Protein AF-A0A257LV78-F1 (afdb_monomer_lite)

Structure (mmCIF, N/CA/C/O backbone):
data_AF-A0A257LV78-F1
#
_entry.id   AF-A0A257LV78-F1
#
loop_
_atom_site.group_PDB
_atom_site.id
_atom_site.type_symbol
_atom_site.label_atom_id
_atom_site.label_alt_id
_atom_site.label_comp_id
_atom_site.label_asym_id
_atom_site.label_entity_id
_atom_site.label_seq_id
_atom_site.pdbx_PDB_ins_code
_atom_site.Cartn_x
_atom_site.Cartn_y
_atom_site.Cartn_z
_atom_site.occupancy
_atom_site.B_iso_or_equiv
_atom_site.auth_seq_id
_atom_site.auth_comp_id
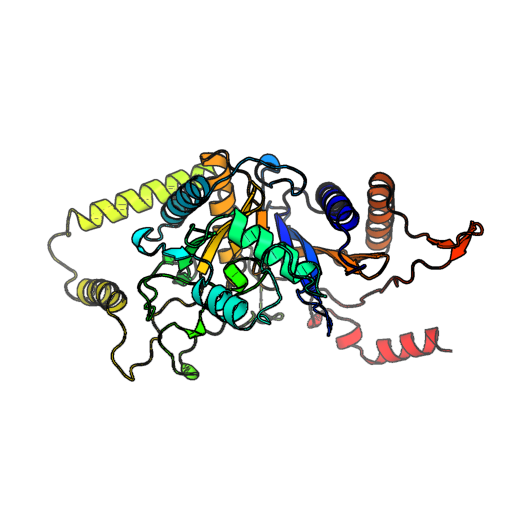_atom_site.auth_asym_id
_atom_site.auth_atom_id
_atom_site.pdbx_PDB_model_num
ATOM 1 N N . THR A 1 1 ? -11.788 7.933 -16.891 1.00 50.16 1 THR A N 1
ATOM 2 C CA . THR A 1 1 ? -10.898 8.481 -17.935 1.00 50.16 1 THR A CA 1
ATOM 3 C C . THR A 1 1 ? -10.353 7.353 -18.801 1.00 50.16 1 THR A C 1
ATOM 5 O O . THR A 1 1 ? -10.323 6.212 -18.348 1.00 50.16 1 THR A O 1
ATOM 8 N N . ALA A 1 2 ? -9.913 7.638 -20.034 1.00 54.03 2 ALA A N 1
ATOM 9 C CA . ALA A 1 2 ? -9.337 6.633 -20.945 1.00 54.03 2 ALA A CA 1
ATOM 10 C C . ALA A 1 2 ? -8.076 5.933 -20.383 1.00 54.03 2 ALA A C 1
ATOM 12 O O . ALA A 1 2 ? -7.727 4.837 -20.818 1.00 54.03 2 ALA A O 1
ATOM 13 N N . ALA A 1 3 ? -7.409 6.539 -19.393 1.00 57.25 3 ALA A N 1
ATOM 14 C CA . ALA A 1 3 ? -6.235 5.973 -18.733 1.00 57.25 3 ALA A CA 1
ATOM 15 C C . ALA A 1 3 ? -6.563 4.742 -17.864 1.00 57.25 3 ALA A C 1
ATOM 17 O O . ALA A 1 3 ? -5.798 3.781 -17.880 1.00 57.25 3 ALA A O 1
ATOM 18 N N . LEU A 1 4 ? -7.712 4.741 -17.173 1.00 64.69 4 LEU A N 1
ATOM 19 C CA . LEU A 1 4 ? -8.058 3.790 -16.103 1.00 64.69 4 LEU A CA 1
ATOM 20 C C . LEU A 1 4 ? -8.869 2.565 -16.546 1.00 64.69 4 LEU A C 1
ATOM 22 O O . LEU A 1 4 ? -9.316 1.812 -15.686 1.00 64.69 4 LEU A O 1
ATOM 26 N N . GLY A 1 5 ? -9.108 2.389 -17.850 1.00 71.12 5 GLY A N 1
ATOM 27 C CA . GLY A 1 5 ? -10.098 1.441 -18.382 1.00 71.12 5 GLY A CA 1
ATOM 28 C C . GLY A 1 5 ? -10.094 0.064 -17.701 1.00 71.12 5 GLY A C 1
ATOM 29 O O . GLY A 1 5 ? -9.033 -0.513 -17.485 1.00 71.12 5 GLY A O 1
ATOM 30 N N . GLY A 1 6 ? -11.279 -0.484 -17.398 1.00 75.44 6 GLY A N 1
ATOM 31 C CA . GLY A 1 6 ? -11.426 -1.679 -16.549 1.00 75.44 6 GLY A CA 1
ATOM 32 C C . GLY A 1 6 ? -10.609 -2.893 -17.008 1.00 75.44 6 GLY A C 1
ATOM 33 O O . GLY A 1 6 ? -9.930 -3.519 -16.200 1.00 75.44 6 GLY A O 1
ATOM 34 N N . LYS A 1 7 ? -10.561 -3.159 -18.323 1.00 84.31 7 LYS A N 1
ATOM 35 C CA . LYS A 1 7 ? -9.709 -4.225 -18.885 1.00 84.31 7 LYS A CA 1
ATOM 36 C C . LYS A 1 7 ? -8.221 -4.013 -18.595 1.00 84.31 7 LYS A C 1
ATOM 38 O O . LYS A 1 7 ? -7.511 -4.984 -18.380 1.00 84.31 7 LYS A O 1
ATOM 43 N N . LYS A 1 8 ? -7.750 -2.761 -18.561 1.00 87.75 8 LYS A N 1
ATOM 44 C CA . LYS A 1 8 ? -6.351 -2.445 -18.256 1.00 87.75 8 LYS A CA 1
ATOM 45 C C . LYS A 1 8 ? -5.999 -2.858 -16.831 1.00 87.75 8 LYS A C 1
ATOM 47 O O . LYS A 1 8 ? -4.969 -3.485 -16.645 1.00 87.75 8 LYS A O 1
ATOM 52 N N . ARG A 1 9 ? -6.862 -2.563 -15.850 1.00 89.06 9 ARG A N 1
ATOM 53 C CA . ARG A 1 9 ? -6.621 -2.940 -14.447 1.00 89.06 9 ARG A CA 1
ATOM 54 C C . ARG A 1 9 ? -6.511 -4.455 -14.284 1.00 89.06 9 ARG A C 1
ATOM 56 O O . ARG A 1 9 ? -5.564 -4.919 -13.665 1.00 89.06 9 ARG A O 1
ATOM 63 N N . VAL A 1 10 ? -7.420 -5.210 -14.905 1.00 88.31 10 VAL A N 1
ATOM 64 C CA . VAL A 1 10 ? -7.394 -6.683 -14.864 1.00 88.31 10 VAL A CA 1
ATOM 65 C C . VAL A 1 10 ? -6.107 -7.230 -15.488 1.00 88.31 10 VAL A C 1
ATOM 67 O O . VAL A 1 10 ? -5.393 -7.984 -14.834 1.00 88.31 10 VAL A O 1
ATOM 70 N N . LEU A 1 11 ? -5.753 -6.788 -16.702 1.00 91.62 11 LEU A N 1
ATOM 71 C CA . LEU A 1 11 ? -4.527 -7.234 -17.379 1.00 91.62 11 LEU A CA 1
ATOM 72 C C . LEU A 1 11 ? -3.258 -6.838 -16.614 1.00 91.62 11 LEU A C 1
ATOM 74 O O . LEU A 1 11 ? -2.313 -7.616 -16.542 1.00 91.62 11 LEU A O 1
ATOM 78 N N . SER A 1 12 ? -3.227 -5.653 -16.004 1.00 93.12 12 SER A N 1
ATOM 79 C CA . SER A 1 12 ? -2.114 -5.229 -15.151 1.00 93.12 12 SER A CA 1
ATOM 80 C C . SER A 1 12 ? -2.015 -6.049 -13.865 1.00 93.12 12 SER A C 1
ATOM 82 O O . SER A 1 12 ? -0.903 -6.350 -13.437 1.00 93.12 12 SER A O 1
ATOM 84 N N . GLY A 1 13 ? -3.148 -6.450 -13.283 1.00 92.56 13 GLY A N 1
ATOM 85 C CA . GLY A 1 13 ? -3.207 -7.374 -12.151 1.00 92.56 13 GLY A CA 1
ATOM 86 C C . GLY A 1 13 ? -2.678 -8.767 -12.500 1.00 92.56 13 GLY A C 1
ATOM 87 O O . GLY A 1 13 ? -1.919 -9.356 -11.732 1.00 92.56 13 GLY A O 1
ATOM 88 N N . GLU A 1 14 ? -3.016 -9.285 -13.681 1.00 92.94 14 GLU A N 1
ATOM 89 C CA . GLU A 1 14 ? -2.447 -10.538 -14.194 1.00 92.94 14 GLU A CA 1
ATOM 90 C C . GLU A 1 14 ? -0.942 -10.408 -14.451 1.00 92.94 14 GLU A C 1
ATOM 92 O O . GLU A 1 14 ? -0.163 -11.250 -14.000 1.00 92.94 14 GLU A O 1
ATOM 97 N N . LEU A 1 15 ? -0.519 -9.331 -15.120 1.00 95.56 15 LEU A N 1
ATOM 98 C CA . LEU A 1 15 ? 0.885 -9.071 -15.428 1.00 95.56 15 LEU A CA 1
ATOM 99 C C . LEU A 1 15 ? 1.729 -8.992 -14.154 1.00 95.56 15 LEU A C 1
ATOM 101 O O . LEU A 1 15 ? 2.735 -9.690 -14.057 1.00 95.56 15 LEU A O 1
ATOM 105 N N . ILE A 1 16 ? 1.321 -8.209 -13.149 1.00 95.75 16 ILE A N 1
ATOM 106 C CA . ILE A 1 16 ? 2.120 -8.062 -11.926 1.00 95.75 16 ILE A CA 1
ATOM 107 C C . ILE A 1 16 ? 2.230 -9.375 -11.141 1.00 95.75 16 ILE A C 1
ATOM 109 O O . ILE A 1 16 ? 3.295 -9.671 -10.604 1.00 95.75 16 ILE A O 1
ATOM 113 N N . LYS A 1 17 ? 1.185 -10.216 -11.135 1.00 94.44 17 LYS A N 1
ATOM 114 C CA . LYS A 1 17 ? 1.240 -11.560 -10.533 1.00 94.44 17 LYS A CA 1
ATOM 115 C C . LYS A 1 17 ? 2.255 -12.460 -11.242 1.00 94.44 17 LYS A C 1
ATOM 117 O O . LYS A 1 17 ? 2.967 -13.214 -10.581 1.00 94.44 17 LYS A O 1
ATOM 122 N N . ARG A 1 18 ? 2.347 -12.382 -12.573 1.00 95.25 18 ARG A N 1
ATOM 123 C CA . ARG A 1 18 ? 3.338 -13.138 -13.358 1.00 95.25 18 ARG A CA 1
ATOM 124 C C . ARG A 1 18 ? 4.756 -12.621 -13.129 1.00 95.25 18 ARG A C 1
ATOM 126 O O . ARG A 1 18 ? 5.646 -13.415 -12.843 1.00 95.25 18 ARG A O 1
ATOM 133 N N . LEU A 1 19 ? 4.944 -11.301 -13.149 1.00 96.44 19 LEU A N 1
ATOM 134 C CA . LEU A 1 19 ? 6.234 -10.666 -12.859 1.00 96.44 19 LEU A CA 1
ATOM 135 C C . LEU A 1 19 ? 6.712 -10.987 -11.439 1.00 96.44 19 LEU A C 1
ATOM 137 O O . LEU A 1 19 ? 7.882 -11.310 -11.255 1.00 96.44 19 LEU A O 1
ATOM 141 N N . ARG A 1 20 ? 5.809 -11.008 -10.449 1.00 95.69 20 ARG A N 1
ATOM 142 C CA . ARG A 1 20 ? 6.114 -11.458 -9.084 1.00 95.69 20 ARG A CA 1
ATOM 143 C C . ARG A 1 20 ? 6.687 -12.875 -9.072 1.00 95.69 20 ARG A C 1
ATOM 145 O O . ARG A 1 20 ? 7.695 -13.105 -8.423 1.00 95.69 20 ARG A O 1
ATOM 152 N N . LYS A 1 21 ? 6.103 -13.819 -9.816 1.00 94.94 21 LYS A N 1
ATOM 153 C CA . LYS A 1 21 ? 6.615 -15.202 -9.876 1.00 94.94 21 LYS A CA 1
ATOM 154 C C . LYS A 1 21 ? 8.019 -15.303 -10.475 1.00 94.94 21 LYS A C 1
ATOM 156 O O . LYS A 1 21 ? 8.762 -16.201 -10.095 1.00 94.94 21 LYS A O 1
ATOM 161 N N . ARG A 1 22 ? 8.372 -14.410 -11.405 1.00 95.38 22 ARG A N 1
ATOM 162 C CA . ARG A 1 22 ? 9.683 -14.400 -12.073 1.00 95.38 22 ARG A CA 1
ATOM 163 C C . ARG A 1 22 ? 10.755 -13.673 -11.260 1.00 95.38 22 ARG A C 1
ATOM 165 O O . ARG A 1 22 ? 11.844 -14.208 -11.107 1.00 95.38 22 ARG A O 1
ATOM 172 N N . PHE A 1 23 ? 10.446 -12.485 -10.742 1.00 95.06 23 PHE A N 1
ATOM 173 C CA . PHE A 1 23 ? 11.431 -11.600 -10.107 1.00 95.06 23 PHE A CA 1
ATOM 174 C C . PHE A 1 23 ? 11.400 -11.615 -8.581 1.00 95.06 23 PHE A C 1
ATOM 176 O O . PHE A 1 23 ? 12.422 -11.381 -7.946 1.00 95.06 23 PHE A O 1
ATOM 183 N N . ALA A 1 24 ? 10.236 -11.872 -7.989 1.00 95.25 24 ALA A N 1
ATOM 184 C CA . ALA A 1 24 ? 9.991 -11.666 -6.569 1.00 95.25 24 ALA A CA 1
ATOM 185 C C . ALA A 1 24 ? 9.183 -12.813 -5.925 1.00 95.25 24 ALA A C 1
ATOM 187 O O . ALA A 1 24 ? 8.092 -12.561 -5.393 1.00 95.25 24 ALA A O 1
ATOM 188 N N . PRO A 1 25 ? 9.654 -14.079 -5.961 1.00 94.25 25 PRO A N 1
ATOM 189 C CA . PRO A 1 25 ? 9.031 -15.144 -5.178 1.00 94.25 25 PRO A CA 1
ATOM 190 C C . PRO A 1 25 ? 8.953 -14.733 -3.702 1.00 94.25 25 PRO A C 1
ATOM 192 O O . PRO A 1 25 ? 9.950 -14.319 -3.119 1.00 94.25 25 PRO A O 1
ATOM 195 N N . GLY A 1 26 ? 7.761 -14.797 -3.106 1.00 94.25 26 GLY A N 1
ATOM 196 C CA . GLY A 1 26 ? 7.542 -14.317 -1.737 1.00 94.25 26 GLY A CA 1
ATOM 197 C C . GLY A 1 26 ? 7.382 -12.793 -1.595 1.00 94.25 26 GLY A C 1
ATOM 198 O O . GLY A 1 26 ? 7.391 -12.263 -0.483 1.00 94.25 26 GLY A O 1
ATOM 199 N N . GLY A 1 27 ? 7.262 -12.062 -2.707 1.00 96.44 27 GLY A N 1
ATOM 200 C CA . GLY A 1 27 ? 7.023 -10.622 -2.700 1.00 96.44 27 GLY A CA 1
ATOM 201 C C . GLY A 1 27 ? 5.608 -10.255 -2.244 1.00 96.44 27 GLY A C 1
ATOM 202 O O . GLY A 1 27 ? 4.657 -11.016 -2.424 1.00 96.44 27 GLY A O 1
ATOM 203 N N . LEU A 1 28 ? 5.449 -9.061 -1.690 1.00 97.06 28 LEU A N 1
ATOM 204 C CA . LEU A 1 28 ? 4.165 -8.482 -1.315 1.00 97.06 28 LEU A CA 1
ATOM 205 C C . LEU A 1 28 ? 3.551 -7.728 -2.499 1.00 97.06 28 LEU A C 1
ATOM 207 O O . LEU A 1 28 ? 4.185 -6.816 -3.031 1.00 97.06 28 LEU A O 1
ATOM 211 N N . LEU A 1 29 ? 2.307 -8.051 -2.867 1.00 96.94 29 LEU A N 1
ATOM 212 C CA . LEU A 1 29 ? 1.520 -7.232 -3.794 1.00 96.94 29 LEU A CA 1
ATOM 213 C C . LEU A 1 29 ? 0.800 -6.109 -3.044 1.00 96.94 29 LEU A C 1
ATOM 215 O O . LEU A 1 29 ? 0.161 -6.343 -2.021 1.00 96.94 29 LEU A O 1
ATOM 219 N N . PHE A 1 30 ? 0.887 -4.897 -3.582 1.00 96.31 30 PHE A N 1
ATOM 220 C CA . PHE A 1 30 ? 0.344 -3.688 -2.979 1.00 96.31 30 PHE A CA 1
ATOM 221 C C . PHE A 1 30 ? -0.424 -2.858 -4.014 1.00 96.31 30 PHE A C 1
ATOM 223 O O . PHE A 1 30 ? 0.070 -2.605 -5.116 1.00 96.31 30 PHE A O 1
ATOM 230 N N . TYR A 1 31 ? -1.631 -2.424 -3.660 1.00 94.00 31 TYR A N 1
ATOM 231 C CA . TYR A 1 31 ? -2.608 -1.799 -4.552 1.00 94.00 31 TYR A CA 1
ATOM 232 C C . TYR A 1 31 ? -2.773 -0.322 -4.183 1.00 94.00 31 TYR A C 1
ATOM 234 O O . TYR A 1 31 ? -3.709 0.076 -3.498 1.00 94.00 31 TYR A O 1
ATOM 242 N N . GLY A 1 32 ? -1.819 0.505 -4.601 1.00 88.56 32 GLY A N 1
ATOM 243 C CA . GLY A 1 32 ? -1.745 1.913 -4.219 1.00 88.56 32 GLY A CA 1
ATOM 244 C C . GLY A 1 32 ? -2.397 2.886 -5.203 1.00 88.56 32 GLY A C 1
ATOM 245 O O . GLY A 1 32 ? -2.961 2.523 -6.241 1.00 88.56 32 GLY A O 1
ATOM 246 N N . GLN A 1 33 ? -2.256 4.171 -4.878 1.00 86.88 33 GLN A N 1
ATOM 247 C CA . GLN A 1 33 ? -2.545 5.289 -5.772 1.00 86.88 33 GLN A CA 1
ATOM 248 C C . GLN A 1 33 ? -1.254 5.773 -6.453 1.00 86.88 33 GLN A C 1
ATOM 250 O O . GLN A 1 33 ? -0.186 5.838 -5.849 1.00 86.88 33 GLN A O 1
ATOM 255 N N . GLY A 1 34 ? -1.354 6.073 -7.741 1.00 86.00 34 GLY A N 1
ATOM 256 C CA . GLY A 1 34 ? -0.305 6.619 -8.590 1.00 86.00 34 GLY A CA 1
ATOM 257 C C . GLY A 1 34 ? -0.476 8.119 -8.820 1.00 86.00 34 GLY A C 1
ATOM 258 O O . GLY A 1 34 ? -1.039 8.843 -8.003 1.00 86.00 34 GLY A O 1
ATOM 259 N N . LYS A 1 35 ? 0.020 8.596 -9.966 1.00 85.12 35 LYS A N 1
ATOM 260 C CA . LYS A 1 35 ? -0.002 10.018 -10.338 1.00 85.12 35 LYS A CA 1
ATOM 261 C C . LYS A 1 35 ? -1.440 10.558 -10.383 1.00 85.12 35 LYS A C 1
ATOM 263 O O . LYS A 1 35 ? -2.345 9.888 -10.889 1.00 85.12 35 LYS A O 1
ATOM 268 N N . TRP A 1 36 ? -1.623 11.789 -9.906 1.00 86.50 36 TRP A N 1
ATOM 269 C CA . TRP A 1 36 ? -2.877 12.533 -10.010 1.00 86.50 36 TRP A CA 1
ATOM 270 C C . TRP A 1 36 ? -2.698 13.708 -10.967 1.00 86.50 36 TRP A C 1
ATOM 272 O O . TRP A 1 36 ? -1.886 14.599 -10.717 1.00 86.50 36 TRP A O 1
ATOM 282 N N . TYR A 1 37 ? -3.420 13.692 -12.087 1.00 83.38 37 TYR A N 1
ATOM 283 C CA . TYR A 1 37 ? -3.338 14.753 -13.087 1.00 83.38 37 TYR A CA 1
ATOM 284 C C . TYR A 1 37 ? -4.477 15.769 -12.922 1.00 83.38 37 TYR A C 1
ATOM 286 O O . TYR A 1 37 ? -5.597 15.376 -12.580 1.00 83.38 37 TYR A O 1
ATOM 294 N N . PRO A 1 38 ? -4.236 17.064 -13.215 1.00 80.69 38 PRO A N 1
ATOM 295 C CA . PRO A 1 38 ? -5.282 18.082 -13.192 1.00 80.69 38 PRO A CA 1
ATOM 296 C C . PRO A 1 38 ? -6.500 17.682 -14.035 1.00 80.69 38 PRO A C 1
ATOM 298 O O . PRO A 1 38 ? -6.362 17.269 -15.187 1.00 80.69 38 PRO A O 1
ATOM 301 N N . GLY A 1 39 ? -7.696 17.818 -13.459 1.00 78.00 39 GLY A N 1
ATOM 302 C CA . GLY A 1 39 ? -8.963 17.467 -14.108 1.00 78.00 39 GLY A CA 1
ATOM 303 C C . GLY A 1 39 ? -9.392 16.000 -13.961 1.00 78.00 39 GLY A C 1
ATOM 304 O O . GLY A 1 39 ? -10.515 15.672 -14.339 1.00 78.00 39 GLY A O 1
ATOM 305 N N . GLU A 1 40 ? -8.561 15.117 -13.394 1.00 81.25 40 GLU A N 1
ATOM 306 C CA . GLU A 1 40 ? -8.995 13.776 -12.975 1.00 81.25 40 GLU A CA 1
ATOM 307 C C . GLU A 1 40 ? -9.620 13.842 -11.567 1.00 81.25 40 GLU A C 1
ATOM 309 O O . GLU A 1 40 ? -9.090 14.505 -10.678 1.00 81.25 40 GLU A O 1
ATOM 314 N N . GLN A 1 41 ? -10.747 13.157 -11.341 1.00 72.88 41 GLN A N 1
ATOM 315 C CA . GLN A 1 41 ? -11.443 13.175 -10.041 1.00 72.88 41 GLN A CA 1
ATOM 316 C C . GLN A 1 41 ? -10.709 12.412 -8.936 1.00 72.88 41 GLN A C 1
ATOM 318 O O . GLN A 1 41 ? -10.812 12.771 -7.767 1.00 72.88 41 GLN A O 1
ATOM 323 N N . ILE A 1 42 ? -10.003 11.347 -9.311 1.00 80.12 42 ILE A N 1
ATOM 324 C CA . ILE A 1 42 ? -9.235 10.493 -8.408 1.00 80.12 42 ILE A CA 1
ATOM 325 C C . ILE A 1 42 ? -7.851 10.239 -9.012 1.00 80.12 42 ILE A C 1
ATOM 327 O O . ILE A 1 42 ? -7.719 10.234 -10.243 1.00 80.12 42 ILE A O 1
ATOM 331 N N . PRO A 1 43 ? -6.826 10.010 -8.175 1.00 86.06 43 PRO A N 1
ATOM 332 C CA . PRO A 1 43 ? -5.527 9.555 -8.646 1.00 86.06 43 PRO A CA 1
ATOM 333 C C . PRO A 1 43 ? -5.654 8.223 -9.381 1.00 86.06 43 PRO A C 1
ATOM 335 O O . PRO A 1 43 ? -6.574 7.428 -9.155 1.00 86.06 43 PRO A O 1
ATOM 338 N N . ARG A 1 44 ? -4.701 7.960 -10.272 1.00 90.06 44 ARG A N 1
ATOM 339 C CA . ARG A 1 44 ? -4.660 6.687 -10.990 1.00 90.06 44 ARG A CA 1
ATOM 340 C C . ARG A 1 44 ? -4.309 5.535 -10.052 1.00 90.06 44 ARG A C 1
ATOM 342 O O . ARG A 1 44 ? -3.721 5.764 -9.006 1.00 90.06 44 ARG A O 1
ATOM 349 N N . TRP A 1 45 ? -4.638 4.294 -10.406 1.00 91.00 45 TRP A N 1
ATOM 350 C CA . TRP A 1 45 ? -4.173 3.136 -9.630 1.00 91.00 45 TRP A CA 1
ATOM 351 C C . TRP A 1 45 ? -2.679 2.882 -9.879 1.00 91.00 45 TRP A C 1
ATOM 353 O O . TRP A 1 45 ? -2.159 3.221 -10.939 1.00 91.00 45 TRP A O 1
ATOM 363 N N . ALA A 1 46 ? -1.985 2.286 -8.915 1.00 93.81 46 ALA A N 1
ATOM 364 C CA . ALA A 1 46 ? -0.607 1.837 -9.057 1.00 93.81 46 ALA A CA 1
ATOM 365 C C . ALA A 1 46 ? -0.443 0.485 -8.368 1.00 93.81 46 ALA A C 1
ATOM 367 O O . ALA A 1 46 ? -0.609 0.380 -7.157 1.00 93.81 46 ALA A O 1
ATOM 368 N N . LEU A 1 47 ? -0.118 -0.548 -9.141 1.00 96.12 47 LEU A N 1
ATOM 369 C CA . LEU A 1 47 ? 0.160 -1.872 -8.598 1.00 96.12 47 LEU A CA 1
ATOM 370 C C . LEU A 1 47 ? 1.656 -1.969 -8.328 1.00 96.12 47 LEU A C 1
ATOM 372 O O . LEU A 1 47 ? 2.455 -1.624 -9.197 1.00 96.12 47 LEU A O 1
ATOM 376 N N . ALA A 1 48 ? 2.043 -2.428 -7.148 1.00 97.19 48 ALA A N 1
ATOM 377 C CA . ALA A 1 48 ? 3.436 -2.592 -6.771 1.00 97.19 48 ALA A CA 1
ATOM 378 C C . ALA A 1 48 ? 3.696 -3.999 -6.231 1.00 97.19 48 ALA A C 1
ATOM 380 O O . ALA A 1 48 ? 2.818 -4.626 -5.644 1.00 97.19 48 ALA A O 1
ATOM 381 N N . CYS A 1 49 ? 4.912 -4.486 -6.446 1.00 97.69 49 CYS A N 1
ATOM 382 C CA . CYS A 1 49 ? 5.427 -5.710 -5.857 1.00 97.69 49 CYS A CA 1
ATOM 383 C C . CYS A 1 49 ? 6.694 -5.359 -5.082 1.00 97.69 49 CYS A C 1
ATOM 385 O O . CYS A 1 49 ? 7.621 -4.816 -5.679 1.00 97.69 49 CYS A O 1
ATOM 387 N N . TYR A 1 50 ? 6.725 -5.658 -3.785 1.00 97.62 50 TYR A N 1
ATOM 388 C CA . TYR A 1 50 ? 7.859 -5.397 -2.894 1.00 97.62 50 TYR A CA 1
ATOM 389 C C . TYR A 1 50 ? 8.503 -6.712 -2.458 1.00 97.62 50 TYR A C 1
ATOM 391 O O . TYR A 1 50 ? 7.787 -7.646 -2.110 1.00 97.62 50 TYR A O 1
ATOM 399 N N . TRP A 1 51 ? 9.831 -6.807 -2.443 1.00 97.44 51 TRP A N 1
ATOM 400 C CA . TRP A 1 51 ? 10.535 -7.993 -1.938 1.00 97.44 51 TRP A CA 1
ATOM 401 C C . TRP A 1 51 ? 11.883 -7.635 -1.326 1.00 97.44 51 TRP A C 1
ATOM 403 O O . TRP A 1 51 ? 12.461 -6.592 -1.632 1.00 97.44 51 TRP A O 1
ATOM 413 N N . ARG A 1 52 ? 12.382 -8.500 -0.444 1.00 95.94 52 ARG A N 1
ATOM 414 C CA . ARG A 1 52 ? 13.668 -8.305 0.223 1.00 95.94 52 ARG A CA 1
ATOM 415 C C . ARG A 1 52 ? 14.811 -8.804 -0.659 1.00 95.94 52 ARG A C 1
ATOM 417 O O . ARG A 1 52 ? 14.700 -9.847 -1.305 1.00 95.94 52 ARG A O 1
ATOM 424 N N . LYS A 1 53 ? 15.935 -8.084 -0.657 1.00 93.50 53 LYS A N 1
ATOM 425 C CA . LYS A 1 53 ? 17.170 -8.498 -1.353 1.00 93.50 53 LYS A CA 1
ATOM 426 C C . LYS A 1 53 ? 17.803 -9.756 -0.748 1.00 93.50 53 LYS A C 1
ATOM 428 O O . LYS A 1 53 ? 18.458 -10.510 -1.462 1.00 93.50 53 LYS A O 1
ATOM 433 N N . ASP A 1 54 ? 17.577 -10.000 0.541 1.00 94.38 54 ASP A N 1
ATOM 434 C CA . ASP A 1 54 ? 18.029 -11.204 1.254 1.00 94.38 54 ASP A CA 1
ATOM 435 C C . ASP A 1 54 ? 17.236 -12.477 0.896 1.00 94.38 54 ASP A C 1
ATOM 437 O O . ASP A 1 54 ? 17.591 -13.563 1.350 1.00 94.38 54 ASP A O 1
ATOM 441 N N . LYS A 1 55 ? 16.218 -12.358 0.026 1.00 92.94 55 LYS A N 1
ATOM 442 C CA . LYS A 1 55 ? 15.339 -13.439 -0.457 1.00 92.94 55 LYS A CA 1
ATOM 443 C C . LYS A 1 55 ? 14.390 -14.010 0.594 1.00 92.94 55 LYS A C 1
ATOM 445 O O . LYS A 1 55 ? 13.691 -14.981 0.306 1.00 92.94 55 LYS A O 1
ATOM 450 N N . GLU A 1 56 ? 14.327 -13.420 1.780 1.00 94.56 56 GLU A N 1
ATOM 451 C CA . GLU A 1 56 ? 13.313 -13.779 2.756 1.00 94.56 56 GLU A CA 1
ATOM 452 C C . GLU A 1 56 ? 11.941 -13.244 2.296 1.00 94.56 56 GLU A C 1
ATOM 454 O O . GLU A 1 56 ? 11.845 -12.103 1.824 1.00 94.56 56 GLU A O 1
ATOM 459 N N . PRO A 1 57 ? 10.861 -14.045 2.368 1.00 95.06 57 PRO A N 1
ATOM 460 C CA . PRO A 1 57 ? 9.559 -13.612 1.881 1.00 95.06 57 PRO A CA 1
ATOM 461 C C . PRO A 1 57 ? 9.010 -12.465 2.736 1.00 95.06 57 PRO A C 1
ATOM 463 O O . PRO A 1 57 ? 9.024 -12.513 3.964 1.00 95.06 57 PRO A O 1
ATOM 466 N N . ILE A 1 58 ? 8.459 -11.442 2.082 1.00 95.94 58 ILE A N 1
ATOM 467 C CA . ILE A 1 58 ? 7.592 -10.464 2.758 1.00 95.94 58 ILE A CA 1
ATOM 468 C C . ILE A 1 58 ? 6.187 -11.056 2.915 1.00 95.94 58 ILE A C 1
ATOM 470 O O . ILE A 1 58 ? 5.526 -10.816 3.922 1.00 95.94 58 ILE A O 1
ATOM 474 N N . TRP A 1 59 ? 5.758 -11.849 1.931 1.00 95.44 59 TRP A N 1
ATOM 475 C CA . TRP A 1 59 ? 4.476 -12.540 1.899 1.00 95.44 59 TRP A CA 1
ATOM 476 C C . TRP A 1 59 ? 4.672 -13.976 1.413 1.00 95.44 59 TRP A C 1
ATOM 478 O O . TRP A 1 59 ? 5.096 -14.188 0.276 1.00 95.44 59 TRP A O 1
ATOM 488 N N . GLU A 1 60 ? 4.382 -14.963 2.252 1.00 91.19 60 GLU A N 1
ATOM 489 C CA . GLU A 1 60 ? 4.689 -16.373 1.989 1.00 91.19 60 GLU A CA 1
ATOM 490 C C . GLU A 1 60 ? 3.671 -17.035 1.061 1.00 91.19 60 GLU A C 1
ATOM 492 O O . GLU A 1 60 ? 4.049 -17.675 0.078 1.00 91.19 60 GLU A O 1
ATOM 497 N N . ASP A 1 61 ? 2.384 -16.880 1.352 1.00 92.38 61 ASP A N 1
ATOM 498 C CA . ASP A 1 61 ? 1.333 -17.711 0.784 1.00 92.38 61 ASP A CA 1
ATOM 499 C C . ASP A 1 61 ? 0.398 -16.908 -0.128 1.00 92.38 61 ASP A C 1
ATOM 501 O O . ASP A 1 61 ? -0.420 -16.088 0.297 1.00 92.38 61 ASP A O 1
ATOM 505 N N . GLU A 1 62 ? 0.521 -17.170 -1.431 1.00 92.56 62 GLU A N 1
ATOM 506 C CA . GLU A 1 62 ? -0.224 -16.478 -2.485 1.00 92.56 62 GLU A CA 1
ATOM 507 C C . GLU A 1 62 ? -1.743 -16.594 -2.334 1.00 92.56 62 GLU A C 1
ATOM 509 O O . GLU A 1 62 ? -2.455 -15.731 -2.847 1.00 92.56 62 GLU A O 1
ATOM 514 N N . GLN A 1 63 ? -2.255 -17.627 -1.653 1.00 94.00 63 GLN A N 1
ATOM 515 C CA . GLN A 1 63 ? -3.701 -17.845 -1.545 1.00 94.00 63 GLN A CA 1
ATOM 516 C C . GLN A 1 63 ? -4.410 -16.758 -0.726 1.00 94.00 63 GLN A C 1
ATOM 518 O O . GLN A 1 63 ? -5.600 -16.516 -0.930 1.00 94.00 63 GLN A O 1
ATOM 523 N N . TRP A 1 64 ? -3.674 -16.072 0.154 1.00 95.38 64 TRP A N 1
ATOM 524 C CA . TRP A 1 64 ? -4.189 -14.984 0.987 1.00 95.38 64 TRP A CA 1
ATOM 525 C C . TRP A 1 64 ? -4.147 -13.619 0.300 1.00 95.38 64 TRP A C 1
ATOM 527 O O . TRP A 1 64 ? -4.672 -12.647 0.839 1.00 95.38 64 TRP A O 1
ATOM 537 N N . ILE A 1 65 ? -3.570 -13.539 -0.901 1.00 94.62 65 ILE A N 1
ATOM 538 C CA . ILE A 1 65 ? -3.635 -12.343 -1.736 1.00 94.62 65 ILE A CA 1
ATOM 539 C C . ILE A 1 65 ? -4.925 -12.413 -2.552 1.00 94.62 65 ILE A C 1
ATOM 541 O O . ILE A 1 65 ? -5.050 -13.229 -3.470 1.00 94.62 65 ILE A O 1
ATOM 545 N N . ALA A 1 66 ? -5.897 -11.558 -2.232 1.00 93.44 66 ALA A N 1
ATOM 546 C CA . ALA A 1 66 ? -7.176 -11.585 -2.931 1.00 93.44 66 ALA A CA 1
ATOM 547 C C . ALA A 1 66 ? -7.029 -11.196 -4.410 1.00 93.44 66 ALA A C 1
ATOM 549 O O . ALA A 1 66 ? -6.241 -10.333 -4.802 1.00 93.44 66 ALA A O 1
ATOM 550 N N . ASP A 1 67 ? -7.826 -11.840 -5.260 1.00 89.00 67 ASP A N 1
ATOM 551 C CA . ASP A 1 67 ? -7.899 -11.512 -6.676 1.00 89.00 67 ASP A CA 1
ATOM 552 C C . ASP A 1 67 ? -8.898 -10.376 -6.924 1.00 89.00 67 ASP A C 1
ATOM 554 O O . ASP A 1 67 ? -10.085 -10.525 -6.646 1.00 89.00 67 ASP A O 1
ATOM 558 N N . GLU A 1 68 ? -8.448 -9.261 -7.510 1.00 85.50 68 GLU A N 1
ATOM 559 C CA . GLU A 1 68 ? -9.332 -8.145 -7.875 1.00 85.50 68 GLU A CA 1
ATOM 560 C C . GLU A 1 68 ? -10.413 -8.513 -8.908 1.00 85.50 68 GLU A C 1
ATOM 562 O O . GLU A 1 68 ? -11.360 -7.754 -9.095 1.00 85.50 68 GLU A O 1
ATOM 567 N N . SER A 1 69 ? -10.287 -9.645 -9.601 1.00 85.44 69 SER A N 1
ATOM 568 C CA . SER A 1 69 ? -11.309 -10.128 -10.536 1.00 85.44 69 SER A CA 1
ATOM 569 C C . SER A 1 69 ? -12.399 -10.982 -9.879 1.00 85.44 69 SER A C 1
ATOM 571 O O . SER A 1 69 ? -13.373 -11.331 -10.548 1.00 85.44 69 SER A O 1
ATOM 573 N N . LYS A 1 70 ? -12.249 -11.336 -8.595 1.00 90.38 70 LYS A N 1
ATOM 574 C CA . LYS A 1 70 ? -13.161 -12.230 -7.875 1.00 90.38 70 LYS A CA 1
ATOM 575 C C . LYS A 1 70 ? -13.938 -11.488 -6.796 1.00 90.38 70 LYS A C 1
ATOM 577 O O . LYS A 1 70 ? -13.396 -10.658 -6.073 1.00 90.38 70 LYS A O 1
ATOM 582 N N . ASP A 1 71 ? -15.204 -11.857 -6.673 1.00 93.69 71 ASP A N 1
ATOM 583 C CA . ASP A 1 71 ? -16.059 -11.506 -5.547 1.00 93.69 71 ASP A CA 1
ATOM 584 C C . ASP A 1 71 ? -16.012 -12.666 -4.538 1.00 93.69 71 ASP A C 1
ATOM 586 O O . ASP A 1 71 ? -16.351 -13.800 -4.884 1.00 93.69 71 ASP A O 1
ATOM 590 N N . TYR A 1 72 ? -15.529 -12.398 -3.323 1.00 94.56 72 TYR A N 1
ATOM 591 C CA . TYR A 1 72 ? -15.439 -13.381 -2.238 1.00 94.56 72 TYR A CA 1
ATOM 592 C C . TYR A 1 72 ? -16.641 -13.307 -1.281 1.00 94.56 72 TYR A C 1
ATOM 594 O O . TYR A 1 72 ? -16.727 -14.099 -0.344 1.00 94.56 72 TYR A O 1
ATOM 602 N N . GLY A 1 73 ? -17.572 -12.373 -1.499 1.00 94.25 73 GLY A N 1
ATOM 60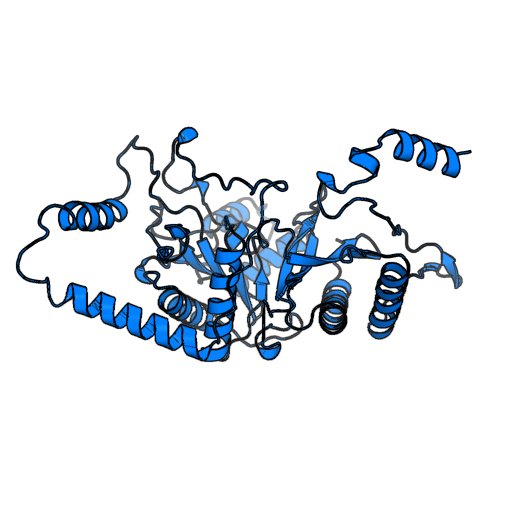3 C CA . GLY A 1 73 ? -18.738 -12.155 -0.649 1.00 94.25 73 GLY A CA 1
ATOM 604 C C . GLY A 1 73 ? -18.425 -11.539 0.716 1.00 94.25 73 GLY A C 1
ATOM 605 O O . GLY A 1 73 ? -19.268 -11.614 1.608 1.00 94.25 73 GLY A O 1
ATOM 606 N N . HIS A 1 74 ? -17.239 -10.947 0.907 1.00 95.06 74 HIS A N 1
ATOM 607 C CA . HIS A 1 74 ? -16.863 -10.351 2.191 1.00 95.06 74 HIS A CA 1
ATOM 608 C C . HIS A 1 74 ? -17.732 -9.140 2.539 1.00 95.06 74 HIS A C 1
ATOM 610 O O . HIS A 1 74 ? -17.946 -8.238 1.726 1.00 95.06 74 HIS A O 1
ATOM 616 N N . SER A 1 75 ? -18.199 -9.123 3.782 1.00 94.25 75 SER A N 1
ATOM 617 C CA . SER A 1 75 ? -19.161 -8.171 4.331 1.00 94.25 75 SER A CA 1
ATOM 618 C C . SER A 1 75 ? -18.566 -7.337 5.472 1.00 94.25 75 SER A C 1
ATOM 620 O O . SER A 1 75 ? -17.460 -7.595 5.957 1.00 94.25 75 SER A O 1
ATOM 622 N N . SER A 1 76 ? -19.322 -6.354 5.971 1.00 94.00 76 SER A N 1
ATOM 623 C CA . SER A 1 76 ? -18.917 -5.561 7.141 1.00 94.00 76 SER A CA 1
ATOM 624 C C . SER A 1 76 ? -18.748 -6.416 8.404 1.00 94.00 76 SER A C 1
ATOM 626 O O . SER A 1 76 ? -17.902 -6.099 9.238 1.00 94.00 76 SER A O 1
ATOM 628 N N . SER A 1 77 ? -19.460 -7.541 8.555 1.00 95.44 77 SER A N 1
ATOM 629 C CA . SER A 1 77 ? -19.197 -8.455 9.677 1.00 95.44 77 SER A CA 1
ATOM 630 C C . SER A 1 77 ? -17.838 -9.143 9.564 1.00 95.44 77 SER A C 1
ATOM 632 O O . SER A 1 77 ? -17.147 -9.259 10.576 1.00 95.44 77 SER A O 1
ATOM 634 N N . ASP A 1 78 ? -17.422 -9.527 8.354 1.00 96.25 78 ASP A N 1
ATOM 635 C CA . ASP A 1 78 ? -16.112 -10.151 8.122 1.00 96.25 78 ASP A CA 1
ATOM 636 C C . ASP A 1 78 ? -14.984 -9.150 8.369 1.00 96.25 78 ASP A C 1
ATOM 638 O O . ASP A 1 78 ? -14.008 -9.467 9.046 1.00 96.25 78 ASP A O 1
ATOM 642 N N . ALA A 1 79 ? -15.160 -7.905 7.914 1.00 97.12 79 ALA A N 1
ATOM 643 C CA . ALA A 1 79 ? -14.220 -6.821 8.181 1.00 97.12 79 ALA A CA 1
ATOM 644 C C . ALA A 1 79 ? -14.056 -6.563 9.688 1.00 97.12 79 ALA A C 1
ATOM 646 O O . ALA A 1 79 ? -12.932 -6.440 10.172 1.00 97.12 79 ALA A O 1
ATOM 647 N N . LYS A 1 80 ? -15.158 -6.548 10.454 1.00 97.06 80 LYS A N 1
ATOM 648 C CA . LYS A 1 80 ? -15.116 -6.410 11.919 1.00 97.06 80 LYS A CA 1
ATOM 649 C C . LYS A 1 80 ? -14.396 -7.581 12.581 1.00 97.06 80 LYS A C 1
ATOM 651 O O . LYS A 1 80 ? -13.615 -7.382 13.515 1.00 97.06 80 LYS A O 1
ATOM 656 N N . HIS A 1 81 ? -14.685 -8.800 12.127 1.00 97.06 81 HIS A N 1
ATOM 657 C CA . HIS A 1 81 ? -14.076 -10.010 12.663 1.00 97.06 81 HIS A CA 1
ATOM 658 C C . HIS A 1 81 ? -12.563 -10.018 12.419 1.00 97.06 81 HIS A C 1
ATOM 660 O O . HIS A 1 81 ? -11.795 -10.200 13.364 1.00 97.06 81 HIS A O 1
ATOM 666 N N . PHE A 1 82 ? -12.146 -9.703 11.190 1.00 98.12 82 PHE A N 1
ATOM 667 C CA . PHE A 1 82 ? -10.744 -9.567 10.811 1.00 98.12 82 PHE A CA 1
ATOM 668 C C . PHE A 1 82 ? -10.037 -8.475 11.619 1.00 98.12 82 PHE A C 1
ATOM 670 O O . PHE A 1 82 ? -8.975 -8.721 12.184 1.00 98.12 82 PHE A O 1
ATOM 677 N N . ALA A 1 83 ? -10.643 -7.291 11.739 1.00 97.38 83 ALA A N 1
ATOM 678 C CA . ALA A 1 83 ? -10.081 -6.180 12.504 1.00 97.38 83 ALA A CA 1
ATOM 679 C C . ALA A 1 83 ? -9.871 -6.532 13.986 1.00 97.38 83 ALA A C 1
ATOM 681 O O . ALA A 1 83 ? -8.825 -6.232 14.559 1.00 97.38 83 ALA A O 1
ATOM 682 N N . THR A 1 84 ? -10.841 -7.222 14.593 1.00 96.62 84 THR A N 1
ATOM 683 C CA . THR A 1 84 ? -10.759 -7.665 15.995 1.00 96.62 84 THR A CA 1
ATOM 684 C C . THR A 1 84 ? -9.657 -8.708 16.187 1.00 96.62 84 THR A C 1
ATOM 686 O O . THR A 1 84 ? -8.887 -8.625 17.144 1.00 96.62 84 THR A O 1
ATOM 689 N N . ALA A 1 85 ? -9.556 -9.675 15.270 1.00 96.00 85 ALA A N 1
ATOM 690 C CA . ALA A 1 85 ? -8.517 -10.699 15.306 1.00 96.00 85 ALA A CA 1
ATOM 691 C C . ALA A 1 85 ? -7.118 -10.093 15.123 1.00 96.00 85 ALA A C 1
ATOM 693 O O . ALA A 1 85 ? -6.209 -10.422 15.886 1.00 96.00 85 ALA A O 1
ATOM 694 N N . LEU A 1 86 ? -6.961 -9.156 14.180 1.00 96.31 86 LEU A N 1
ATOM 695 C CA . LEU A 1 86 ? -5.695 -8.463 13.959 1.00 96.31 86 LEU A CA 1
ATOM 696 C C . LEU A 1 86 ? -5.294 -7.624 15.176 1.00 96.31 86 LEU A C 1
ATOM 698 O O . LEU A 1 86 ? -4.133 -7.664 15.571 1.00 96.31 86 LEU A O 1
ATOM 702 N N . ALA A 1 87 ? -6.228 -6.894 15.795 1.00 94.69 87 ALA A N 1
ATOM 703 C CA . ALA A 1 87 ? -5.947 -6.133 17.014 1.00 94.69 87 ALA A CA 1
ATOM 704 C C . ALA A 1 87 ? -5.375 -7.047 18.112 1.00 94.69 87 ALA A C 1
ATOM 706 O O . ALA A 1 87 ? -4.316 -6.756 18.669 1.00 94.69 87 ALA A O 1
ATOM 707 N N . GLY A 1 88 ? -6.004 -8.210 18.325 1.00 90.75 88 GLY A N 1
ATOM 708 C CA . GLY A 1 88 ? -5.505 -9.236 19.241 1.00 90.75 88 GLY A CA 1
ATOM 709 C C . GLY A 1 88 ? -4.117 -9.765 18.862 1.00 90.75 88 GLY A C 1
ATOM 710 O O . GLY A 1 88 ? -3.248 -9.867 19.724 1.00 90.75 88 GLY A O 1
ATOM 711 N N . ALA A 1 89 ? -3.871 -10.041 17.577 1.00 89.81 89 ALA A N 1
ATOM 712 C CA . ALA A 1 89 ? -2.567 -10.495 17.085 1.00 89.81 89 ALA A CA 1
ATOM 713 C C . ALA A 1 89 ? -1.466 -9.431 17.244 1.00 89.81 89 ALA A C 1
ATOM 715 O O . ALA A 1 89 ? -0.310 -9.758 17.516 1.00 89.81 89 ALA A O 1
ATOM 716 N N . LEU A 1 90 ? -1.808 -8.149 17.111 1.00 90.31 90 LEU A N 1
ATOM 717 C CA . LEU A 1 90 ? -0.892 -7.028 17.318 1.00 90.31 90 LEU A CA 1
ATOM 718 C C . LEU A 1 90 ? -0.634 -6.736 18.805 1.00 90.31 90 LEU A C 1
ATOM 720 O O . LEU A 1 90 ? 0.353 -6.075 19.123 1.00 90.31 90 LEU A O 1
ATOM 724 N N . GLY A 1 91 ? -1.487 -7.230 19.709 1.00 88.44 91 GLY A N 1
ATOM 725 C CA . GLY A 1 91 ? -1.503 -6.819 21.115 1.00 88.44 91 GLY A CA 1
ATOM 726 C C . GLY A 1 91 ? -2.075 -5.410 21.321 1.00 88.44 91 GLY A C 1
ATOM 727 O O . GLY A 1 91 ? -1.870 -4.812 22.374 1.00 88.44 91 GLY A O 1
ATOM 728 N N . ALA A 1 92 ? -2.772 -4.875 20.315 1.00 91.56 92 ALA A N 1
ATOM 729 C CA . ALA A 1 92 ? -3.478 -3.604 20.389 1.00 91.56 92 ALA A CA 1
ATOM 730 C C . ALA A 1 92 ? -4.886 -3.816 20.971 1.00 91.56 92 ALA A C 1
ATOM 732 O O . ALA A 1 92 ? -5.538 -4.826 20.705 1.00 91.56 92 ALA A O 1
ATOM 733 N N . ASP A 1 93 ? -5.381 -2.853 21.745 1.00 90.94 93 ASP A N 1
ATOM 734 C CA . ASP A 1 93 ? -6.704 -2.931 22.363 1.00 90.94 93 ASP A CA 1
ATOM 735 C C . ASP A 1 93 ? -7.810 -2.712 21.304 1.00 90.94 93 ASP A C 1
ATOM 737 O O . ASP A 1 93 ? -7.867 -1.631 20.695 1.00 90.94 93 ASP A O 1
ATOM 741 N N . PRO A 1 94 ? -8.695 -3.700 21.056 1.00 91.88 94 PRO A N 1
ATOM 742 C CA . PRO A 1 94 ? -9.770 -3.584 20.075 1.00 91.88 94 PRO A CA 1
ATOM 743 C C . PRO A 1 94 ? -10.881 -2.613 20.497 1.00 91.88 94 PRO A C 1
ATOM 745 O O . PRO A 1 94 ? -11.702 -2.252 19.652 1.00 91.88 94 PRO A O 1
ATOM 748 N N . LYS A 1 95 ? -10.939 -2.163 21.763 1.00 93.69 95 LYS A N 1
ATOM 749 C CA . LYS A 1 95 ? -11.992 -1.244 22.237 1.00 93.69 95 LYS A CA 1
ATOM 750 C C . LYS A 1 95 ? -11.979 0.107 21.519 1.00 93.69 95 LYS A C 1
ATOM 752 O O . LYS A 1 95 ? -13.011 0.762 21.432 1.00 93.69 95 LYS A O 1
ATOM 757 N N . TRP A 1 96 ? -10.819 0.504 20.993 1.00 94.31 96 TRP A N 1
ATOM 758 C CA . TRP A 1 96 ? -10.627 1.751 20.250 1.00 94.31 96 TRP A CA 1
ATOM 759 C C . TRP A 1 96 ? -11.013 1.655 18.773 1.00 94.31 96 TRP A C 1
ATOM 761 O O . TRP A 1 96 ? -10.887 2.630 18.032 1.00 94.31 96 TRP A O 1
ATOM 771 N N . MET A 1 97 ? -11.471 0.488 18.323 1.00 95.50 97 MET A N 1
ATOM 772 C CA . MET A 1 97 ? -11.972 0.318 16.971 1.00 95.50 97 MET A CA 1
ATOM 773 C C . MET A 1 97 ? -13.283 1.088 16.781 1.00 95.50 97 MET A C 1
ATOM 775 O O . MET A 1 97 ? -14.222 0.964 17.567 1.00 95.50 97 MET A O 1
ATOM 779 N N . MET A 1 98 ? -13.375 1.832 15.685 1.00 95.50 98 MET A N 1
ATOM 780 C CA . MET A 1 98 ? -14.552 2.619 15.324 1.00 95.50 98 MET A CA 1
ATOM 781 C C . MET A 1 98 ? -15.171 2.113 14.026 1.00 95.50 98 MET A C 1
ATOM 783 O O . MET A 1 98 ? -14.478 1.621 13.136 1.00 95.50 98 MET A O 1
ATOM 787 N N . SER A 1 99 ? -16.490 2.264 13.913 1.00 96.44 99 SER A N 1
ATOM 788 C CA . SER A 1 99 ? -17.209 2.084 12.648 1.00 96.44 99 SER A CA 1
ATOM 789 C C . SER A 1 99 ? -17.196 3.396 11.871 1.00 96.44 99 SER A C 1
ATOM 791 O O . SER A 1 99 ? -17.450 4.453 12.448 1.00 96.44 99 SER A O 1
ATOM 793 N N . ALA A 1 100 ? -16.885 3.320 10.581 1.00 95.50 100 ALA A N 1
ATOM 794 C CA . ALA A 1 100 ? -16.868 4.459 9.677 1.00 95.50 100 ALA A CA 1
ATOM 795 C C . ALA A 1 100 ? -18.117 4.476 8.790 1.00 95.50 100 ALA A C 1
ATOM 797 O O . ALA A 1 100 ? -18.559 3.430 8.307 1.00 95.50 100 ALA A O 1
ATOM 798 N N . TYR A 1 101 ? -18.642 5.673 8.545 1.00 93.38 101 TYR A N 1
ATOM 799 C CA . TYR A 1 101 ? -19.867 5.908 7.784 1.00 93.38 101 TYR A CA 1
ATOM 800 C C . TYR A 1 101 ? -19.632 6.949 6.689 1.00 93.38 101 TYR A C 1
ATOM 802 O O . TYR A 1 101 ? -18.760 7.809 6.807 1.00 93.38 101 TYR A O 1
ATOM 810 N N . GLU A 1 102 ? -20.434 6.909 5.629 1.00 91.44 102 GLU A N 1
ATOM 811 C CA . GLU A 1 102 ? -20.513 8.023 4.679 1.00 91.44 102 GLU A CA 1
ATOM 812 C C . GLU A 1 102 ? -21.236 9.217 5.318 1.00 91.44 102 GLU A C 1
ATOM 814 O O . GLU A 1 102 ? -22.208 9.039 6.056 1.00 91.44 102 GLU A O 1
ATOM 819 N N . ASP A 1 103 ? -20.791 10.440 5.019 1.00 87.69 103 ASP A N 1
ATOM 820 C CA . ASP A 1 103 ? -21.460 11.667 5.470 1.00 87.69 103 ASP A CA 1
ATOM 821 C C . ASP A 1 103 ? -22.791 11.863 4.724 1.00 87.69 103 ASP A C 1
ATOM 823 O O . ASP A 1 103 ? -22.868 12.450 3.640 1.00 87.69 103 ASP A O 1
ATOM 827 N N . VAL A 1 104 ? -23.866 11.354 5.325 1.00 81.06 104 VAL A N 1
ATOM 828 C CA . VAL A 1 104 ? -25.229 11.434 4.786 1.00 81.06 104 VAL A CA 1
ATOM 829 C C . VAL A 1 104 ? -25.688 12.888 4.628 1.00 81.06 104 VAL A C 1
ATOM 831 O O . VAL A 1 104 ? -26.349 13.218 3.641 1.00 81.06 104 VAL A O 1
ATOM 834 N N . PHE A 1 105 ? -25.329 13.781 5.556 1.00 79.00 105 PHE A N 1
ATOM 835 C CA . PHE A 1 105 ? -25.767 15.178 5.513 1.00 79.00 105 PHE A CA 1
ATOM 836 C C . PHE A 1 105 ? -25.163 15.928 4.331 1.00 79.00 105 PHE A C 1
ATOM 838 O O . PHE A 1 105 ? -25.867 16.716 3.690 1.00 79.00 105 PHE A O 1
ATOM 845 N N . HIS A 1 106 ? -23.899 15.658 3.999 1.00 82.50 106 HIS A N 1
ATOM 846 C CA . HIS A 1 106 ? -23.271 16.197 2.798 1.00 82.50 106 HIS A CA 1
ATOM 847 C C . HIS A 1 106 ? -24.079 15.855 1.540 1.00 82.50 106 HIS A C 1
ATOM 849 O O . HIS A 1 106 ? -24.385 16.741 0.734 1.00 82.50 106 HIS A O 1
ATOM 855 N N . TYR A 1 107 ? -24.464 14.585 1.382 1.00 75.88 107 TYR A N 1
ATOM 856 C CA . TYR A 1 107 ? -25.209 14.132 0.208 1.00 75.88 107 TYR A CA 1
ATOM 857 C C . TYR A 1 107 ? -26.652 14.661 0.185 1.00 75.88 107 TYR A C 1
ATOM 859 O O . TYR A 1 107 ? -27.101 15.107 -0.869 1.00 75.88 107 TYR A O 1
ATOM 867 N N . LEU A 1 108 ? -27.340 14.744 1.330 1.00 75.06 108 LEU A N 1
ATOM 868 C CA . LEU A 1 108 ? -28.683 15.340 1.425 1.00 75.06 108 LEU A CA 1
ATOM 869 C C . LEU A 1 108 ? -28.689 16.845 1.117 1.00 75.06 108 LEU A C 1
ATOM 871 O O . LEU A 1 108 ? -29.561 17.351 0.407 1.00 75.06 108 LEU A O 1
ATOM 875 N N . LEU A 1 109 ? -27.708 17.596 1.628 1.00 78.81 109 LEU A N 1
ATOM 876 C CA . LEU A 1 109 ? -27.582 19.023 1.323 1.00 78.81 109 LEU A CA 1
ATOM 877 C C . LEU A 1 109 ? -27.303 19.243 -0.167 1.00 78.81 109 LEU A C 1
ATOM 879 O O . LEU A 1 109 ? -27.793 20.208 -0.759 1.00 78.81 109 LEU A O 1
ATOM 883 N N . ARG A 1 110 ? -26.511 18.353 -0.767 1.00 75.25 110 ARG A N 1
ATOM 884 C CA . ARG A 1 110 ? -26.219 18.366 -2.197 1.00 75.25 110 ARG A CA 1
ATOM 885 C C . ARG A 1 110 ? -27.465 18.066 -3.028 1.00 75.25 110 ARG A C 1
ATOM 887 O O . ARG A 1 110 ? -27.718 18.793 -3.983 1.00 75.25 110 ARG A O 1
ATOM 894 N N . GLU A 1 111 ? -28.254 17.072 -2.635 1.00 70.62 111 GLU A N 1
ATOM 895 C CA . GLU A 1 111 ? -29.543 16.745 -3.250 1.00 70.62 111 GLU A CA 1
ATOM 896 C C . GLU A 1 111 ? -30.504 17.939 -3.210 1.00 70.62 111 GLU A C 1
ATOM 898 O O . GLU A 1 111 ? -31.043 18.337 -4.235 1.00 70.62 111 GLU A O 1
ATOM 903 N N . ARG A 1 112 ? -30.635 18.612 -2.060 1.00 74.50 112 ARG A N 1
ATOM 904 C CA . ARG A 1 112 ? -31.482 19.810 -1.915 1.00 74.50 112 ARG A CA 1
ATOM 905 C C . ARG A 1 112 ? -31.076 20.969 -2.835 1.00 74.50 112 ARG A C 1
ATOM 907 O O . ARG A 1 112 ? -31.899 21.829 -3.142 1.00 74.50 112 ARG A O 1
ATOM 914 N N . ARG A 1 113 ? -29.801 21.045 -3.224 1.00 76.31 113 ARG A N 1
ATOM 915 C CA . ARG A 1 113 ? -29.291 22.063 -4.158 1.00 76.31 113 ARG A CA 1
ATOM 916 C C . ARG A 1 113 ? -29.563 21.712 -5.618 1.00 76.31 113 ARG A C 1
ATOM 918 O O . ARG A 1 113 ? -29.301 22.554 -6.479 1.00 76.31 113 ARG A O 1
ATOM 925 N N . LEU A 1 114 ? -30.055 20.507 -5.910 1.00 69.44 114 LEU A N 1
ATOM 926 C CA . LEU A 1 114 ? -30.489 20.166 -7.254 1.00 69.44 114 LEU A CA 1
ATOM 927 C C . LEU A 1 114 ? -31.660 21.080 -7.660 1.00 69.44 114 LEU A C 1
ATOM 929 O O . LEU A 1 114 ? -32.497 21.433 -6.825 1.00 69.44 114 LEU A O 1
ATOM 933 N N . PRO A 1 115 ? -31.719 21.504 -8.934 1.00 72.44 115 PRO A N 1
ATOM 934 C CA . PRO A 1 115 ? -32.873 22.217 -9.465 1.00 72.44 115 PRO A CA 1
ATOM 935 C C . PRO A 1 115 ? -34.172 21.449 -9.197 1.00 72.44 115 PRO A C 1
ATOM 937 O O . PRO A 1 115 ? -34.179 20.222 -9.225 1.00 72.44 115 PRO A O 1
ATOM 940 N N . SER A 1 116 ? -35.288 22.154 -9.002 1.00 67.69 116 SER A N 1
ATOM 941 C CA . SER A 1 116 ? -36.596 21.546 -8.695 1.00 67.69 116 SER A CA 1
ATOM 942 C C . SER A 1 116 ? -37.113 20.565 -9.757 1.00 67.69 116 SER A C 1
ATOM 944 O O . SER A 1 116 ? -38.037 19.804 -9.492 1.00 67.69 116 SER A O 1
ATOM 946 N N . ASN A 1 117 ? -36.535 20.590 -10.957 1.00 66.88 117 ASN A N 1
ATOM 947 C CA . ASN A 1 117 ? -36.807 19.684 -12.068 1.00 66.88 117 ASN A CA 1
ATOM 948 C C . ASN A 1 117 ? -35.740 18.582 -12.244 1.00 66.88 117 ASN A C 1
ATOM 950 O O . ASN A 1 117 ? -35.711 17.937 -13.291 1.00 66.88 117 ASN A O 1
ATOM 954 N N . GLY A 1 118 ? -34.836 18.401 -11.279 1.00 59.31 118 GLY A N 1
ATOM 955 C CA . GLY A 1 118 ? -33.846 17.329 -11.254 1.00 59.31 118 GLY A CA 1
ATOM 956 C C . GLY A 1 118 ? -34.253 16.232 -10.275 1.00 59.31 118 GLY A C 1
ATOM 957 O O . GLY A 1 118 ? -34.262 16.457 -9.071 1.00 59.31 118 GLY A O 1
ATOM 958 N N . ASP A 1 119 ? -34.561 15.045 -10.788 1.00 60.31 119 ASP A N 1
ATOM 959 C CA . ASP A 1 119 ? -34.703 13.832 -9.976 1.00 60.31 119 ASP A CA 1
ATOM 960 C C . ASP A 1 119 ? -33.301 13.353 -9.552 1.00 60.31 119 ASP A C 1
ATOM 962 O O . ASP A 1 119 ? -32.464 13.224 -10.428 1.00 60.31 119 ASP A O 1
ATOM 966 N N . PRO A 1 120 ? -32.980 13.081 -8.280 1.00 57.16 120 PRO A N 1
ATOM 967 C CA . PRO A 1 120 ? -31.665 12.573 -7.869 1.00 57.16 120 PRO A CA 1
ATOM 968 C C . PRO A 1 120 ? -31.258 11.240 -8.526 1.00 57.16 120 PRO A C 1
ATOM 970 O O . PRO A 1 120 ? -30.079 11.053 -8.836 1.00 57.16 120 PRO A O 1
ATOM 973 N N . LEU A 1 121 ? -32.217 10.339 -8.772 1.00 55.84 121 LEU A N 1
ATOM 974 C CA . LEU A 1 121 ? -32.012 8.996 -9.331 1.00 55.84 121 LEU A CA 1
ATOM 975 C C . LEU A 1 121 ? -32.016 8.990 -10.865 1.00 55.84 121 LEU A C 1
ATOM 977 O O . LEU A 1 121 ? -31.294 8.200 -11.475 1.00 55.84 121 LEU A O 1
ATOM 981 N N . GLU A 1 122 ? -32.766 9.904 -11.485 1.00 53.09 122 GLU A N 1
ATOM 982 C CA . GLU A 1 122 ? -32.755 10.137 -12.939 1.00 53.09 122 GLU A CA 1
ATOM 983 C C . GLU A 1 122 ? -31.987 11.403 -13.340 1.00 53.09 122 GLU A C 1
ATOM 985 O O . GLU A 1 122 ? -32.088 11.879 -14.477 1.00 53.09 122 GLU A O 1
ATOM 990 N N . SER A 1 123 ? -31.210 11.975 -12.413 1.00 49.03 123 SER A N 1
ATOM 991 C CA . SER A 1 123 ? -30.577 13.268 -12.649 1.00 49.03 123 SER A CA 1
ATOM 992 C C . SER A 1 123 ? -29.662 13.120 -13.840 1.00 49.03 123 SER A C 1
ATOM 994 O O . SER A 1 123 ? -28.752 12.287 -13.885 1.00 49.03 123 SER A O 1
ATOM 996 N N . ASN A 1 124 ? -29.893 13.989 -14.818 1.00 51.34 124 ASN A N 1
ATOM 997 C CA . ASN A 1 124 ? -29.028 14.159 -15.967 1.00 51.34 124 ASN A CA 1
ATOM 998 C C . ASN A 1 124 ? -27.749 14.894 -15.517 1.00 51.34 124 ASN A C 1
ATOM 1000 O O . ASN A 1 124 ? -27.373 15.934 -16.066 1.00 51.34 124 ASN A O 1
ATOM 1004 N N . LEU A 1 125 ? -27.114 14.395 -14.446 1.00 56.19 125 LEU A N 1
ATOM 1005 C CA . LEU A 1 125 ? -25.783 14.789 -14.034 1.00 56.19 125 LEU A CA 1
ATOM 1006 C C . LEU A 1 125 ? -24.914 14.571 -15.261 1.00 56.19 125 LEU A C 1
ATOM 1008 O O . LEU A 1 125 ? -24.740 13.448 -15.741 1.00 56.19 125 LEU A O 1
ATOM 1012 N N . LYS A 1 126 ? -24.384 15.682 -15.780 1.00 58.41 126 LYS A N 1
ATOM 1013 C CA . LYS A 1 126 ? -23.436 15.673 -16.899 1.00 58.41 126 LYS A CA 1
ATOM 1014 C C . LYS A 1 126 ? -22.252 14.748 -16.609 1.00 58.41 126 LYS A C 1
ATOM 1016 O O . LYS A 1 126 ? -21.608 14.272 -17.538 1.00 58.41 126 LYS A O 1
ATOM 1021 N N . ASP A 1 127 ? -21.991 14.502 -15.327 1.00 68.38 127 ASP A N 1
ATOM 1022 C CA . ASP A 1 127 ? -20.940 13.640 -14.839 1.00 68.38 127 ASP A CA 1
ATOM 1023 C C . ASP A 1 127 ? -21.431 12.198 -14.565 1.00 68.38 127 ASP A C 1
ATOM 1025 O O . ASP A 1 127 ? -22.179 11.956 -13.610 1.00 68.38 127 ASP A O 1
ATOM 1029 N N . PRO A 1 128 ? -21.016 11.205 -15.373 1.00 68.75 128 PRO A N 1
ATOM 1030 C CA . PRO A 1 128 ? -21.367 9.804 -15.153 1.00 68.75 128 PRO A CA 1
ATOM 1031 C C . PRO A 1 128 ? -20.787 9.219 -13.855 1.00 68.75 128 PRO A C 1
ATOM 1033 O O . PRO A 1 128 ? -21.360 8.264 -13.333 1.00 68.75 128 PRO A O 1
ATOM 1036 N N . TYR A 1 129 ? -19.691 9.770 -13.322 1.00 70.56 129 TYR A N 1
ATOM 1037 C CA . TYR A 1 129 ? -19.073 9.284 -12.085 1.00 70.56 129 TYR A CA 1
ATOM 1038 C C . TYR A 1 129 ? -19.884 9.678 -10.856 1.00 70.56 129 TYR A C 1
ATOM 1040 O O . TYR A 1 129 ? -20.122 8.851 -9.979 1.00 70.56 129 TYR A O 1
ATOM 1048 N N . GLU A 1 130 ? -20.381 10.914 -10.823 1.00 69.69 130 GLU A N 1
ATOM 1049 C CA . GLU A 1 130 ? -21.225 11.379 -9.719 1.00 69.69 130 GLU A CA 1
ATOM 1050 C C . GLU A 1 130 ? -22.531 10.596 -9.637 1.00 69.69 130 GLU A C 1
ATOM 1052 O O . GLU A 1 130 ? -22.954 10.200 -8.552 1.00 69.69 130 GLU A O 1
ATOM 1057 N N . ARG A 1 131 ? -23.132 10.302 -10.792 1.00 70.31 131 ARG A N 1
ATOM 1058 C CA . ARG A 1 131 ? -24.311 9.439 -10.871 1.00 70.31 131 ARG A CA 1
ATOM 1059 C C . ARG A 1 131 ? -24.016 8.037 -10.340 1.00 70.31 131 ARG A C 1
ATOM 1061 O O . ARG A 1 131 ? -24.753 7.556 -9.488 1.00 70.31 131 ARG A O 1
ATOM 1068 N N . ALA A 1 132 ? -22.916 7.415 -10.772 1.00 73.81 132 ALA A N 1
ATOM 1069 C CA . ALA A 1 132 ? -22.513 6.101 -10.269 1.00 73.81 132 ALA A CA 1
ATOM 1070 C C . ALA A 1 132 ? -22.283 6.102 -8.745 1.00 73.81 132 ALA A C 1
ATOM 1072 O O . ALA A 1 132 ? -22.683 5.156 -8.064 1.00 73.81 132 ALA A O 1
ATOM 1073 N N . ARG A 1 133 ? -21.698 7.177 -8.197 1.00 77.19 133 ARG A N 1
ATOM 1074 C CA . ARG A 1 133 ? -21.515 7.351 -6.751 1.00 77.19 133 ARG A CA 1
ATOM 1075 C C . ARG A 1 133 ? -22.849 7.406 -6.014 1.00 77.19 133 ARG A C 1
ATOM 1077 O O . ARG A 1 133 ? -23.024 6.659 -5.058 1.00 77.19 133 ARG A O 1
ATOM 1084 N N . LEU A 1 134 ? -23.779 8.258 -6.446 1.00 74.25 134 LEU A N 1
ATOM 1085 C CA . LEU A 1 134 ? -25.091 8.372 -5.803 1.00 74.25 134 LEU A CA 1
ATOM 1086 C C . LEU A 1 134 ? -25.851 7.047 -5.866 1.00 74.25 134 LEU A C 1
ATOM 1088 O O . LEU A 1 134 ? -26.344 6.584 -4.842 1.00 74.25 134 LEU A O 1
ATOM 1092 N N . THR A 1 135 ? -25.865 6.379 -7.024 1.00 71.19 135 THR A N 1
ATOM 1093 C CA . THR A 1 135 ? -26.472 5.048 -7.160 1.00 71.19 135 THR A CA 1
ATOM 1094 C C . THR A 1 135 ? -25.870 4.051 -6.169 1.00 71.19 135 THR A C 1
ATOM 1096 O O . THR A 1 135 ? -26.621 3.346 -5.496 1.00 71.19 135 THR A O 1
ATOM 1099 N N . ARG A 1 136 ? -24.536 4.010 -6.030 1.00 75.94 136 ARG A N 1
ATOM 1100 C CA . ARG A 1 136 ? -23.844 3.145 -5.061 1.00 75.94 136 ARG A CA 1
ATOM 1101 C C . ARG A 1 136 ? -24.257 3.461 -3.622 1.00 75.94 136 ARG A C 1
ATOM 1103 O O . ARG A 1 136 ? -24.638 2.545 -2.903 1.00 75.94 136 ARG A O 1
ATOM 1110 N N . LEU A 1 137 ? -24.226 4.735 -3.230 1.00 75.62 137 LEU A N 1
ATOM 1111 C CA . LEU A 1 137 ? -24.564 5.183 -1.874 1.00 75.62 137 LEU A CA 1
ATOM 1112 C C . LEU A 1 137 ? -26.013 4.851 -1.499 1.00 75.62 137 LEU A C 1
ATOM 1114 O O . LEU A 1 137 ? -26.264 4.302 -0.430 1.00 75.62 137 LEU A O 1
ATOM 1118 N N . PHE A 1 138 ? -26.968 5.130 -2.390 1.00 70.00 138 PHE A N 1
ATOM 1119 C CA . PHE A 1 138 ? -28.378 4.831 -2.136 1.00 70.00 138 PHE A CA 1
ATOM 1120 C C . PHE A 1 138 ? -28.675 3.327 -2.154 1.00 70.00 138 PHE A C 1
ATOM 1122 O O . PHE A 1 138 ? -29.522 2.878 -1.388 1.00 70.00 138 PHE A O 1
ATOM 1129 N N . SER A 1 139 ? -27.963 2.542 -2.973 1.00 67.69 139 SER A N 1
ATOM 1130 C CA . SER A 1 139 ? -28.113 1.077 -3.000 1.00 67.69 139 SER A CA 1
ATOM 1131 C C . SER A 1 139 ? -27.528 0.403 -1.759 1.00 67.69 139 SER A C 1
ATOM 1133 O O . SER A 1 139 ? -28.053 -0.613 -1.318 1.00 67.69 139 SER A O 1
ATOM 1135 N N . GLN A 1 140 ? -26.442 0.953 -1.204 1.00 68.69 140 GLN A N 1
ATOM 1136 C CA . GLN A 1 140 ? -25.823 0.457 0.029 1.00 68.69 140 GLN A CA 1
ATOM 1137 C C . GLN A 1 140 ? -26.640 0.803 1.280 1.00 68.69 140 GLN A C 1
ATOM 1139 O O . GLN A 1 140 ? -26.521 0.097 2.269 1.00 68.69 140 GLN A O 1
ATOM 1144 N N . GLY A 1 141 ? -27.496 1.827 1.223 1.00 67.81 141 GLY A N 1
ATOM 1145 C CA . GLY A 1 141 ? -28.287 2.300 2.357 1.00 67.81 141 GLY A CA 1
ATOM 1146 C C . GLY A 1 141 ? -27.578 3.423 3.116 1.00 67.81 141 GLY A C 1
ATOM 1147 O O . GLY A 1 141 ? -26.422 3.310 3.523 1.00 67.81 141 GLY A O 1
ATOM 1148 N N . LEU A 1 142 ? -28.278 4.545 3.311 1.00 71.88 142 LEU A N 1
ATOM 1149 C CA . LEU A 1 142 ? -27.755 5.677 4.075 1.00 71.88 142 LEU A CA 1
ATOM 1150 C C . LEU A 1 142 ? -27.654 5.291 5.558 1.00 71.88 142 LEU A C 1
ATOM 1152 O O . LEU A 1 142 ? -28.667 5.019 6.198 1.00 71.88 142 LEU A O 1
ATOM 1156 N N . GLY A 1 143 ? -26.437 5.306 6.102 1.00 76.44 143 GLY A N 1
ATOM 1157 C CA . GLY A 1 143 ? -26.167 4.982 7.507 1.00 76.44 143 GLY A CA 1
ATOM 1158 C C . GLY A 1 143 ? -25.609 3.579 7.755 1.00 76.44 143 GLY A C 1
ATOM 1159 O O . GLY A 1 143 ? -25.342 3.250 8.910 1.00 76.44 143 GLY A O 1
ATOM 1160 N N . GLU A 1 144 ? -25.388 2.787 6.704 1.00 87.81 144 GLU A N 1
ATOM 1161 C CA . GLU A 1 144 ? -24.664 1.520 6.811 1.00 87.81 144 GLU A CA 1
ATOM 1162 C C . GLU A 1 144 ? -23.167 1.729 7.075 1.00 87.81 144 GLU A C 1
ATOM 1164 O O . GLU A 1 144 ? -22.569 2.749 6.715 1.00 87.81 144 GLU A O 1
ATOM 1169 N N . VAL A 1 145 ? -22.555 0.740 7.728 1.00 93.12 145 VAL A N 1
ATOM 1170 C CA . VAL A 1 145 ? -21.123 0.756 8.045 1.00 93.12 145 VAL A CA 1
ATOM 1171 C C . VAL A 1 145 ? -20.318 0.498 6.776 1.00 93.12 145 VAL A C 1
ATOM 1173 O O . VAL A 1 145 ? -20.386 -0.593 6.207 1.00 93.12 145 VAL A O 1
ATOM 1176 N N . VAL A 1 146 ? -19.499 1.477 6.390 1.00 93.81 146 VAL A N 1
ATOM 1177 C CA . VAL A 1 146 ? -18.564 1.375 5.257 1.00 93.81 146 VAL A CA 1
ATOM 1178 C C . VAL A 1 146 ? -17.404 0.450 5.595 1.00 93.81 146 VAL A C 1
ATOM 1180 O O . VAL A 1 146 ? -16.950 -0.310 4.751 1.00 93.81 146 VAL A O 1
ATOM 1183 N N . GLY A 1 147 ? -16.915 0.519 6.832 1.00 96.31 147 GLY A N 1
ATOM 1184 C CA . GLY A 1 147 ? -15.768 -0.250 7.289 1.00 96.31 147 GLY A CA 1
ATOM 1185 C C . GLY A 1 147 ? -15.383 0.085 8.722 1.00 96.31 147 GLY A C 1
ATOM 1186 O O . GLY A 1 147 ? -16.100 0.799 9.431 1.00 96.31 147 GLY A O 1
ATOM 1187 N N . PHE A 1 148 ? -14.237 -0.433 9.148 1.00 98.00 148 PHE A N 1
ATOM 1188 C CA . PHE A 1 148 ? -13.721 -0.262 10.504 1.00 98.00 148 PHE A CA 1
ATOM 1189 C C . PHE A 1 148 ? -12.374 0.441 10.486 1.00 98.00 148 PHE A C 1
ATOM 1191 O O . PHE A 1 148 ? -11.586 0.271 9.557 1.00 98.00 148 PHE A O 1
ATOM 1198 N N . VAL A 1 149 ? -12.112 1.225 11.524 1.00 97.94 149 VAL A N 1
ATOM 1199 C CA . VAL A 1 149 ? -10.870 1.977 11.703 1.00 97.94 149 VAL A CA 1
ATOM 1200 C C . VAL A 1 149 ? -10.300 1.635 13.064 1.00 97.94 149 VAL A C 1
ATOM 1202 O O . VAL A 1 149 ? -11.010 1.711 14.065 1.00 97.94 149 VAL A O 1
ATOM 1205 N N . LEU A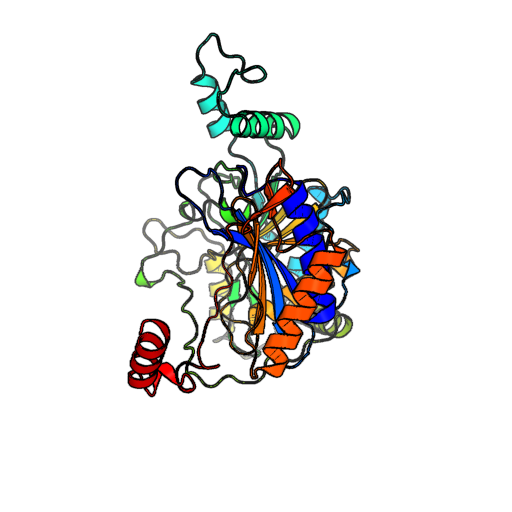 1 150 ? -9.023 1.276 13.103 1.00 97.69 150 LEU A N 1
ATOM 1206 C CA . LEU A 1 150 ? -8.278 1.078 14.337 1.00 97.69 150 LEU A CA 1
ATOM 1207 C C . LEU A 1 150 ? -7.109 2.070 14.357 1.00 97.69 150 LEU A C 1
ATOM 1209 O O . LEU A 1 150 ? -6.162 1.898 13.581 1.00 97.69 150 LEU A O 1
ATOM 1213 N N . PRO A 1 151 ? -7.149 3.104 15.220 1.00 96.56 151 PRO A N 1
ATOM 1214 C CA . PRO A 1 151 ? -5.987 3.943 15.478 1.00 96.56 151 PRO A CA 1
ATOM 1215 C C . PRO A 1 151 ? -4.830 3.059 15.922 1.00 96.56 151 PRO A C 1
ATOM 1217 O O . PRO A 1 151 ? -4.982 2.262 16.847 1.00 96.56 151 PRO A O 1
ATOM 1220 N N . LEU A 1 152 ? -3.698 3.156 15.237 1.00 95.06 152 LEU A N 1
ATOM 1221 C CA . LEU A 1 152 ? -2.596 2.220 15.410 1.00 95.06 152 LEU A CA 1
ATOM 1222 C C . LEU A 1 152 ? -1.266 2.945 15.260 1.00 95.06 152 LEU A C 1
ATOM 1224 O O . LEU A 1 152 ? -1.031 3.621 14.258 1.00 95.06 152 LEU A O 1
ATOM 1228 N N . LYS A 1 153 ? -0.391 2.770 16.247 1.00 92.31 153 LYS A N 1
ATOM 1229 C CA . LYS A 1 153 ? 0.982 3.271 16.247 1.00 92.31 153 LYS A CA 1
ATOM 1230 C C . LYS A 1 153 ? 1.917 2.212 16.829 1.00 92.31 153 LYS A C 1
ATOM 1232 O O . LYS A 1 153 ? 1.524 1.454 17.718 1.00 92.31 153 LYS A O 1
ATOM 1237 N N . ARG A 1 154 ? 3.156 2.173 16.343 1.00 89.75 154 ARG A N 1
ATOM 1238 C CA . ARG A 1 154 ? 4.242 1.444 16.999 1.00 89.75 154 ARG A CA 1
ATOM 1239 C C . ARG A 1 154 ? 4.899 2.346 18.044 1.00 89.75 154 ARG A C 1
ATOM 1241 O O . ARG A 1 154 ? 5.236 3.490 17.757 1.00 89.75 154 ARG A O 1
ATOM 1248 N N . GLU A 1 155 ? 5.051 1.847 19.263 1.00 85.62 155 GLU A N 1
ATOM 1249 C CA . GLU A 1 155 ? 5.764 2.534 20.339 1.00 85.62 155 GLU A CA 1
ATOM 1250 C C . GLU A 1 155 ? 6.992 1.760 20.781 1.00 85.62 155 GLU A C 1
ATOM 1252 O O . GLU A 1 155 ? 6.930 0.539 20.897 1.00 85.62 155 GLU A O 1
ATOM 1257 N N . GLY A 1 156 ? 8.057 2.480 21.134 1.00 80.44 156 GLY A N 1
ATOM 1258 C CA . GLY A 1 156 ? 9.335 1.893 21.532 1.00 80.44 156 GLY A CA 1
ATOM 1259 C C . GLY A 1 156 ? 10.229 1.582 20.333 1.00 80.44 156 GLY A C 1
ATOM 1260 O O . GLY A 1 156 ? 9.847 1.785 19.187 1.00 80.44 156 GLY A O 1
ATOM 1261 N N . THR A 1 157 ? 11.439 1.099 20.605 1.00 70.56 157 THR A N 1
ATOM 1262 C CA . THR A 1 157 ? 12.437 0.766 19.581 1.00 70.56 157 THR A CA 1
ATOM 1263 C C . THR A 1 157 ? 13.038 -0.611 19.854 1.00 70.56 157 THR A C 1
ATOM 1265 O O . THR A 1 157 ? 13.155 -1.048 21.001 1.00 70.56 157 THR A O 1
ATOM 1268 N N . GLY A 1 158 ? 13.411 -1.330 18.794 1.00 69.88 158 GLY A N 1
ATOM 1269 C CA . GLY A 1 158 ? 13.999 -2.666 18.912 1.00 69.88 158 GLY A CA 1
ATOM 1270 C C . GLY A 1 158 ? 13.080 -3.666 19.628 1.00 69.88 158 GLY A C 1
ATOM 1271 O O . GLY A 1 158 ? 11.889 -3.754 19.336 1.00 69.88 158 GLY A O 1
ATOM 1272 N N . ALA A 1 159 ? 13.631 -4.425 20.578 1.00 66.56 159 ALA A N 1
ATOM 1273 C CA . ALA A 1 159 ? 12.927 -5.519 21.256 1.00 66.56 159 ALA A CA 1
ATOM 1274 C C . ALA A 1 159 ? 11.790 -5.075 22.200 1.00 66.56 159 ALA A C 1
ATOM 1276 O O . ALA A 1 159 ? 10.958 -5.899 22.570 1.00 66.56 159 ALA A O 1
ATOM 1277 N N . SER A 1 160 ? 11.741 -3.800 22.604 1.00 74.31 160 SER A N 1
ATOM 1278 C CA . SER A 1 160 ? 10.650 -3.256 23.430 1.00 74.31 160 SER A CA 1
ATOM 1279 C C . SER A 1 160 ? 9.505 -2.679 22.600 1.00 74.31 160 SER A C 1
ATOM 1281 O O . SER A 1 160 ? 8.512 -2.216 23.167 1.00 74.31 160 SER A O 1
ATOM 1283 N N . ALA A 1 161 ? 9.639 -2.689 21.270 1.00 80.31 161 ALA A N 1
ATOM 1284 C CA . ALA A 1 161 ? 8.642 -2.114 20.396 1.00 80.31 161 ALA A CA 1
ATOM 1285 C C . ALA A 1 161 ? 7.323 -2.900 20.494 1.00 80.31 161 ALA A C 1
ATOM 1287 O O . ALA A 1 161 ? 7.300 -4.133 20.435 1.00 80.31 161 ALA A O 1
ATOM 1288 N N . ARG A 1 162 ? 6.208 -2.184 20.632 1.00 87.69 162 ARG A N 1
ATOM 1289 C CA . ARG A 1 162 ? 4.862 -2.755 20.756 1.00 87.69 162 ARG A CA 1
ATOM 1290 C C . ARG A 1 162 ? 3.860 -1.956 19.943 1.00 87.69 162 ARG A C 1
ATOM 1292 O O . ARG A 1 162 ? 3.999 -0.746 19.781 1.00 87.69 162 ARG A O 1
ATOM 1299 N N . TRP A 1 163 ? 2.841 -2.631 19.427 1.00 92.44 163 TRP A N 1
ATOM 1300 C CA . TRP A 1 163 ? 1.709 -1.940 18.825 1.00 92.44 163 TRP A CA 1
ATOM 1301 C C . TRP A 1 163 ? 0.800 -1.401 19.917 1.00 92.44 163 TRP A C 1
ATOM 1303 O O . TRP A 1 163 ? 0.532 -2.076 20.908 1.00 92.44 163 TRP A O 1
ATOM 1313 N N . ARG A 1 164 ? 0.326 -0.177 19.717 1.00 91.75 164 ARG A N 1
ATOM 1314 C CA . ARG A 1 164 ? -0.628 0.485 20.595 1.00 91.75 164 ARG A CA 1
ATOM 1315 C C . ARG A 1 164 ? -1.749 1.087 19.764 1.00 91.75 164 ARG A C 1
ATOM 1317 O O . ARG A 1 164 ? -1.503 1.736 18.747 1.00 91.75 164 ARG A O 1
ATOM 1324 N N . SER A 1 165 ? -2.970 0.888 20.235 1.00 94.19 165 SER A N 1
ATOM 1325 C CA . SER A 1 165 ? -4.159 1.625 19.811 1.00 94.19 165 SER A CA 1
ATOM 1326 C C . SER A 1 165 ? -4.584 2.620 20.888 1.00 94.19 165 SER A C 1
ATOM 1328 O O . SER A 1 165 ? -4.162 2.525 22.041 1.00 94.19 165 SER A O 1
ATOM 1330 N N . GLY A 1 166 ? -5.389 3.607 20.508 1.00 92.00 166 GLY A N 1
ATOM 1331 C CA . GLY A 1 166 ? -5.790 4.689 21.403 1.00 92.00 166 GLY A CA 1
ATOM 1332 C C . GLY A 1 166 ? -7.045 5.406 20.917 1.00 92.00 166 GLY A C 1
ATOM 1333 O O . GLY A 1 166 ? -7.454 5.207 19.770 1.00 92.00 166 GLY A O 1
ATOM 1334 N N . PRO A 1 167 ? -7.666 6.231 21.772 1.00 91.94 167 PRO A N 1
ATOM 1335 C CA . PRO A 1 167 ? -8.909 6.909 21.441 1.00 91.94 167 PRO A CA 1
ATOM 1336 C C . PRO A 1 167 ? -8.726 7.968 20.358 1.00 91.94 167 PRO A C 1
ATOM 1338 O O . PRO A 1 167 ? -7.737 8.704 20.323 1.00 91.94 167 PRO A O 1
ATOM 1341 N N . TRP A 1 168 ? -9.758 8.112 19.531 1.00 93.25 168 TRP A N 1
ATOM 1342 C CA . TRP A 1 168 ? -9.996 9.324 18.759 1.00 93.25 168 TRP A CA 1
ATOM 1343 C C . TRP A 1 168 ? -11.131 10.118 19.386 1.00 93.25 168 TRP A C 1
ATOM 1345 O O . TRP A 1 168 ? -12.246 9.626 19.544 1.00 93.25 168 TRP A O 1
ATOM 1355 N N . PHE A 1 169 ? -10.842 11.372 19.714 1.00 89.94 169 PHE A N 1
ATOM 1356 C CA . PHE A 1 169 ? -11.806 12.295 20.299 1.00 89.94 169 PHE A CA 1
ATOM 1357 C C . PHE A 1 169 ? -12.471 13.104 19.188 1.00 89.94 169 PHE A C 1
ATOM 1359 O O . PHE A 1 169 ? -12.028 14.198 18.839 1.00 89.94 169 PHE A O 1
ATOM 1366 N N . LEU A 1 170 ? -13.507 12.527 18.588 1.00 88.25 170 LEU A N 1
ATOM 1367 C CA . LEU A 1 170 ? -14.297 13.179 17.550 1.00 88.25 170 LEU A CA 1
ATOM 1368 C C . LEU A 1 170 ? -15.329 14.119 18.187 1.00 88.25 170 LEU A C 1
ATOM 1370 O O . LEU A 1 170 ? -15.804 13.885 19.296 1.00 88.25 170 LEU A O 1
ATOM 1374 N N . ARG A 1 171 ? -15.690 15.195 17.478 1.00 80.94 171 ARG A N 1
ATOM 1375 C CA . ARG A 1 171 ? -16.789 16.083 17.909 1.00 80.94 171 ARG A CA 1
ATOM 1376 C C . ARG A 1 171 ? -18.148 15.399 17.840 1.00 80.94 171 ARG A C 1
ATOM 1378 O O . ARG A 1 171 ? -19.043 15.731 18.609 1.00 80.94 171 ARG A O 1
ATOM 1385 N N . GLU A 1 172 ? -18.298 14.502 16.878 1.00 74.38 172 GLU A N 1
ATOM 1386 C CA . GLU A 1 172 ? -19.504 13.720 16.659 1.00 74.38 172 GLU A CA 1
ATOM 1387 C C . GLU A 1 172 ? -19.347 12.341 17.301 1.00 74.38 172 GLU A C 1
ATOM 1389 O O . GLU A 1 172 ? -18.239 11.820 17.407 1.00 74.38 172 GLU A O 1
ATOM 1394 N N . GLU A 1 173 ? -20.458 11.721 17.704 1.00 76.12 173 GLU A N 1
ATOM 1395 C CA . GLU A 1 173 ? -20.442 10.379 18.311 1.00 76.12 173 GLU A CA 1
ATOM 1396 C C . GLU A 1 173 ? -20.002 9.276 17.329 1.00 76.12 173 GLU A C 1
ATOM 1398 O O . GLU A 1 173 ? -19.693 8.159 17.744 1.00 76.12 173 GLU A O 1
ATOM 1403 N N . ARG A 1 174 ? -19.992 9.564 16.020 1.00 87.12 174 ARG A N 1
ATOM 1404 C CA . ARG A 1 174 ? -19.643 8.622 14.949 1.00 87.12 174 ARG A CA 1
ATOM 1405 C C . ARG A 1 174 ? -18.532 9.175 14.064 1.00 87.12 174 ARG A C 1
ATOM 1407 O O . ARG A 1 174 ? -18.384 10.382 13.906 1.00 87.12 174 ARG A O 1
ATOM 1414 N N . LEU A 1 175 ? -17.786 8.263 13.443 1.00 93.38 175 LEU A N 1
ATOM 1415 C CA . LEU A 1 175 ? -16.756 8.587 12.463 1.00 93.38 175 LEU A CA 1
ATOM 1416 C C . LEU A 1 175 ? -17.373 8.687 11.062 1.00 93.38 175 LEU A C 1
ATOM 1418 O O . LEU A 1 175 ? -17.686 7.666 10.448 1.00 93.38 175 LEU A O 1
ATOM 1422 N N . TYR A 1 176 ? -17.510 9.906 10.545 1.00 93.56 176 TYR A N 1
ATOM 1423 C CA . TYR A 1 176 ? -17.914 10.141 9.158 1.00 93.56 176 TYR A CA 1
ATOM 1424 C C . TYR A 1 176 ? -16.700 10.381 8.265 1.00 93.56 176 TYR A C 1
ATOM 1426 O O . TYR A 1 176 ? -15.801 11.153 8.595 1.00 93.56 176 TYR A O 1
ATOM 1434 N N . LEU A 1 177 ? -16.670 9.695 7.128 1.00 94.06 177 LEU A N 1
ATOM 1435 C CA . LEU A 1 177 ? -15.622 9.833 6.127 1.00 94.06 177 LEU A CA 1
ATOM 1436 C C . LEU A 1 177 ? -15.810 11.122 5.328 1.00 94.06 177 LEU A C 1
ATOM 1438 O O . LEU A 1 177 ? -16.931 11.525 5.014 1.00 94.06 177 LEU A O 1
ATOM 1442 N N . ILE A 1 178 ? -14.694 11.713 4.909 1.00 93.25 178 ILE A N 1
ATOM 1443 C CA . ILE A 1 178 ? -14.688 12.794 3.927 1.00 93.25 178 ILE A CA 1
ATOM 1444 C C . ILE A 1 178 ? -15.363 12.272 2.639 1.00 93.25 178 ILE A C 1
ATOM 1446 O O . ILE A 1 178 ? -15.002 11.194 2.150 1.00 93.25 178 ILE A O 1
ATOM 1450 N N . PRO A 1 179 ? -16.339 12.993 2.058 1.00 89.06 179 PRO A N 1
ATOM 1451 C CA . PRO A 1 179 ? -17.035 12.554 0.849 1.00 89.06 179 PRO A CA 1
ATOM 1452 C C . PRO A 1 179 ? -16.081 12.321 -0.331 1.00 89.06 179 PRO A C 1
ATOM 1454 O O . PRO A 1 179 ? -15.328 13.211 -0.726 1.00 89.06 179 PRO A O 1
ATOM 1457 N N . GLY A 1 180 ? -16.126 11.138 -0.950 1.00 86.38 180 GLY A N 1
ATOM 1458 C CA . GLY A 1 180 ? -15.181 10.777 -2.010 1.00 86.38 180 GLY A CA 1
ATOM 1459 C C . GLY A 1 180 ? -15.345 9.350 -2.530 1.00 86.38 180 GLY A C 1
ATOM 1460 O O . GLY A 1 180 ? -16.066 8.550 -1.946 1.00 86.38 180 GLY A O 1
ATOM 1461 N N . ASP A 1 181 ? -14.645 9.038 -3.624 1.00 84.69 181 ASP A N 1
ATOM 1462 C CA . ASP A 1 181 ? -14.562 7.673 -4.181 1.00 84.69 181 ASP A CA 1
ATOM 1463 C C . ASP A 1 181 ? -13.230 6.971 -3.860 1.00 84.69 181 ASP A C 1
ATOM 1465 O O . ASP A 1 181 ? -13.030 5.818 -4.235 1.00 84.69 181 ASP A O 1
ATOM 1469 N N . SER A 1 182 ? -12.303 7.652 -3.179 1.00 90.12 182 SER A N 1
ATOM 1470 C CA . SER A 1 182 ? -11.066 7.035 -2.690 1.00 90.12 182 SER A CA 1
ATOM 1471 C C . SER A 1 182 ? -11.356 5.993 -1.597 1.00 90.12 182 SER A C 1
ATOM 1473 O O . SER A 1 182 ? -12.364 6.118 -0.897 1.00 90.12 182 SER A O 1
ATOM 1475 N N . PRO A 1 183 ? -10.456 5.016 -1.387 1.00 92.94 183 PRO A N 1
ATOM 1476 C CA . PRO A 1 183 ? -10.465 4.158 -0.203 1.00 92.94 183 PRO A CA 1
ATOM 1477 C C . PRO A 1 183 ? -10.727 4.907 1.101 1.00 92.94 183 PRO A C 1
ATOM 1479 O O . PRO A 1 183 ? -10.270 6.044 1.262 1.00 92.94 183 PRO A O 1
ATOM 1482 N N . MET A 1 184 ? -11.410 4.264 2.051 1.00 95.19 184 MET A N 1
ATOM 1483 C CA . MET A 1 184 ? -11.811 4.903 3.307 1.00 95.19 184 MET A CA 1
ATOM 1484 C C . MET A 1 184 ? -10.628 5.492 4.088 1.00 95.19 184 MET A C 1
ATOM 1486 O O . MET A 1 184 ? -10.765 6.556 4.686 1.00 95.19 184 MET A O 1
ATOM 1490 N N . GLY A 1 185 ? -9.449 4.863 4.022 1.00 94.75 185 GLY A N 1
ATOM 1491 C CA . GLY A 1 185 ? -8.255 5.338 4.722 1.00 94.75 185 GLY A CA 1
ATOM 1492 C C . GLY A 1 185 ? -7.720 6.684 4.221 1.00 94.75 185 GLY A C 1
ATOM 1493 O O . GLY A 1 185 ? -7.196 7.464 5.011 1.00 94.75 185 GLY A O 1
ATOM 1494 N N . TYR A 1 186 ? -7.935 7.027 2.944 1.00 93.75 186 TYR A N 1
ATOM 1495 C CA . TYR A 1 186 ? -7.621 8.364 2.411 1.00 93.75 186 TYR A CA 1
ATOM 1496 C C . TYR A 1 186 ? -8.691 9.411 2.747 1.00 93.75 186 TYR A C 1
ATOM 1498 O O . TYR A 1 186 ? -8.520 10.589 2.443 1.00 93.75 186 TYR A O 1
ATOM 1506 N N . ARG A 1 187 ? -9.820 8.984 3.321 1.00 94.69 187 ARG A N 1
ATOM 1507 C CA . ARG A 1 187 ? -10.986 9.821 3.626 1.00 94.69 187 ARG A CA 1
ATOM 1508 C C . ARG A 1 187 ? -11.216 9.963 5.130 1.00 94.69 187 ARG A C 1
ATOM 1510 O O . ARG A 1 187 ? -12.283 10.409 5.540 1.00 94.69 187 ARG A O 1
ATOM 1517 N N . LEU A 1 188 ? -10.244 9.584 5.957 1.00 95.50 188 LEU A N 1
ATOM 1518 C CA . LEU A 1 188 ? -10.333 9.753 7.404 1.00 95.50 188 LEU A CA 1
ATOM 1519 C C . LEU A 1 188 ? -10.300 11.252 7.758 1.00 95.50 188 LEU A C 1
ATOM 1521 O O . LEU A 1 188 ? -9.421 11.966 7.273 1.00 95.50 188 LEU A O 1
ATOM 1525 N N . PRO A 1 189 ? -11.208 11.745 8.617 1.00 93.75 189 PRO A N 1
ATOM 1526 C CA . PRO A 1 189 ? -11.272 13.147 9.021 1.00 93.75 189 PRO A CA 1
ATOM 1527 C C . PRO A 1 189 ? -10.214 13.473 10.092 1.00 93.75 189 PRO A C 1
ATOM 1529 O O . PRO A 1 189 ? -10.552 13.887 11.201 1.00 93.75 189 PRO A O 1
ATOM 1532 N N . LEU A 1 190 ? -8.926 13.280 9.787 1.00 91.56 190 LEU A N 1
ATOM 1533 C CA . LEU A 1 190 ? -7.832 13.469 10.753 1.00 91.56 190 LEU A CA 1
ATOM 1534 C C . LEU A 1 190 ? -7.768 14.904 11.309 1.00 91.56 190 LEU A C 1
ATOM 1536 O O . LEU A 1 190 ? -7.422 15.089 12.473 1.00 91.56 190 LEU A O 1
ATOM 1540 N N . ASP A 1 191 ? -8.204 15.897 10.531 1.00 87.88 191 ASP A N 1
ATOM 1541 C CA . ASP A 1 191 ? -8.303 17.305 10.950 1.00 87.88 191 ASP A CA 1
ATOM 1542 C C . ASP A 1 191 ? -9.381 17.555 12.024 1.00 87.88 191 ASP A C 1
ATOM 1544 O O . ASP A 1 191 ? -9.415 18.617 12.643 1.00 87.88 191 ASP A O 1
ATOM 1548 N N . SER A 1 192 ? -10.282 16.591 12.248 1.00 88.25 192 SER A N 1
ATOM 1549 C CA . SER A 1 192 ? -11.295 16.662 13.312 1.00 88.25 192 SER A CA 1
ATOM 1550 C C . SER A 1 192 ? -10.776 16.175 14.664 1.00 88.25 192 SER A C 1
ATOM 1552 O O . SER A 1 192 ? -11.462 16.356 15.672 1.00 88.25 192 SER A O 1
ATOM 1554 N N . LEU A 1 193 ? -9.591 15.557 14.698 1.00 90.88 193 LEU A N 1
ATOM 1555 C CA . LEU A 1 193 ? -8.937 15.165 15.941 1.00 90.88 193 LEU A CA 1
ATOM 1556 C C . LEU A 1 193 ? -8.469 16.408 16.713 1.00 90.88 193 LEU A C 1
ATOM 1558 O O . LEU A 1 193 ? -8.257 17.470 16.120 1.00 90.88 193 LEU A O 1
ATOM 1562 N N . PRO A 1 194 ? -8.262 16.302 18.037 1.00 90.44 194 PRO A N 1
ATOM 1563 C CA . PRO A 1 194 ? -7.709 17.400 18.810 1.00 90.44 194 PRO A CA 1
ATOM 1564 C C . PRO A 1 194 ? -6.391 17.911 18.224 1.00 90.44 194 PRO A C 1
ATOM 1566 O O . PRO A 1 194 ? -5.517 17.134 17.820 1.00 90.44 194 PRO A O 1
ATOM 1569 N N . TRP A 1 195 ? -6.257 19.233 18.183 1.00 88.88 195 TRP A N 1
ATOM 1570 C CA . TRP A 1 195 ? -5.093 19.887 17.605 1.00 88.88 195 TRP A CA 1
ATOM 1571 C C . TRP A 1 195 ? -3.824 19.584 18.421 1.00 88.88 195 TRP A C 1
ATOM 1573 O O . TRP A 1 195 ? -3.868 19.306 19.621 1.00 88.88 195 TRP A O 1
ATOM 1583 N N . VAL A 1 196 ? -2.678 19.633 17.753 1.00 91.12 196 VAL A N 1
ATOM 1584 C CA . VAL A 1 196 ? -1.344 19.518 18.352 1.00 91.12 196 VAL A CA 1
ATOM 1585 C C . VAL A 1 196 ? -0.499 20.674 17.834 1.00 91.12 196 VAL A C 1
ATOM 1587 O O . VAL A 1 196 ? -0.728 21.151 16.719 1.00 91.12 196 VAL A O 1
ATOM 1590 N N . THR A 1 197 ? 0.425 21.177 18.648 1.00 89.25 197 THR A N 1
ATOM 1591 C CA . THR A 1 197 ? 1.368 22.199 18.182 1.00 89.25 197 THR A CA 1
ATOM 1592 C C . THR A 1 197 ? 2.227 21.647 17.047 1.00 89.25 197 THR A C 1
ATOM 1594 O O . THR A 1 197 ? 2.487 20.449 16.972 1.00 89.25 197 THR A O 1
ATOM 1597 N N . GLU A 1 198 ? 2.715 22.528 16.175 1.00 88.50 198 GLU A N 1
ATOM 1598 C CA . GLU A 1 198 ? 3.604 22.131 15.081 1.00 88.50 198 GLU A CA 1
ATOM 1599 C C . GLU A 1 198 ? 4.858 21.403 15.594 1.00 88.50 198 GLU A C 1
ATOM 1601 O O . GLU A 1 198 ? 5.275 20.419 14.999 1.00 88.50 198 GLU A O 1
ATOM 1606 N N . ALA A 1 199 ? 5.414 21.825 16.734 1.00 89.31 199 ALA A N 1
ATOM 1607 C CA . ALA A 1 199 ? 6.603 21.212 17.330 1.00 89.31 199 ALA A CA 1
ATOM 1608 C C . ALA A 1 199 ? 6.361 19.803 17.907 1.00 89.31 199 ALA A C 1
ATOM 1610 O O . ALA A 1 199 ? 7.303 19.025 18.028 1.00 89.31 199 ALA A O 1
ATOM 1611 N N . GLU A 1 200 ? 5.123 19.477 18.279 1.00 87.50 200 GLU A N 1
ATOM 1612 C CA . GLU A 1 200 ? 4.748 18.183 18.867 1.00 87.50 200 GLU A CA 1
ATOM 1613 C C . GLU A 1 200 ? 4.021 17.274 17.869 1.00 87.50 200 GLU A C 1
ATOM 1615 O O . GLU A 1 200 ? 3.642 16.151 18.213 1.00 87.50 200 GLU A O 1
ATOM 1620 N N . TYR A 1 201 ? 3.797 17.746 16.639 1.00 86.75 201 TYR A N 1
ATOM 1621 C CA . TYR A 1 201 ? 3.176 16.935 15.607 1.00 86.75 201 TYR A CA 1
ATOM 1622 C C . TYR A 1 201 ? 4.081 15.730 15.293 1.00 86.75 201 TYR A C 1
ATOM 1624 O O . TYR A 1 201 ? 5.283 15.904 15.077 1.00 86.75 201 TYR A O 1
ATOM 1632 N N . PRO A 1 202 ? 3.538 14.499 15.255 1.00 85.88 202 PRO A N 1
ATOM 1633 C CA . PRO A 1 202 ? 4.326 13.292 15.027 1.00 85.88 202 PRO A CA 1
ATOM 1634 C C . PRO A 1 202 ? 4.685 13.152 13.540 1.00 85.88 202 PRO A C 1
ATOM 1636 O O . PRO A 1 202 ? 4.096 12.350 12.815 1.00 85.88 202 PRO A O 1
ATOM 1639 N N . TYR A 1 203 ? 5.619 13.973 13.061 1.00 87.25 203 TYR A N 1
ATOM 1640 C CA . TYR A 1 203 ? 6.119 13.880 11.694 1.00 87.25 203 TYR A CA 1
ATOM 1641 C C . TYR A 1 203 ? 6.904 12.586 11.496 1.00 87.25 203 TYR A C 1
ATOM 1643 O O . TYR A 1 203 ? 7.816 12.281 12.260 1.00 87.25 203 TYR A O 1
ATOM 1651 N N . ILE A 1 204 ? 6.593 11.869 10.418 1.00 86.56 204 ILE A N 1
ATOM 1652 C CA . ILE A 1 204 ? 7.414 10.749 9.961 1.00 86.56 204 ILE A CA 1
ATOM 1653 C C . ILE A 1 204 ? 8.612 11.338 9.228 1.00 86.56 204 ILE A C 1
ATOM 1655 O O . ILE A 1 204 ? 8.468 11.942 8.162 1.00 86.56 204 ILE A O 1
ATOM 1659 N N . ILE A 1 205 ? 9.789 11.181 9.822 1.00 87.81 205 ILE A N 1
ATOM 1660 C CA . ILE A 1 205 ? 11.050 11.643 9.252 1.00 87.81 205 ILE A CA 1
ATOM 1661 C C . ILE A 1 205 ? 11.645 10.479 8.452 1.00 87.81 205 ILE A C 1
ATOM 1663 O O . ILE A 1 205 ? 11.922 9.435 9.042 1.00 87.81 205 ILE A O 1
ATOM 1667 N N . PRO A 1 206 ? 11.842 10.618 7.128 1.00 86.38 206 PRO A N 1
ATOM 1668 C CA . PRO A 1 206 ? 12.480 9.574 6.338 1.00 86.38 206 PRO A CA 1
ATOM 1669 C C . PRO A 1 206 ? 13.880 9.257 6.863 1.00 86.38 206 PRO A C 1
ATOM 1671 O O . PRO A 1 206 ? 14.643 10.165 7.201 1.00 86.38 206 PRO A O 1
ATOM 1674 N N . ALA A 1 207 ? 14.222 7.971 6.884 1.00 86.44 207 ALA A N 1
ATOM 1675 C CA . ALA A 1 207 ? 15.557 7.519 7.241 1.00 86.44 207 ALA A CA 1
ATOM 1676 C C . ALA A 1 207 ? 16.623 8.112 6.302 1.00 86.44 207 ALA A C 1
ATOM 1678 O O . ALA A 1 207 ? 16.390 8.266 5.099 1.00 86.44 207 ALA A O 1
ATOM 1679 N N . ASP A 1 208 ? 17.802 8.418 6.850 1.00 87.88 208 ASP A N 1
ATOM 1680 C CA . ASP A 1 208 ? 18.933 8.923 6.070 1.00 87.88 208 ASP A CA 1
ATOM 1681 C C . ASP A 1 208 ? 19.404 7.839 5.081 1.00 87.88 208 ASP A C 1
ATOM 1683 O O . ASP A 1 208 ? 19.844 6.771 5.513 1.00 87.88 208 ASP A O 1
ATOM 1687 N N . PRO A 1 209 ? 19.369 8.081 3.756 1.00 84.19 209 PRO A N 1
ATOM 1688 C CA . PRO A 1 209 ? 19.814 7.099 2.768 1.00 84.19 209 PRO A CA 1
ATOM 1689 C C . PRO A 1 209 ? 21.292 6.699 2.891 1.00 84.19 209 PRO A C 1
ATOM 1691 O O . PRO A 1 209 ? 21.690 5.686 2.320 1.00 84.19 209 PRO A O 1
ATOM 1694 N N . THR A 1 210 ? 22.106 7.500 3.585 1.00 84.56 210 THR A N 1
ATOM 1695 C CA . THR A 1 210 ? 23.553 7.302 3.762 1.00 84.56 210 THR A CA 1
ATOM 1696 C C . THR A 1 210 ? 23.929 6.599 5.065 1.00 84.56 210 THR A C 1
ATOM 1698 O O . THR A 1 210 ? 25.108 6.317 5.285 1.00 84.56 210 THR A O 1
ATOM 1701 N N . GLN A 1 211 ? 22.952 6.290 5.924 1.00 87.69 211 GLN A N 1
ATOM 1702 C CA . GLN A 1 211 ? 23.211 5.563 7.162 1.00 87.69 211 GLN A CA 1
ATOM 1703 C C . GLN A 1 211 ? 23.676 4.124 6.903 1.00 87.69 211 GLN A C 1
ATOM 1705 O O . GLN A 1 211 ? 23.449 3.548 5.837 1.00 87.69 211 GLN A O 1
ATOM 1710 N N . THR A 1 212 ? 24.275 3.507 7.920 1.00 85.25 212 THR A N 1
ATOM 1711 C CA . THR A 1 212 ? 24.545 2.068 7.903 1.00 85.25 212 THR A CA 1
ATOM 1712 C C . THR A 1 212 ? 23.256 1.300 8.168 1.00 85.25 212 THR A C 1
ATOM 1714 O O . THR A 1 212 ? 22.604 1.504 9.190 1.00 85.25 212 THR A O 1
ATOM 1717 N N . TRP A 1 213 ? 22.923 0.378 7.271 1.00 86.38 213 TRP A N 1
ATOM 1718 C CA . TRP A 1 213 ? 21.756 -0.488 7.396 1.00 86.38 213 TRP A CA 1
ATOM 1719 C C . TRP A 1 213 ? 22.182 -1.822 8.010 1.00 86.38 213 TRP A C 1
ATOM 1721 O O . TRP A 1 213 ? 23.070 -2.488 7.481 1.00 86.38 213 TRP A O 1
ATOM 1731 N N . GLY A 1 214 ? 21.578 -2.193 9.141 1.00 87.62 214 GLY A N 1
ATOM 1732 C CA . GLY A 1 214 ? 21.713 -3.542 9.695 1.00 87.62 214 GLY A CA 1
ATOM 1733 C C . GLY A 1 214 ? 20.892 -4.560 8.903 1.00 87.62 214 GLY A C 1
ATOM 1734 O O . GLY A 1 214 ? 20.136 -4.196 7.999 1.00 87.62 214 GLY A O 1
ATOM 1735 N N . ASP A 1 215 ? 20.994 -5.835 9.263 1.00 90.56 215 ASP A N 1
ATOM 1736 C CA . ASP A 1 215 ? 20.117 -6.856 8.690 1.00 90.56 215 ASP A CA 1
ATOM 1737 C C . ASP A 1 215 ? 18.664 -6.615 9.118 1.00 90.56 215 ASP A C 1
ATOM 1739 O O . ASP A 1 215 ? 18.388 -6.170 10.236 1.00 90.56 215 ASP A O 1
ATOM 1743 N N . LEU A 1 216 ? 17.726 -6.886 8.207 1.00 91.25 216 LEU A N 1
ATOM 1744 C CA . LEU A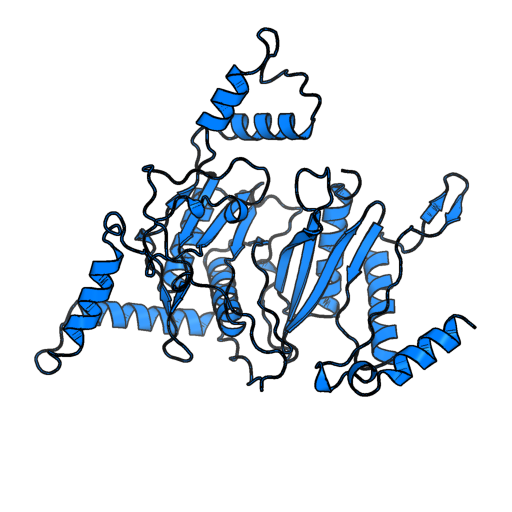 1 216 ? 16.309 -6.916 8.556 1.00 91.25 216 LEU A CA 1
ATOM 1745 C C . LEU A 1 216 ? 16.054 -8.087 9.518 1.00 91.25 216 LEU A C 1
ATOM 1747 O O . LEU A 1 216 ? 16.721 -9.121 9.415 1.00 91.25 216 LEU A O 1
ATOM 1751 N N . PRO A 1 217 ? 15.091 -7.958 10.446 1.00 87.75 217 PRO A N 1
ATOM 1752 C CA . PRO A 1 217 ? 14.731 -9.059 11.318 1.00 87.75 217 PRO A CA 1
ATOM 1753 C C . PRO A 1 217 ? 14.291 -10.262 10.473 1.00 87.75 217 PRO A C 1
ATOM 1755 O O . PRO A 1 217 ? 13.570 -10.086 9.476 1.00 87.75 217 PRO A O 1
ATOM 1758 N N . PRO A 1 218 ? 14.702 -11.482 10.862 1.00 86.06 218 PRO A N 1
ATOM 1759 C CA . PRO A 1 218 ? 14.200 -12.672 10.214 1.00 86.06 218 PRO A CA 1
ATOM 1760 C C . PRO A 1 218 ? 12.685 -12.716 10.377 1.00 86.06 218 PRO A C 1
ATOM 1762 O O . PRO A 1 218 ? 12.126 -12.319 11.404 1.00 86.06 218 PRO A O 1
ATOM 1765 N N . ARG A 1 219 ? 12.011 -13.202 9.351 1.00 80.44 219 ARG A N 1
ATOM 1766 C CA . ARG A 1 219 ? 10.592 -13.472 9.385 1.00 80.44 219 ARG A CA 1
ATOM 1767 C C . ARG A 1 219 ? 10.348 -14.609 10.367 1.00 80.44 219 ARG A C 1
ATOM 1769 O O . ARG A 1 219 ? 10.757 -15.750 10.158 1.00 80.44 219 ARG A O 1
ATOM 1776 N N . GLU A 1 220 ? 9.639 -14.300 11.441 1.00 71.94 220 GLU A N 1
ATOM 1777 C CA . GLU A 1 220 ? 9.177 -15.332 12.355 1.00 71.94 220 GLU A CA 1
ATOM 1778 C C . GLU A 1 220 ? 8.105 -16.197 11.662 1.00 71.94 220 GLU A C 1
ATOM 1780 O O . GLU A 1 220 ? 7.132 -15.658 11.121 1.00 71.94 220 GLU A O 1
ATOM 1785 N N . PRO A 1 221 ? 8.230 -17.537 11.688 1.00 64.25 221 PRO A N 1
ATOM 1786 C CA . PRO A 1 221 ? 7.215 -18.427 11.145 1.00 64.25 221 PRO A CA 1
ATOM 1787 C C . PRO A 1 221 ? 5.839 -18.145 11.754 1.00 64.25 221 PRO A C 1
ATOM 1789 O O . PRO A 1 221 ? 5.716 -17.983 12.971 1.00 64.25 221 PRO A O 1
ATOM 1792 N N . ILE A 1 222 ? 4.791 -18.205 10.926 1.00 61.31 222 ILE A N 1
ATOM 1793 C CA . ILE A 1 222 ? 3.378 -17.983 11.301 1.00 61.31 222 ILE A CA 1
ATOM 1794 C C . ILE A 1 222 ? 2.997 -18.668 12.630 1.00 61.31 222 ILE A C 1
ATOM 1796 O O . ILE A 1 222 ? 2.352 -18.074 13.494 1.00 61.31 222 ILE A O 1
ATOM 1800 N N . MET A 1 223 ? 3.444 -19.912 12.840 1.00 56.47 223 MET A N 1
ATOM 1801 C CA . MET A 1 223 ? 3.136 -20.684 14.052 1.00 56.47 223 MET A CA 1
ATOM 1802 C C . MET A 1 223 ? 3.888 -20.217 15.311 1.00 56.47 223 MET A C 1
ATOM 1804 O O . MET A 1 223 ? 3.410 -20.452 16.423 1.00 56.47 223 MET A O 1
ATOM 1808 N N . GLN A 1 224 ? 5.071 -19.612 15.168 1.00 56.81 224 GLN A N 1
ATOM 1809 C CA . GLN A 1 224 ? 5.883 -19.143 16.294 1.00 56.81 224 GLN A CA 1
ATOM 1810 C C . GLN A 1 224 ? 5.406 -17.784 16.810 1.00 56.81 224 GLN A C 1
ATOM 1812 O O . GLN A 1 224 ? 5.285 -17.649 18.025 1.00 56.81 224 GLN A O 1
ATOM 1817 N N . VAL A 1 225 ? 5.023 -16.853 15.928 1.00 58.28 225 VAL A N 1
ATOM 1818 C CA . VAL A 1 225 ? 4.442 -15.550 16.317 1.00 58.28 225 VAL A CA 1
ATOM 1819 C C . VAL A 1 225 ? 3.131 -15.734 17.079 1.00 58.28 225 VAL A C 1
ATOM 1821 O O . VAL A 1 225 ? 2.940 -15.169 18.156 1.00 58.28 225 VAL A O 1
ATOM 1824 N N . ALA A 1 226 ? 2.232 -16.585 16.568 1.00 56.84 226 ALA A N 1
ATOM 1825 C CA . ALA A 1 226 ? 0.961 -16.876 17.231 1.00 56.84 226 ALA A CA 1
ATOM 1826 C C . ALA A 1 226 ? 1.176 -17.427 18.655 1.00 56.84 226 ALA A C 1
ATOM 1828 O O . ALA A 1 226 ? 0.484 -17.036 19.596 1.00 56.84 226 ALA A O 1
ATOM 1829 N N . ARG A 1 227 ? 2.182 -18.297 18.843 1.00 58.44 227 ARG A N 1
ATOM 1830 C CA . ARG A 1 227 ? 2.548 -18.834 20.163 1.00 58.44 227 ARG A CA 1
ATOM 1831 C C . ARG A 1 227 ? 3.207 -17.790 21.059 1.00 58.44 227 ARG A C 1
ATOM 1833 O O . ARG A 1 227 ? 2.755 -17.642 22.192 1.00 58.44 227 ARG A O 1
ATOM 1840 N N . SER A 1 228 ? 4.219 -17.066 20.581 1.00 61.59 228 SER A N 1
ATOM 1841 C CA . SER A 1 228 ? 4.946 -16.067 21.375 1.00 61.59 228 SER A CA 1
ATOM 1842 C C . SER A 1 228 ? 4.019 -14.947 21.852 1.00 61.59 228 SER A C 1
ATOM 1844 O O . SER A 1 228 ? 4.054 -14.572 23.023 1.00 61.59 228 SER A O 1
ATOM 1846 N N . ARG A 1 229 ? 3.100 -14.489 20.994 1.00 65.38 229 ARG A N 1
ATOM 1847 C CA . ARG A 1 229 ? 2.138 -13.433 21.332 1.00 65.38 229 ARG A CA 1
ATOM 1848 C C . ARG A 1 229 ? 0.977 -13.924 22.190 1.00 65.38 229 ARG A C 1
ATOM 1850 O O . ARG A 1 229 ? 0.573 -13.204 23.097 1.00 65.38 229 ARG A O 1
ATOM 1857 N N . SER A 1 230 ? 0.500 -15.160 22.003 1.00 59.75 230 SER A N 1
ATOM 1858 C CA . SER A 1 230 ? -0.478 -15.765 22.929 1.00 59.75 230 SER A CA 1
ATOM 1859 C C . SER A 1 230 ? 0.088 -15.909 24.349 1.00 59.75 230 SER A C 1
ATOM 1861 O O . SER A 1 230 ? -0.604 -15.622 25.324 1.00 59.75 230 SER A O 1
ATOM 1863 N N . GLN A 1 231 ? 1.370 -16.271 24.473 1.00 59.31 231 GLN A N 1
ATOM 1864 C CA . GLN A 1 231 ? 2.083 -16.338 25.749 1.00 59.31 231 GLN A CA 1
ATOM 1865 C C . GLN A 1 231 ? 2.334 -14.948 26.347 1.00 59.31 231 GLN A C 1
ATOM 1867 O O . GLN A 1 231 ? 2.149 -14.776 27.549 1.00 59.31 231 GLN A O 1
ATOM 1872 N N . ALA A 1 232 ? 2.688 -13.948 25.532 1.00 60.22 232 ALA A N 1
ATOM 1873 C CA . ALA A 1 232 ? 2.843 -12.564 25.983 1.00 60.22 232 ALA A CA 1
ATOM 1874 C C . ALA A 1 232 ? 1.514 -11.951 26.462 1.00 60.22 232 ALA A C 1
ATOM 1876 O O . ALA A 1 232 ? 1.482 -11.310 27.509 1.00 60.22 232 ALA A O 1
ATOM 1877 N N . ALA A 1 233 ? 0.410 -12.198 25.750 1.00 56.97 233 ALA A N 1
ATOM 1878 C CA . ALA A 1 233 ? -0.927 -11.763 26.151 1.00 56.97 233 ALA A CA 1
ATOM 1879 C C . ALA A 1 233 ? -1.381 -12.445 27.453 1.00 56.97 233 ALA A C 1
ATOM 1881 O O . ALA A 1 233 ? -1.904 -11.779 28.344 1.00 56.97 233 ALA A O 1
ATOM 1882 N N . ALA A 1 234 ? -1.125 -13.750 27.607 1.00 55.19 234 ALA A N 1
ATOM 1883 C CA . ALA A 1 234 ? -1.402 -14.471 28.849 1.00 55.19 234 ALA A CA 1
ATOM 1884 C C . ALA A 1 234 ? -0.559 -13.949 30.028 1.00 55.19 234 ALA A C 1
ATOM 1886 O O . ALA A 1 234 ? -1.093 -13.738 31.113 1.00 55.19 234 ALA A O 1
ATOM 1887 N N . ALA A 1 235 ? 0.731 -13.673 29.809 1.00 55.16 235 ALA A N 1
ATOM 1888 C CA . ALA A 1 235 ? 1.623 -13.116 30.826 1.00 55.16 235 ALA A CA 1
ATOM 1889 C C . ALA A 1 235 ? 1.237 -11.682 31.234 1.00 55.16 235 ALA A C 1
ATOM 1891 O O . ALA A 1 235 ? 1.283 -11.348 32.419 1.00 55.16 235 ALA A O 1
ATOM 1892 N N . ALA A 1 236 ? 0.811 -10.846 30.280 1.00 55.78 236 ALA A N 1
ATOM 1893 C CA . ALA A 1 236 ? 0.278 -9.515 30.563 1.00 55.78 236 ALA A CA 1
ATOM 1894 C C . ALA A 1 236 ? -1.002 -9.603 31.412 1.00 55.78 236 ALA A C 1
ATOM 1896 O O . ALA A 1 236 ? -1.125 -8.901 32.415 1.00 55.78 236 ALA A O 1
ATOM 1897 N N . HIS A 1 237 ? -1.903 -10.534 31.085 1.00 51.75 237 HIS A N 1
ATOM 1898 C CA . HIS A 1 237 ? -3.158 -10.711 31.813 1.00 51.75 237 HIS A CA 1
ATOM 1899 C C . HIS A 1 237 ? -2.967 -11.288 33.232 1.00 51.75 237 HIS A C 1
ATOM 1901 O O . HIS A 1 237 ? -3.682 -10.901 34.157 1.00 51.75 237 HIS A O 1
ATOM 1907 N N . ASP A 1 238 ? -1.968 -12.155 33.442 1.00 48.81 238 ASP A N 1
ATOM 1908 C CA . ASP A 1 238 ? -1.592 -12.641 34.780 1.00 48.81 238 ASP A CA 1
ATOM 1909 C C . ASP A 1 238 ? -0.918 -11.552 35.633 1.00 48.81 238 ASP A C 1
ATOM 1911 O O . ASP A 1 238 ? -1.144 -11.491 36.845 1.00 48.81 238 ASP A O 1
ATOM 1915 N N . SER A 1 239 ? -0.151 -10.646 35.013 1.00 52.41 239 SER A N 1
ATOM 1916 C CA . SER A 1 239 ? 0.471 -9.513 35.715 1.00 52.41 239 SER A CA 1
ATOM 1917 C C . SER A 1 239 ? -0.548 -8.489 36.239 1.00 52.41 239 SER A C 1
ATOM 1919 O O . SER A 1 239 ? -0.312 -7.863 37.273 1.00 52.41 239 SER A O 1
ATOM 1921 N N . GLU A 1 240 ? -1.715 -8.377 35.593 1.00 45.69 240 GLU A N 1
ATOM 1922 C CA . GLU A 1 240 ? -2.842 -7.564 36.072 1.00 45.69 240 GLU A CA 1
ATOM 1923 C C . GLU A 1 240 ? -3.650 -8.253 37.188 1.00 45.69 240 GLU A C 1
ATOM 1925 O O . GLU A 1 240 ? -4.260 -7.576 38.017 1.00 45.69 240 GLU A O 1
ATOM 1930 N N . ARG A 1 241 ? -3.648 -9.595 37.254 1.00 41.97 241 ARG A N 1
ATOM 1931 C CA . ARG A 1 241 ? -4.377 -10.373 38.278 1.00 41.97 241 ARG A CA 1
ATOM 1932 C C . ARG A 1 241 ? -3.623 -10.540 39.593 1.00 41.97 241 ARG A C 1
ATOM 1934 O O . ARG A 1 241 ? -4.263 -10.677 40.636 1.00 41.97 241 ARG A O 1
ATOM 1941 N N . PHE A 1 242 ? -2.294 -10.513 39.563 1.00 38.44 242 PHE A N 1
ATOM 1942 C CA . PHE A 1 242 ? -1.455 -10.622 40.755 1.00 38.44 242 PHE A CA 1
ATOM 1943 C C . PHE A 1 242 ? -0.461 -9.459 40.818 1.00 38.44 242 PHE A C 1
ATOM 1945 O O . PHE A 1 242 ? 0.658 -9.585 40.317 1.00 38.44 242 PHE A O 1
ATOM 1952 N N . PRO A 1 243 ? -0.803 -8.329 41.469 1.00 40.66 243 PRO A N 1
ATOM 1953 C CA . PRO A 1 243 ? 0.198 -7.315 41.747 1.00 40.66 243 PRO A CA 1
ATOM 1954 C C . PRO A 1 243 ? 1.227 -7.921 42.707 1.00 40.66 243 PRO A C 1
ATOM 1956 O O . PRO A 1 243 ? 0.919 -8.228 43.861 1.00 40.66 243 PRO A O 1
ATOM 1959 N N . ALA A 1 244 ? 2.447 -8.127 42.210 1.00 38.59 244 ALA A N 1
ATOM 1960 C CA . ALA A 1 244 ? 3.561 -8.627 42.997 1.00 38.59 244 ALA A CA 1
ATOM 1961 C C . ALA A 1 244 ? 3.726 -7.773 44.264 1.00 38.59 244 ALA A C 1
ATOM 1963 O O . ALA A 1 244 ? 3.947 -6.559 44.221 1.00 38.59 244 ALA A O 1
ATOM 1964 N N . THR A 1 245 ? 3.593 -8.419 45.418 1.00 41.62 245 THR A N 1
ATOM 1965 C CA . THR A 1 245 ? 3.804 -7.809 46.725 1.00 41.62 245 THR A CA 1
ATOM 1966 C C . THR A 1 245 ? 5.246 -7.323 46.870 1.00 41.62 245 THR A C 1
ATOM 1968 O O . THR A 1 245 ? 6.178 -8.116 46.875 1.00 41.62 245 THR A O 1
ATOM 1971 N N . GLN A 1 246 ? 5.367 -6.006 47.067 1.00 47.12 246 GLN A N 1
ATOM 1972 C CA . GLN A 1 246 ? 6.471 -5.273 47.700 1.00 47.12 246 GLN A CA 1
ATOM 1973 C C . GLN A 1 246 ? 7.859 -5.353 47.033 1.00 47.12 246 GLN A C 1
ATOM 1975 O O . GLN A 1 246 ? 8.719 -6.104 47.470 1.00 47.12 246 GLN A O 1
ATOM 1980 N N . SER A 1 247 ? 8.113 -4.459 46.063 1.00 37.47 247 SER A N 1
ATOM 1981 C CA . SER A 1 247 ? 9.280 -3.540 46.046 1.00 37.47 247 SER A CA 1
ATOM 1982 C C . SER A 1 247 ? 9.439 -2.832 44.682 1.00 37.47 247 SER A C 1
ATOM 1984 O O . SER A 1 247 ? 10.398 -3.073 43.955 1.00 37.47 247 SER A O 1
ATOM 1986 N N . SER A 1 248 ? 8.517 -1.935 44.313 1.00 37.88 248 SER A N 1
ATOM 1987 C CA . SER A 1 248 ? 8.686 -1.046 43.139 1.00 37.88 248 SER A CA 1
ATOM 1988 C C . SER A 1 248 ? 7.692 0.128 43.140 1.00 37.88 248 SER A C 1
ATOM 1990 O O . SER A 1 248 ? 7.044 0.441 42.146 1.00 37.88 248 SER A O 1
ATOM 1992 N N . ARG A 1 249 ? 7.560 0.833 44.272 1.00 33.88 249 ARG A N 1
ATOM 1993 C CA . ARG A 1 249 ? 6.628 1.973 44.416 1.00 33.88 249 ARG A CA 1
ATOM 1994 C C . ARG A 1 249 ? 6.956 3.209 43.553 1.00 33.88 249 ARG A C 1
ATOM 1996 O O . ARG A 1 249 ? 6.143 4.121 43.525 1.00 33.88 249 ARG A O 1
ATOM 2003 N N . ALA A 1 250 ? 8.096 3.242 42.858 1.00 33.28 250 ALA A N 1
ATOM 2004 C CA . ALA A 1 250 ? 8.515 4.392 42.047 1.00 33.28 250 ALA A CA 1
ATOM 2005 C C . ALA A 1 250 ? 8.257 4.243 40.531 1.00 33.28 250 ALA A C 1
ATOM 2007 O O . ALA A 1 250 ? 8.117 5.254 39.863 1.00 33.28 250 ALA A O 1
ATOM 2008 N N . TRP A 1 251 ? 8.145 3.021 39.990 1.00 34.75 251 TRP A N 1
ATOM 2009 C CA . TRP A 1 251 ? 7.996 2.781 38.536 1.00 34.75 251 TRP A CA 1
ATOM 2010 C C . TRP A 1 251 ? 6.562 2.427 38.098 1.00 34.75 251 TRP A C 1
ATOM 2012 O O . TRP A 1 251 ? 6.172 2.645 36.953 1.00 34.75 251 TRP A O 1
ATOM 2022 N N . VAL A 1 252 ? 5.739 1.907 39.016 1.00 34.44 252 VAL A N 1
ATOM 2023 C CA . VAL A 1 252 ? 4.332 1.560 38.730 1.00 34.44 252 VAL A CA 1
ATOM 2024 C C . VAL A 1 252 ? 3.451 2.815 38.647 1.00 34.44 252 VAL A C 1
ATOM 2026 O O . VAL A 1 252 ? 2.490 2.845 37.885 1.00 34.44 252 VAL A O 1
ATOM 2029 N N . GLY A 1 253 ? 3.806 3.878 39.380 1.00 29.69 253 GLY A N 1
ATOM 2030 C CA . GLY A 1 253 ? 3.053 5.136 39.391 1.00 29.69 253 GLY A CA 1
ATOM 2031 C C . GLY A 1 253 ? 3.020 5.833 38.032 1.00 29.69 253 GLY A C 1
ATOM 2032 O O . GLY A 1 253 ? 1.959 6.294 37.633 1.00 29.69 253 GLY A O 1
ATOM 2033 N N . GLU A 1 254 ? 4.141 5.844 37.307 1.00 34.59 254 GLU A N 1
ATOM 2034 C CA . GLU A 1 254 ? 4.301 6.519 36.008 1.00 34.59 254 GLU A CA 1
ATOM 2035 C C . GLU A 1 254 ? 3.629 5.743 34.860 1.00 34.59 254 GLU A C 1
ATOM 2037 O O . GLU A 1 254 ? 3.011 6.324 33.974 1.00 34.59 254 GLU A O 1
ATOM 2042 N N . THR A 1 255 ? 3.666 4.407 34.915 1.00 38.59 255 THR A N 1
ATOM 2043 C CA . THR A 1 255 ? 3.082 3.557 33.862 1.00 38.59 255 THR A CA 1
ATOM 2044 C C . THR A 1 255 ? 1.551 3.523 33.938 1.00 38.59 255 THR A C 1
ATOM 2046 O O . THR A 1 255 ? 0.879 3.558 32.911 1.00 38.59 255 THR A O 1
ATOM 2049 N N . VAL A 1 256 ? 0.977 3.490 35.149 1.00 35.91 256 VAL A N 1
ATOM 2050 C CA . VAL A 1 256 ? -0.486 3.479 35.343 1.00 35.91 256 VAL A CA 1
ATOM 2051 C C . VAL A 1 256 ? -1.097 4.866 35.109 1.00 35.91 256 VAL A C 1
ATOM 2053 O O . VAL A 1 256 ? -2.192 4.955 34.557 1.00 35.91 256 VAL A O 1
ATOM 2056 N N . THR A 1 257 ? -0.395 5.953 35.455 1.00 34.78 257 THR A N 1
ATOM 2057 C CA . THR A 1 257 ? -0.854 7.321 35.137 1.00 34.78 257 THR A CA 1
ATOM 2058 C C . THR A 1 257 ? -0.825 7.602 33.636 1.00 34.78 257 THR A C 1
ATOM 2060 O O . THR A 1 257 ? -1.822 8.094 33.117 1.00 34.78 257 THR A O 1
ATOM 2063 N N . ALA A 1 258 ? 0.226 7.193 32.915 1.00 43.44 258 ALA A N 1
ATOM 2064 C CA . ALA A 1 258 ? 0.308 7.371 31.462 1.00 43.44 258 ALA A CA 1
ATOM 2065 C C . ALA A 1 258 ? -0.789 6.612 30.683 1.00 43.44 258 ALA A C 1
ATOM 2067 O O . ALA A 1 258 ? -1.291 7.108 29.675 1.00 43.44 258 ALA A O 1
ATOM 2068 N N . LEU A 1 259 ? -1.199 5.424 31.152 1.00 43.97 259 LEU A N 1
ATOM 2069 C CA . LEU A 1 259 ? -2.311 4.675 30.550 1.00 43.97 259 LEU A CA 1
ATOM 2070 C C . LEU A 1 259 ? -3.661 5.380 30.777 1.00 43.97 259 LEU A C 1
ATOM 2072 O O . LEU A 1 259 ? -4.446 5.496 29.839 1.00 43.97 259 LEU A O 1
ATOM 2076 N N . HIS A 1 260 ? -3.908 5.907 31.982 1.00 43.50 260 HIS A N 1
ATOM 2077 C CA . HIS A 1 260 ? -5.148 6.621 32.321 1.00 43.50 260 HIS A CA 1
ATOM 2078 C C . HIS A 1 260 ? -5.252 8.019 31.682 1.00 43.50 260 HIS A C 1
ATOM 2080 O O . HIS A 1 260 ? -6.349 8.434 31.316 1.00 43.50 260 HIS A O 1
ATOM 2086 N N . GLU A 1 261 ? -4.142 8.747 31.520 1.00 51.03 261 GLU A N 1
ATOM 2087 C CA . GLU A 1 261 ? -4.139 10.071 30.872 1.00 51.03 261 GLU A CA 1
ATOM 2088 C C . GLU A 1 261 ? -4.536 9.998 29.393 1.00 51.03 261 GLU A C 1
ATOM 2090 O O . GLU A 1 261 ? -5.160 10.922 28.877 1.00 51.03 261 GLU A O 1
ATOM 2095 N N . SER A 1 262 ? -4.243 8.880 28.723 1.00 57.91 262 SER A N 1
ATOM 2096 C CA . SER A 1 262 ? -4.525 8.706 27.295 1.00 57.91 262 SER A CA 1
ATOM 2097 C C . SER A 1 262 ? -6.012 8.543 26.951 1.00 57.91 262 SER A C 1
ATOM 2099 O O . SER A 1 262 ? -6.389 8.766 25.803 1.00 57.91 262 SER A O 1
ATOM 2101 N N . GLU A 1 263 ? -6.864 8.188 27.922 1.00 69.00 263 GLU A N 1
ATOM 2102 C CA . GLU A 1 263 ? -8.312 7.999 27.722 1.00 69.00 263 GLU A CA 1
ATOM 2103 C C . GLU A 1 263 ? -9.125 9.286 27.914 1.00 69.00 263 GLU A C 1
ATOM 2105 O O . GLU A 1 263 ? -10.306 9.345 27.562 1.00 69.00 263 GLU A O 1
ATOM 2110 N N . ILE A 1 264 ? -8.504 10.326 28.468 1.00 74.31 264 ILE A N 1
ATOM 2111 C CA . ILE A 1 264 ? -9.168 11.587 28.781 1.00 74.31 264 ILE A CA 1
ATOM 2112 C C . ILE A 1 264 ? -9.048 12.509 27.562 1.00 74.31 264 ILE A C 1
ATOM 2114 O O . ILE A 1 264 ? -7.941 12.712 27.058 1.00 74.31 264 ILE A O 1
ATOM 2118 N N . PRO A 1 265 ? -10.157 13.100 27.074 1.00 77.12 265 PRO A N 1
ATOM 2119 C CA . PRO A 1 265 ? -10.072 14.076 26.000 1.00 77.12 265 PRO A CA 1
ATOM 2120 C C . PRO A 1 265 ? -9.176 15.244 26.433 1.00 77.12 265 PRO A C 1
ATOM 2122 O O . PRO A 1 265 ? -9.318 15.736 27.556 1.00 77.12 265 PRO A O 1
ATOM 2125 N N . PRO A 1 266 ? -8.270 15.717 25.561 1.00 80.31 266 PRO A N 1
ATOM 2126 C CA . PRO A 1 266 ? -7.394 16.832 25.887 1.00 80.31 266 PRO A CA 1
ATOM 2127 C C . PRO A 1 266 ? -8.216 18.067 26.264 1.00 80.31 266 PRO A C 1
ATOM 2129 O O . PRO A 1 266 ? -9.237 18.379 25.642 1.00 80.31 266 PRO A O 1
ATOM 2132 N N . THR A 1 267 ? -7.759 18.775 27.296 1.00 81.00 267 THR A N 1
ATOM 2133 C CA . THR A 1 267 ? -8.437 19.970 27.806 1.00 81.00 267 THR A CA 1
ATOM 2134 C C . THR A 1 267 ? -8.456 21.073 26.744 1.00 81.00 267 THR A C 1
ATOM 2136 O O . THR A 1 267 ? -7.602 21.125 25.855 1.00 81.00 267 THR A O 1
ATOM 2139 N N . ALA A 1 268 ? -9.411 22.003 26.832 1.00 73.19 268 ALA A N 1
ATOM 2140 C CA . ALA A 1 268 ? -9.441 23.161 25.943 1.00 73.19 268 ALA A CA 1
ATOM 2141 C C . ALA A 1 268 ? -8.081 23.889 25.943 1.00 73.19 268 ALA A C 1
ATOM 2143 O O . ALA A 1 268 ? -7.536 24.191 27.000 1.00 73.19 268 ALA A O 1
ATOM 2144 N N . GLN A 1 269 ? -7.556 24.170 24.746 1.00 77.56 269 GLN A N 1
ATOM 2145 C CA . GLN A 1 269 ? -6.243 24.797 24.514 1.00 77.56 269 GLN A CA 1
ATOM 2146 C C . GLN A 1 269 ? -5.009 23.977 24.946 1.00 77.56 269 GLN A C 1
ATOM 2148 O O . GLN A 1 269 ? -3.898 24.505 24.928 1.00 77.56 269 GLN A O 1
ATOM 2153 N N . GLN A 1 270 ? -5.160 22.689 25.257 1.00 84.38 270 GLN A N 1
ATOM 2154 C CA . GLN A 1 270 ? -4.035 21.784 25.472 1.00 84.38 270 GLN A CA 1
ATOM 2155 C C . GLN A 1 270 ? -3.646 21.087 24.164 1.00 84.38 270 GLN A C 1
ATOM 2157 O O . GLN A 1 270 ? -4.503 20.588 23.436 1.00 84.38 270 GLN A O 1
ATOM 2162 N N . SER A 1 271 ? -2.344 21.028 23.890 1.00 85.31 271 SER A N 1
ATOM 2163 C CA . SER A 1 271 ? -1.808 20.284 22.753 1.00 85.31 271 SER A CA 1
ATOM 2164 C C . SER A 1 271 ? -1.949 18.778 22.969 1.00 85.31 271 SER A C 1
ATOM 2166 O O . SER A 1 271 ? -1.553 18.247 24.008 1.00 85.31 271 SER A O 1
ATOM 2168 N N . ALA A 1 272 ? -2.505 18.076 21.985 1.00 87.38 272 ALA A N 1
ATOM 2169 C CA . ALA A 1 272 ? -2.835 16.660 22.089 1.00 87.38 272 ALA A CA 1
ATOM 2170 C C . ALA A 1 272 ? -1.751 15.752 21.482 1.00 87.38 272 ALA A C 1
ATOM 2172 O O . ALA A 1 272 ? -2.009 15.022 20.518 1.00 87.38 272 ALA A O 1
ATOM 2173 N N . LYS A 1 273 ? -0.527 15.809 22.016 1.00 84.44 273 LYS A N 1
ATOM 2174 C CA . LYS A 1 273 ? 0.628 15.039 21.509 1.00 84.44 273 LYS A CA 1
ATOM 2175 C C . LYS A 1 273 ? 0.429 13.515 21.571 1.00 84.44 273 LYS A C 1
ATOM 2177 O O . LYS A 1 273 ? 0.886 12.800 20.686 1.00 84.44 273 LYS A O 1
ATOM 2182 N N . ASP A 1 274 ? -0.308 13.031 22.572 1.00 85.19 274 ASP A N 1
ATOM 2183 C CA . ASP A 1 274 ? -0.462 11.596 22.851 1.00 85.19 274 ASP A CA 1
ATOM 2184 C C . ASP A 1 274 ? -1.564 10.924 22.009 1.00 85.19 274 ASP A C 1
ATOM 2186 O O . ASP A 1 274 ? -1.664 9.695 21.970 1.00 85.19 274 ASP A O 1
ATOM 2190 N N . VAL A 1 275 ? -2.362 11.718 21.281 1.00 90.56 275 VAL A N 1
ATOM 2191 C CA . VAL A 1 275 ? -3.382 11.213 20.351 1.00 90.56 275 VAL A CA 1
ATOM 2192 C C . VAL A 1 275 ? -2.708 10.573 19.140 1.00 90.56 275 VAL A C 1
ATOM 2194 O O . VAL A 1 275 ? -1.952 11.213 18.402 1.00 90.56 275 VAL A O 1
ATOM 2197 N N . ILE A 1 276 ? -3.027 9.303 18.902 1.00 92.81 276 ILE A N 1
ATOM 2198 C CA . ILE A 1 276 ? -2.565 8.561 17.730 1.00 92.81 276 ILE A CA 1
ATOM 2199 C C . ILE A 1 276 ? -3.257 9.123 16.484 1.00 92.81 276 ILE A C 1
ATOM 2201 O O . ILE A 1 276 ? -4.480 9.163 16.425 1.00 92.81 276 ILE A O 1
ATOM 2205 N N . ARG A 1 277 ? -2.488 9.545 15.474 1.00 92.50 277 ARG A N 1
ATOM 2206 C CA . ARG A 1 277 ? -3.006 10.171 14.234 1.00 92.50 277 ARG A CA 1
ATOM 2207 C C . ARG A 1 277 ? -2.914 9.276 12.998 1.00 92.50 277 ARG A C 1
ATOM 2209 O O . ARG A 1 277 ? -3.258 9.690 11.899 1.00 92.50 277 ARG A O 1
ATOM 2216 N N . THR A 1 278 ? -2.468 8.044 13.187 1.00 94.69 278 THR A N 1
ATOM 2217 C CA . THR A 1 278 ? -2.390 6.995 12.173 1.00 94.69 278 THR A CA 1
ATOM 2218 C C . THR A 1 278 ? -3.437 5.928 12.462 1.00 94.69 278 THR A C 1
ATOM 2220 O O . THR A 1 278 ? -3.731 5.635 13.621 1.00 94.69 278 THR A O 1
ATOM 2223 N N . ALA A 1 279 ? -4.007 5.328 11.423 1.00 96.62 279 ALA A N 1
ATOM 2224 C CA . ALA A 1 279 ? -4.964 4.245 11.592 1.00 96.62 279 ALA A CA 1
ATOM 2225 C C . ALA A 1 279 ? -4.893 3.236 10.451 1.00 96.62 279 ALA A C 1
ATOM 2227 O O . ALA A 1 279 ? -4.703 3.603 9.291 1.00 96.62 279 ALA A O 1
ATOM 2228 N N . ILE A 1 280 ? -5.087 1.968 10.801 1.00 98.25 280 ILE A N 1
ATOM 2229 C CA . ILE A 1 280 ? -5.349 0.901 9.840 1.00 98.25 280 ILE A CA 1
ATOM 2230 C C . ILE A 1 280 ? -6.859 0.813 9.608 1.00 98.25 280 ILE A C 1
ATOM 2232 O O . ILE A 1 280 ? -7.643 0.950 10.554 1.00 98.25 280 ILE A O 1
ATOM 2236 N N . CYS A 1 281 ? -7.277 0.624 8.355 1.00 98.44 281 CYS A N 1
ATOM 2237 C CA . CYS A 1 281 ? -8.698 0.539 8.007 1.00 98.44 281 CYS A CA 1
ATOM 2238 C C . CYS A 1 281 ? -9.041 -0.782 7.327 1.00 98.44 281 CYS A C 1
ATOM 2240 O O . CYS A 1 281 ? -8.218 -1.345 6.609 1.00 98.44 281 CYS A O 1
ATOM 2242 N N . PHE A 1 282 ? -10.277 -1.230 7.527 1.00 98.38 282 PHE A N 1
ATOM 2243 C CA . PHE A 1 282 ? -10.819 -2.492 7.034 1.00 98.38 282 PHE A CA 1
ATOM 2244 C C . PHE A 1 282 ? -12.102 -2.195 6.263 1.00 98.38 282 PHE A C 1
ATOM 2246 O O . PHE A 1 282 ? -13.134 -1.894 6.868 1.00 98.38 282 PHE A O 1
ATOM 2253 N N . GLU A 1 283 ? -12.030 -2.258 4.938 1.00 97.31 283 GLU A N 1
ATOM 2254 C CA . GLU A 1 283 ? -13.117 -1.880 4.035 1.00 97.31 283 GLU A CA 1
ATOM 2255 C C . GLU A 1 283 ? -13.552 -3.092 3.195 1.00 97.31 283 GLU A C 1
ATOM 2257 O O . GLU A 1 283 ? -12.800 -3.535 2.323 1.00 97.31 283 GLU A O 1
ATOM 2262 N N . PRO A 1 284 ? -14.752 -3.655 3.411 1.00 95.88 284 PRO A N 1
ATOM 2263 C CA . PRO A 1 284 ? -15.355 -4.561 2.445 1.00 95.88 284 PRO A CA 1
ATOM 2264 C C . PRO A 1 284 ? -15.790 -3.760 1.209 1.00 95.88 284 PRO A C 1
ATOM 2266 O O . PRO A 1 284 ? -16.691 -2.923 1.265 1.00 95.88 284 PRO A O 1
ATOM 2269 N N . ARG A 1 285 ? -15.163 -4.022 0.063 1.00 92.00 285 ARG A N 1
ATOM 2270 C CA . ARG A 1 285 ? -15.457 -3.341 -1.202 1.00 92.00 285 ARG A CA 1
ATOM 2271 C C . ARG A 1 285 ? -15.618 -4.362 -2.310 1.00 92.00 285 ARG A C 1
ATOM 2273 O O . ARG A 1 285 ? -14.713 -5.146 -2.573 1.00 92.00 285 ARG A O 1
ATOM 2280 N N . GLU A 1 286 ? -16.784 -4.344 -2.960 1.00 89.50 286 GLU A N 1
ATOM 2281 C CA . GLU A 1 286 ? -17.104 -5.250 -4.075 1.00 89.50 286 GLU A CA 1
ATOM 2282 C C . GLU A 1 286 ? -16.783 -6.722 -3.733 1.00 89.50 286 GLU A C 1
ATOM 2284 O O . GLU A 1 286 ? -16.087 -7.413 -4.486 1.00 89.50 286 GLU A O 1
ATOM 2289 N N . GLY A 1 287 ? -17.205 -7.144 -2.533 1.00 92.44 287 GLY A N 1
ATOM 2290 C CA . GLY A 1 287 ? -17.043 -8.505 -2.025 1.00 92.44 287 GLY A CA 1
ATOM 2291 C C . GLY A 1 287 ? -15.621 -8.913 -1.640 1.00 92.44 287 GLY A C 1
ATOM 2292 O O . GLY A 1 287 ? -15.378 -10.088 -1.375 1.00 92.44 287 GLY A O 1
ATOM 2293 N N . ARG A 1 288 ? -14.671 -7.974 -1.607 1.00 95.81 288 ARG A N 1
ATOM 2294 C CA . ARG A 1 288 ? -13.274 -8.182 -1.199 1.00 95.81 288 ARG A CA 1
ATOM 2295 C C . ARG A 1 288 ? -12.968 -7.388 0.061 1.00 95.81 288 ARG A C 1
ATOM 2297 O O . ARG A 1 288 ? -13.497 -6.295 0.239 1.00 95.81 288 ARG A O 1
ATOM 2304 N N . LEU A 1 289 ? -12.082 -7.905 0.909 1.00 97.88 289 LEU A N 1
ATOM 2305 C CA . LEU A 1 289 ? -11.618 -7.179 2.086 1.00 97.88 289 LEU A CA 1
ATOM 2306 C C . LEU A 1 289 ? -10.352 -6.384 1.743 1.00 97.88 289 LEU A C 1
ATOM 2308 O O . LEU A 1 289 ? -9.292 -6.959 1.494 1.00 97.88 289 LEU A O 1
ATOM 2312 N N . HIS A 1 290 ? -10.475 -5.059 1.732 1.00 98.06 290 HIS A N 1
ATOM 2313 C CA . HIS A 1 290 ? -9.362 -4.135 1.560 1.00 98.06 290 HIS A CA 1
ATOM 2314 C C . HIS A 1 290 ? -8.841 -3.685 2.921 1.00 98.06 290 HIS A C 1
ATOM 2316 O O . HIS A 1 290 ? -9.605 -3.234 3.776 1.00 98.06 290 HIS A O 1
ATOM 2322 N N . ILE A 1 291 ? -7.530 -3.790 3.108 1.00 98.31 291 ILE A N 1
ATOM 2323 C CA . ILE A 1 291 ? -6.833 -3.315 4.295 1.00 98.31 291 ILE A CA 1
ATOM 2324 C C . ILE A 1 291 ? -5.985 -2.116 3.899 1.00 98.31 291 ILE A C 1
ATOM 2326 O O . ILE A 1 291 ? -5.034 -2.233 3.124 1.00 98.31 291 ILE A O 1
ATOM 2330 N N . PHE A 1 292 ? -6.332 -0.959 4.448 1.00 98.19 292 PHE A N 1
ATOM 2331 C CA . PHE A 1 292 ? -5.574 0.266 4.256 1.00 98.19 292 PHE A CA 1
ATOM 2332 C C . PHE A 1 292 ? -4.492 0.375 5.325 1.00 98.19 292 PHE A C 1
ATOM 2334 O O . PHE A 1 292 ? -4.812 0.515 6.507 1.00 98.19 292 PHE A O 1
ATOM 2341 N N . LEU A 1 293 ? -3.226 0.352 4.915 1.00 97.81 293 LEU A N 1
ATOM 2342 C CA . LEU A 1 293 ? -2.084 0.489 5.808 1.00 97.81 293 LEU A CA 1
ATOM 2343 C C . LEU A 1 293 ? -1.817 1.965 6.149 1.00 97.81 293 LEU A C 1
ATOM 2345 O O . LEU A 1 293 ? -1.762 2.800 5.237 1.00 97.81 293 LEU A O 1
ATOM 2349 N N . PRO A 1 294 ? -1.612 2.300 7.438 1.00 95.44 294 PRO A N 1
ATOM 2350 C CA . PRO A 1 294 ? -1.151 3.623 7.833 1.00 95.44 294 PRO A CA 1
ATOM 2351 C C . PRO A 1 294 ? 0.299 3.849 7.386 1.00 95.44 294 PRO A C 1
ATOM 2353 O O . PRO A 1 294 ? 1.032 2.886 7.157 1.00 95.44 294 PRO A O 1
ATOM 2356 N N . PRO A 1 295 ? 0.755 5.109 7.291 1.00 93.88 295 PRO A N 1
ATOM 2357 C CA . PRO A 1 295 ? 2.178 5.374 7.132 1.00 93.88 295 PRO A CA 1
ATOM 2358 C C . PRO A 1 295 ? 2.941 4.917 8.389 1.00 93.88 295 PRO A C 1
ATOM 2360 O O . PRO A 1 295 ? 2.489 5.150 9.510 1.00 93.88 295 PRO A O 1
ATOM 2363 N N . LEU A 1 296 ? 4.079 4.252 8.180 1.00 92.56 296 LEU A N 1
ATOM 2364 C CA . LEU A 1 296 ? 4.966 3.725 9.223 1.00 92.56 296 LEU A CA 1
ATOM 2365 C C . LEU A 1 296 ? 6.357 4.355 9.094 1.00 92.56 296 LEU A C 1
ATOM 2367 O O . LEU A 1 296 ? 6.723 4.823 8.014 1.00 92.56 296 LEU A O 1
ATOM 2371 N N . GLU A 1 297 ? 7.114 4.377 10.190 1.00 88.38 297 GLU A N 1
ATOM 2372 C CA . GLU A 1 297 ? 8.429 5.024 10.247 1.00 88.38 297 GLU A CA 1
ATOM 2373 C C . GLU A 1 297 ? 9.529 4.106 9.699 1.00 88.38 297 GLU A C 1
ATOM 2375 O O . GLU A 1 297 ? 10.356 4.548 8.899 1.00 88.38 297 GLU A O 1
ATOM 2380 N N . GLY A 1 298 ? 9.513 2.823 10.077 1.00 89.38 298 GLY A N 1
ATOM 2381 C CA . GLY A 1 298 ? 10.533 1.843 9.702 1.00 89.38 298 GLY A CA 1
ATOM 2382 C C . GLY A 1 298 ? 10.024 0.660 8.874 1.00 89.38 298 GLY A C 1
ATOM 2383 O O . GLY A 1 298 ? 8.856 0.265 8.922 1.00 89.38 298 GLY A O 1
ATOM 2384 N N . THR A 1 299 ? 10.942 0.040 8.131 1.00 92.19 299 THR A N 1
ATOM 2385 C CA . THR A 1 299 ? 10.677 -1.186 7.358 1.00 92.19 299 THR A CA 1
ATOM 2386 C C . THR A 1 299 ? 10.411 -2.373 8.272 1.00 92.19 299 THR A C 1
ATOM 2388 O O . THR A 1 299 ? 9.558 -3.200 7.977 1.00 92.19 299 THR A O 1
ATOM 2391 N N . GLU A 1 300 ? 11.104 -2.460 9.403 1.00 91.00 300 GLU A N 1
ATOM 2392 C CA . GLU A 1 300 ? 10.951 -3.527 10.391 1.00 91.00 300 GLU A CA 1
ATOM 2393 C C . GLU A 1 300 ? 9.519 -3.579 10.942 1.00 91.00 300 GLU A C 1
ATOM 2395 O O . GLU A 1 300 ? 8.925 -4.647 11.076 1.00 91.00 300 GLU A O 1
ATOM 2400 N N . GLU A 1 301 ? 8.936 -2.410 11.198 1.00 90.94 301 GLU A N 1
ATOM 2401 C CA . GLU A 1 301 ? 7.564 -2.245 11.685 1.00 90.94 301 GLU A CA 1
ATOM 2402 C C . GLU A 1 301 ? 6.554 -2.610 10.601 1.00 90.94 301 GLU A C 1
ATOM 2404 O O . GLU A 1 301 ? 5.549 -3.268 10.872 1.00 90.94 301 GLU A O 1
ATOM 2409 N N . PHE A 1 302 ? 6.846 -2.223 9.358 1.00 94.25 302 PHE A N 1
ATOM 2410 C CA . PHE A 1 302 ? 6.063 -2.629 8.202 1.00 94.25 302 PHE A CA 1
ATOM 2411 C C . PHE A 1 302 ? 6.056 -4.154 8.051 1.00 94.25 302 PHE A C 1
ATOM 2413 O O . PHE A 1 302 ? 4.985 -4.746 7.950 1.00 94.25 302 PHE A O 1
ATOM 2420 N N . LEU A 1 303 ? 7.218 -4.809 8.100 1.00 94.31 303 LEU A N 1
ATOM 2421 C CA . LEU A 1 303 ? 7.320 -6.267 7.992 1.00 94.31 303 LEU A CA 1
ATOM 2422 C C . LEU A 1 303 ? 6.579 -6.986 9.129 1.00 94.31 303 LEU A C 1
ATOM 2424 O O . LEU A 1 303 ? 5.884 -7.965 8.858 1.00 94.31 303 LEU A O 1
ATOM 2428 N N . ASP A 1 304 ? 6.661 -6.484 10.366 1.00 91.88 304 ASP A N 1
ATOM 2429 C CA . ASP A 1 304 ? 5.911 -7.037 11.504 1.00 91.88 304 ASP A CA 1
ATOM 2430 C C . ASP A 1 304 ? 4.391 -6.943 11.289 1.00 91.88 304 ASP A C 1
ATOM 2432 O O . ASP A 1 304 ? 3.662 -7.915 11.514 1.00 91.88 304 ASP A O 1
ATOM 2436 N N . LEU A 1 305 ? 3.901 -5.797 10.797 1.00 94.75 305 LEU A N 1
ATOM 2437 C CA . LEU A 1 305 ? 2.482 -5.605 10.493 1.00 94.75 305 LEU A CA 1
ATOM 2438 C C . LEU A 1 305 ? 2.013 -6.532 9.366 1.00 94.75 305 LEU A C 1
ATOM 2440 O O . LEU A 1 305 ? 0.959 -7.159 9.489 1.00 94.75 305 LEU A O 1
ATOM 2444 N N . ILE A 1 306 ? 2.789 -6.643 8.284 1.00 96.31 306 ILE A N 1
ATOM 2445 C CA . ILE A 1 306 ? 2.464 -7.517 7.149 1.00 96.31 306 ILE A CA 1
ATOM 2446 C C . ILE A 1 306 ? 2.428 -8.984 7.577 1.00 96.31 306 ILE A C 1
ATOM 2448 O O . ILE A 1 306 ? 1.485 -9.692 7.225 1.00 96.31 306 ILE A O 1
ATOM 2452 N N . ALA A 1 307 ? 3.393 -9.429 8.385 1.00 93.50 307 ALA A N 1
ATOM 2453 C CA . ALA A 1 307 ? 3.388 -10.781 8.929 1.00 93.50 307 ALA A CA 1
ATOM 2454 C C . ALA A 1 307 ? 2.119 -11.041 9.762 1.00 93.50 307 ALA A C 1
ATOM 2456 O O . ALA A 1 307 ? 1.462 -12.063 9.571 1.00 93.50 307 ALA A O 1
ATOM 2457 N N . CYS A 1 308 ? 1.712 -10.103 10.625 1.00 93.56 308 CYS A N 1
ATOM 2458 C CA . CYS A 1 308 ? 0.476 -10.232 11.409 1.00 93.56 308 CYS A CA 1
ATOM 2459 C C . CYS A 1 308 ? -0.788 -10.263 10.531 1.00 93.56 308 CYS A C 1
ATOM 2461 O O . CYS A 1 308 ? -1.733 -11.000 10.825 1.00 93.56 308 CYS A O 1
ATOM 2463 N N . LEU A 1 309 ? -0.815 -9.484 9.448 1.00 96.62 309 LEU A N 1
ATOM 2464 C CA . LEU A 1 309 ? -1.922 -9.464 8.491 1.00 96.62 309 LEU A CA 1
ATOM 2465 C C . LEU A 1 309 ? -2.063 -10.793 7.755 1.00 96.62 309 LEU A C 1
ATOM 2467 O O . LEU A 1 309 ? -3.165 -11.334 7.693 1.00 96.62 309 LEU A O 1
ATOM 2471 N N . GLU A 1 310 ? -0.960 -11.338 7.247 1.00 96.06 310 GLU A N 1
ATOM 2472 C CA . GLU A 1 310 ? -0.954 -12.630 6.561 1.00 96.06 310 GLU A CA 1
ATOM 2473 C C . GLU A 1 310 ? -1.368 -13.768 7.502 1.00 96.06 310 GLU A C 1
ATOM 2475 O O . GLU A 1 310 ? -2.181 -14.616 7.140 1.00 96.06 310 GLU A O 1
ATOM 2480 N N . GLN A 1 311 ? -0.891 -13.748 8.749 1.00 93.19 311 GLN A N 1
ATOM 2481 C CA . GLN A 1 311 ? -1.301 -14.711 9.774 1.00 93.19 311 GLN A CA 1
ATOM 2482 C C . GLN A 1 311 ? -2.796 -14.631 10.078 1.00 93.19 311 GLN A C 1
ATOM 2484 O O . GLN A 1 311 ? -3.457 -15.660 10.209 1.00 93.19 311 GLN A O 1
ATOM 2489 N N . THR A 1 312 ? -3.336 -13.416 10.180 1.00 95.50 312 THR A N 1
ATOM 2490 C CA . THR A 1 312 ? -4.765 -13.200 10.436 1.00 95.50 312 THR A CA 1
ATOM 2491 C C . THR A 1 312 ? -5.604 -13.671 9.247 1.00 95.50 312 THR A C 1
ATOM 2493 O O . THR A 1 312 ? -6.605 -14.360 9.440 1.00 95.50 312 THR A O 1
ATOM 2496 N N . ALA A 1 313 ? -5.163 -13.380 8.020 1.00 96.88 313 ALA A N 1
ATOM 2497 C CA . ALA A 1 313 ? -5.780 -13.875 6.792 1.00 96.88 313 ALA A CA 1
ATOM 2498 C C . ALA A 1 313 ? -5.809 -15.407 6.748 1.00 96.88 313 ALA A C 1
ATOM 2500 O O . ALA A 1 313 ? -6.868 -15.988 6.506 1.00 96.88 313 ALA A O 1
ATOM 2501 N N . ALA A 1 314 ? -4.691 -16.056 7.080 1.00 95.62 314 ALA A N 1
ATOM 2502 C CA . ALA A 1 314 ? -4.596 -17.509 7.139 1.00 95.62 314 ALA A CA 1
ATOM 2503 C C . ALA A 1 314 ? -5.479 -18.120 8.238 1.00 95.62 314 ALA A C 1
ATOM 2505 O O . ALA A 1 314 ? -6.174 -19.106 8.001 1.00 95.62 314 ALA A O 1
ATOM 2506 N N . ALA A 1 315 ? -5.487 -17.527 9.435 1.00 94.06 315 ALA A N 1
ATOM 2507 C CA . ALA A 1 315 ? -6.272 -18.016 10.566 1.00 94.06 315 ALA A CA 1
ATOM 2508 C C . ALA A 1 315 ? -7.785 -17.920 10.322 1.00 94.06 315 ALA A C 1
ATOM 2510 O O . ALA A 1 315 ? -8.536 -18.788 10.766 1.00 94.06 315 ALA A O 1
ATOM 2511 N N . LEU A 1 316 ? -8.228 -16.875 9.618 1.00 95.50 316 LEU A N 1
ATOM 2512 C CA . LEU A 1 316 ? -9.640 -16.645 9.310 1.00 95.50 316 LEU A CA 1
ATOM 2513 C C . LEU A 1 316 ? -10.068 -17.202 7.950 1.00 95.50 316 LEU A C 1
ATOM 2515 O O . LEU A 1 316 ? -11.259 -17.206 7.649 1.00 95.50 316 LEU A O 1
ATOM 2519 N N . ASN A 1 317 ? -9.121 -17.681 7.140 1.00 96.00 317 ASN A N 1
ATOM 2520 C CA . ASN A 1 317 ? -9.342 -18.084 5.754 1.00 96.00 317 ASN A CA 1
ATOM 2521 C C . ASN A 1 317 ? -9.970 -16.954 4.905 1.00 96.00 317 ASN A C 1
ATOM 2523 O O . ASN A 1 317 ? -10.881 -17.184 4.107 1.00 96.00 317 ASN A O 1
ATOM 2527 N N . ILE A 1 318 ? -9.499 -15.719 5.110 1.00 96.62 318 ILE A N 1
ATOM 2528 C CA . ILE A 1 318 ? -9.985 -14.508 4.434 1.00 96.62 318 ILE A CA 1
ATOM 2529 C C . ILE A 1 318 ? -8.834 -13.914 3.616 1.00 96.62 318 ILE A C 1
ATOM 2531 O O . ILE A 1 318 ? -7.912 -13.349 4.207 1.00 96.62 318 ILE A O 1
ATOM 2535 N N . PRO A 1 319 ? -8.855 -14.011 2.276 1.00 97.12 319 PRO A N 1
ATOM 2536 C CA . PRO A 1 319 ? -7.872 -13.339 1.440 1.00 97.12 319 PRO A CA 1
ATOM 2537 C C . PRO A 1 319 ? -8.108 -11.825 1.425 1.00 97.12 319 PRO A C 1
ATOM 2539 O O . PRO A 1 319 ? -9.246 -11.352 1.404 1.00 97.12 319 PRO A O 1
ATOM 2542 N N . ILE A 1 320 ? -7.021 -11.056 1.404 1.00 97.81 320 ILE A N 1
ATOM 2543 C CA . ILE A 1 320 ? -7.059 -9.598 1.560 1.00 97.81 320 ILE A CA 1
ATOM 2544 C C . ILE A 1 320 ? -6.343 -8.864 0.430 1.00 97.81 320 ILE A C 1
ATOM 2546 O O . ILE A 1 320 ? -5.468 -9.406 -0.248 1.00 97.81 320 ILE A O 1
ATOM 2550 N N . ILE A 1 321 ? -6.725 -7.603 0.237 1.00 97.06 321 ILE A N 1
ATOM 2551 C CA . ILE A 1 321 ? -6.049 -6.655 -0.650 1.00 97.06 321 ILE A CA 1
ATOM 2552 C C . ILE A 1 321 ? -5.392 -5.586 0.214 1.00 97.06 321 ILE A C 1
ATOM 2554 O O . ILE A 1 321 ? -6.068 -4.929 1.000 1.00 97.06 321 ILE A O 1
ATOM 2558 N N . LEU A 1 322 ? -4.083 -5.398 0.057 1.00 97.75 322 LEU A N 1
ATOM 2559 C CA . LEU A 1 322 ? -3.329 -4.386 0.793 1.00 97.75 322 LEU A CA 1
ATOM 2560 C C . LEU A 1 322 ? -3.207 -3.100 -0.028 1.00 97.75 322 LEU A C 1
ATOM 2562 O O . LEU A 1 322 ? -2.742 -3.127 -1.168 1.00 97.75 322 LEU A O 1
ATOM 2566 N N . GLU A 1 323 ? -3.617 -1.980 0.559 1.00 96.69 323 GLU A N 1
ATOM 2567 C CA . GLU A 1 323 ? -3.567 -0.638 -0.030 1.00 96.69 323 GLU A CA 1
ATOM 2568 C C . GLU A 1 323 ? -3.153 0.412 1.017 1.00 96.69 323 GLU A C 1
ATOM 2570 O O . GLU A 1 323 ? -2.854 0.074 2.159 1.00 96.69 323 GLU A O 1
ATOM 2575 N N . GLY A 1 324 ? -3.103 1.693 0.644 1.00 95.25 324 GLY A N 1
ATOM 2576 C CA . GLY A 1 324 ? -2.744 2.789 1.552 1.00 95.25 324 GLY A CA 1
ATOM 2577 C C . GLY A 1 324 ? -1.289 3.230 1.429 1.00 95.25 324 GLY A C 1
ATOM 2578 O O . GLY A 1 324 ? -0.807 3.468 0.317 1.00 95.25 324 GLY A O 1
ATOM 2579 N N . SER A 1 325 ? -0.599 3.387 2.557 1.00 94.44 325 SER A N 1
ATOM 2580 C CA . SER A 1 325 ? 0.799 3.823 2.570 1.00 94.44 325 SER A CA 1
ATOM 2581 C C . SER A 1 325 ? 1.753 2.662 2.249 1.00 94.44 325 SER A C 1
ATOM 2583 O O . SER A 1 325 ? 1.693 1.629 2.917 1.00 94.44 325 SER A O 1
ATOM 2585 N N . PRO A 1 326 ? 2.635 2.802 1.239 1.00 94.06 326 PRO A N 1
ATOM 2586 C CA . PRO A 1 326 ? 3.647 1.792 0.931 1.00 94.06 326 PRO A CA 1
ATOM 2587 C C . PRO A 1 326 ? 4.707 1.705 2.046 1.00 94.06 326 PRO A C 1
ATOM 2589 O O . PRO A 1 326 ? 4.768 2.606 2.888 1.00 94.06 326 PRO A O 1
ATOM 2592 N N . PRO A 1 327 ? 5.581 0.677 2.037 1.00 93.88 327 PRO A N 1
ATOM 2593 C CA . PRO A 1 327 ? 6.724 0.652 2.944 1.00 93.88 327 PRO A CA 1
ATOM 2594 C C . PRO A 1 327 ? 7.586 1.915 2.774 1.00 93.88 327 PRO A C 1
ATOM 2596 O O . PRO A 1 327 ? 7.693 2.430 1.649 1.00 93.88 327 PRO A O 1
ATOM 2599 N N . PRO A 1 328 ? 8.210 2.412 3.860 1.00 92.44 328 PRO A N 1
ATOM 2600 C CA . PRO A 1 328 ? 9.181 3.494 3.765 1.00 92.44 328 PRO A CA 1
ATOM 2601 C C . PRO A 1 328 ? 10.350 3.092 2.854 1.00 92.44 328 PRO A C 1
ATOM 2603 O O . PRO A 1 328 ? 10.583 1.912 2.583 1.00 92.44 328 PRO A O 1
ATOM 2606 N N . TYR A 1 329 ? 11.072 4.086 2.332 1.00 90.19 329 TYR A N 1
ATOM 2607 C CA . TYR A 1 329 ? 12.243 3.809 1.503 1.00 90.19 329 TYR A CA 1
ATOM 2608 C C . TYR A 1 329 ? 13.308 3.066 2.314 1.00 90.19 329 TYR A C 1
ATOM 2610 O O . TYR A 1 329 ? 13.730 3.538 3.368 1.00 90.19 329 TYR A O 1
ATOM 2618 N N . ASP A 1 330 ? 13.776 1.944 1.771 1.00 91.44 330 ASP A N 1
ATOM 2619 C CA . ASP A 1 330 ? 14.816 1.119 2.368 1.00 91.44 330 ASP A CA 1
ATOM 2620 C C . ASP A 1 330 ? 15.608 0.409 1.263 1.00 91.44 330 ASP A C 1
ATOM 2622 O O . ASP A 1 330 ? 15.005 -0.277 0.431 1.00 91.44 330 ASP A O 1
ATOM 2626 N N . PRO A 1 331 ? 16.946 0.536 1.222 1.00 90.38 331 PRO A N 1
ATOM 2627 C CA . PRO A 1 331 ? 17.760 -0.077 0.176 1.00 90.38 331 PRO A CA 1
ATOM 2628 C C . PRO A 1 331 ? 17.741 -1.611 0.210 1.00 90.38 331 PRO A C 1
ATOM 2630 O O . PRO A 1 331 ? 18.127 -2.234 -0.782 1.00 90.38 331 PRO A O 1
ATOM 2633 N N . ARG A 1 332 ? 17.300 -2.238 1.310 1.00 91.94 332 ARG A N 1
ATOM 2634 C CA . ARG A 1 332 ? 17.164 -3.698 1.453 1.00 91.94 332 ARG A CA 1
ATOM 2635 C C . ARG A 1 332 ? 15.899 -4.233 0.769 1.00 91.94 332 ARG A C 1
ATOM 2637 O O . ARG A 1 332 ? 15.795 -5.441 0.548 1.00 91.94 332 ARG A O 1
ATOM 2644 N N . ILE A 1 333 ? 14.966 -3.352 0.395 1.00 94.56 333 ILE A N 1
ATOM 2645 C CA . ILE A 1 333 ? 13.712 -3.680 -0.290 1.00 94.56 333 ILE A CA 1
ATOM 2646 C C . ILE A 1 333 ? 13.787 -3.253 -1.758 1.00 94.56 333 ILE A C 1
ATOM 2648 O O . ILE A 1 333 ? 14.100 -2.111 -2.088 1.00 94.56 333 ILE A O 1
ATOM 2652 N N . GLN A 1 334 ? 13.464 -4.171 -2.663 1.00 95.31 334 GLN A N 1
ATOM 2653 C CA . GLN A 1 334 ? 13.249 -3.873 -4.074 1.00 95.31 334 GLN A CA 1
ATOM 2654 C C . GLN A 1 334 ? 11.762 -3.693 -4.369 1.00 95.31 334 GLN A C 1
ATOM 2656 O O . GLN A 1 334 ? 10.893 -4.212 -3.664 1.00 95.31 334 GLN A O 1
ATOM 2661 N N . VAL A 1 335 ? 11.476 -2.932 -5.426 1.00 96.19 335 VAL A N 1
ATOM 2662 C CA . VAL A 1 335 ? 10.116 -2.660 -5.876 1.00 96.19 335 VAL A CA 1
ATOM 2663 C C . VAL A 1 335 ? 10.023 -2.703 -7.395 1.00 96.19 335 VAL A C 1
ATOM 2665 O O . VAL A 1 335 ? 10.870 -2.158 -8.100 1.00 96.19 335 VAL A O 1
ATOM 2668 N N . LEU A 1 336 ? 8.939 -3.297 -7.880 1.00 96.56 336 LEU A N 1
ATOM 2669 C CA . LEU A 1 336 ? 8.477 -3.225 -9.261 1.00 96.56 336 LEU A CA 1
ATOM 2670 C C . LEU A 1 336 ? 7.078 -2.615 -9.264 1.00 96.56 336 LEU A C 1
ATOM 2672 O O . LEU A 1 336 ? 6.265 -2.951 -8.402 1.00 96.56 336 LEU A O 1
ATOM 2676 N N . LYS A 1 337 ? 6.778 -1.724 -10.214 1.00 96.75 337 LYS A N 1
ATOM 2677 C CA . LYS A 1 337 ? 5.465 -1.062 -10.308 1.00 96.75 337 LYS A CA 1
ATOM 2678 C C . LYS A 1 337 ? 4.857 -1.201 -11.694 1.00 96.75 337 LYS A C 1
ATOM 2680 O O . LYS A 1 337 ? 5.544 -1.024 -12.690 1.00 96.75 337 LYS A O 1
ATOM 2685 N N . VAL A 1 338 ? 3.553 -1.442 -11.745 1.00 95.94 338 VAL A N 1
ATOM 2686 C CA . VAL A 1 338 ? 2.731 -1.442 -12.955 1.00 95.94 338 VAL A CA 1
ATOM 2687 C C . VAL A 1 338 ? 1.683 -0.341 -12.809 1.00 95.94 338 VAL A C 1
ATOM 2689 O O . VAL A 1 338 ? 0.853 -0.378 -11.898 1.00 95.94 338 VAL A O 1
ATOM 2692 N N . THR A 1 339 ? 1.722 0.657 -13.688 1.00 93.69 339 THR A N 1
ATOM 2693 C CA . THR A 1 339 ? 0.888 1.864 -13.611 1.00 93.69 339 THR A CA 1
ATOM 2694 C C . THR A 1 339 ? 0.193 2.158 -14.943 1.00 93.69 339 THR A C 1
ATOM 2696 O O . THR A 1 339 ? 0.714 1.836 -16.010 1.00 93.69 339 THR A O 1
ATOM 2699 N N . PRO A 1 340 ? -1.000 2.773 -14.936 1.00 91.19 340 PRO A N 1
ATOM 2700 C CA . PRO A 1 340 ? -1.711 3.115 -16.152 1.00 91.19 340 PRO A CA 1
ATOM 2701 C C . PRO A 1 340 ? -1.308 4.495 -16.663 1.00 91.19 340 PRO A C 1
ATOM 2703 O O . PRO A 1 340 ? -1.410 5.496 -15.951 1.00 91.19 340 PRO A O 1
ATOM 2706 N N . ASP A 1 341 ? -1.032 4.561 -17.959 1.00 85.94 341 ASP A N 1
ATOM 2707 C CA . ASP A 1 341 ? -0.904 5.814 -18.696 1.00 85.94 341 ASP A CA 1
ATOM 2708 C C . ASP A 1 341 ? -1.893 5.869 -19.867 1.00 85.94 341 ASP A C 1
ATOM 2710 O O . ASP A 1 341 ? -2.470 4.846 -20.246 1.00 85.94 341 ASP A O 1
ATOM 2714 N N . PRO A 1 342 ? -2.209 7.043 -20.439 1.00 81.31 342 PRO A N 1
ATOM 2715 C CA . PRO A 1 342 ? -3.184 7.128 -21.519 1.00 81.31 342 PRO A CA 1
ATOM 2716 C C . PRO A 1 342 ? -2.760 6.245 -22.700 1.00 81.31 342 PRO A C 1
ATOM 2718 O O . PRO A 1 342 ? -1.707 6.437 -23.293 1.00 81.31 342 PRO A O 1
ATOM 2721 N N . GLY A 1 343 ? -3.578 5.239 -23.024 1.00 80.00 343 GLY A N 1
ATOM 2722 C CA . GLY A 1 343 ? -3.299 4.296 -24.113 1.00 80.00 343 GLY A CA 1
ATOM 2723 C C . GLY A 1 343 ? -2.230 3.224 -23.847 1.00 80.00 343 GLY A C 1
ATOM 2724 O O . GLY A 1 343 ? -2.129 2.317 -24.663 1.00 80.00 343 GLY A O 1
ATOM 2725 N N . VAL A 1 344 ? -1.498 3.263 -22.725 1.00 88.31 344 VAL A N 1
ATOM 2726 C CA . VAL A 1 344 ? -0.414 2.302 -22.419 1.00 88.31 344 VAL A CA 1
ATOM 2727 C C . VAL A 1 344 ? -0.418 1.839 -20.954 1.00 88.31 344 VAL A C 1
ATOM 2729 O O . VAL A 1 344 ? -1.137 2.385 -20.111 1.00 88.31 344 VAL A O 1
ATOM 2732 N N . ILE A 1 345 ? 0.345 0.790 -20.656 1.00 91.56 345 ILE A N 1
ATOM 2733 C CA . ILE A 1 345 ? 0.693 0.367 -19.294 1.00 91.56 345 ILE A CA 1
ATOM 2734 C C . ILE A 1 345 ? 2.187 0.640 -19.135 1.00 91.56 345 ILE A C 1
ATOM 2736 O O . ILE A 1 345 ? 2.978 0.212 -19.970 1.00 91.56 345 ILE A O 1
ATOM 2740 N N . GLU A 1 346 ? 2.553 1.369 -18.090 1.00 92.81 346 GLU A N 1
ATOM 2741 C CA . GLU A 1 346 ? 3.938 1.642 -17.720 1.00 92.81 346 GLU A CA 1
ATOM 2742 C C . GLU A 1 346 ? 4.382 0.591 -16.694 1.00 92.81 346 GLU A C 1
ATOM 2744 O O . GLU A 1 346 ? 3.669 0.326 -15.723 1.00 92.81 346 GLU A O 1
ATOM 2749 N N . VAL A 1 347 ? 5.547 -0.022 -16.913 1.00 94.94 347 VAL A N 1
ATOM 2750 C CA . VAL A 1 347 ? 6.153 -0.968 -15.968 1.00 94.94 347 VAL A CA 1
ATOM 2751 C C . VAL A 1 347 ? 7.523 -0.442 -15.561 1.00 94.94 347 VAL A C 1
ATOM 2753 O O . VAL A 1 347 ? 8.416 -0.313 -16.390 1.00 94.94 347 VAL A O 1
ATOM 2756 N N . ASN A 1 348 ? 7.674 -0.141 -14.275 1.00 94.81 348 ASN A N 1
ATOM 2757 C CA . ASN A 1 348 ? 8.929 0.263 -13.659 1.00 94.81 348 ASN A CA 1
ATOM 2758 C C . ASN A 1 348 ? 9.561 -0.971 -13.012 1.00 94.81 348 ASN A C 1
ATOM 2760 O O . ASN A 1 348 ? 9.011 -1.504 -12.046 1.00 94.81 348 ASN A O 1
ATOM 2764 N N . LEU A 1 349 ? 10.679 -1.434 -13.569 1.00 94.88 349 LEU A N 1
ATOM 2765 C CA . LEU A 1 349 ? 11.427 -2.591 -13.075 1.00 94.88 349 LEU A CA 1
ATOM 2766 C C . LEU A 1 349 ? 12.389 -2.195 -11.946 1.00 94.88 349 LEU A C 1
ATOM 2768 O O . LEU A 1 349 ? 12.751 -1.026 -11.797 1.00 94.88 349 LEU A O 1
ATOM 2772 N N . GLN A 1 350 ? 12.818 -3.188 -11.170 1.00 93.50 350 GLN A N 1
ATOM 2773 C CA . GLN A 1 350 ? 13.895 -3.050 -10.195 1.00 93.50 350 GLN A CA 1
ATOM 2774 C C . GLN A 1 350 ? 15.221 -2.632 -10.861 1.00 93.50 350 GLN A C 1
ATOM 2776 O O . GLN A 1 350 ? 15.443 -2.952 -12.034 1.00 93.50 350 GLN A O 1
ATOM 2781 N N . PRO A 1 351 ? 16.131 -1.961 -10.128 1.00 92.12 351 PRO A N 1
ATOM 2782 C CA . PRO A 1 351 ? 17.477 -1.683 -10.623 1.00 92.12 351 PRO A CA 1
ATOM 2783 C C . PRO A 1 351 ? 18.217 -2.971 -11.004 1.00 92.12 351 PRO A C 1
ATOM 2785 O O . PRO A 1 351 ? 18.165 -3.944 -10.256 1.00 92.12 351 PRO A O 1
ATOM 2788 N N . ALA A 1 352 ? 18.931 -2.941 -12.131 1.00 92.81 352 ALA A N 1
ATOM 2789 C CA . ALA A 1 352 ? 19.836 -4.003 -12.563 1.00 92.81 352 ALA A CA 1
ATOM 2790 C C . ALA A 1 3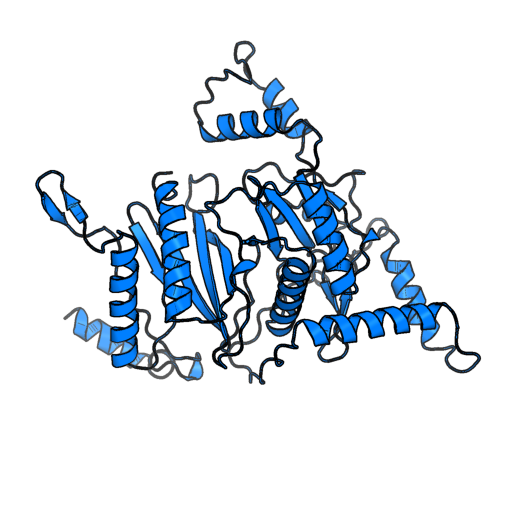52 ? 21.291 -3.608 -12.265 1.00 92.81 352 ALA A C 1
ATOM 2792 O O . ALA A 1 352 ? 21.686 -2.466 -12.511 1.00 92.81 352 ALA A O 1
ATOM 2793 N N . ALA A 1 353 ? 22.095 -4.544 -11.763 1.00 90.44 353 ALA A N 1
ATOM 2794 C CA . ALA A 1 353 ? 23.503 -4.328 -11.430 1.00 90.44 353 ALA A CA 1
ATOM 2795 C C . ALA A 1 353 ? 24.445 -4.526 -12.632 1.00 90.44 353 ALA A C 1
ATOM 2797 O O . ALA A 1 353 ? 25.611 -4.130 -12.582 1.00 90.44 353 ALA A O 1
ATOM 2798 N N . SER A 1 354 ? 23.961 -5.134 -13.719 1.00 92.12 354 SER A N 1
ATOM 2799 C CA . SER A 1 354 ? 24.742 -5.400 -14.929 1.00 92.12 354 SER A CA 1
ATOM 2800 C C . SER A 1 354 ? 23.913 -5.259 -16.207 1.00 92.12 354 SER A C 1
ATOM 2802 O O . SER A 1 354 ? 22.682 -5.244 -16.178 1.00 92.12 354 SER A O 1
ATOM 2804 N N . TRP A 1 355 ? 24.598 -5.165 -17.350 1.00 92.69 355 TRP A N 1
ATOM 2805 C CA . TRP A 1 355 ? 23.940 -5.137 -18.657 1.00 92.69 355 TRP A CA 1
ATOM 2806 C C . TRP A 1 355 ? 23.202 -6.445 -18.962 1.00 92.69 355 TRP A C 1
ATOM 2808 O O . TRP A 1 355 ? 22.081 -6.406 -19.462 1.00 92.69 355 TRP A O 1
ATOM 2818 N N . ASP A 1 356 ? 23.795 -7.590 -18.620 1.00 97.06 356 ASP A N 1
ATOM 2819 C CA . ASP A 1 356 ? 23.175 -8.898 -18.850 1.00 97.06 356 ASP A CA 1
ATOM 2820 C C . ASP A 1 356 ? 21.870 -9.033 -18.055 1.00 97.06 356 ASP A C 1
ATOM 2822 O O . ASP A 1 356 ? 20.842 -9.420 -18.609 1.00 97.06 356 ASP A O 1
ATOM 2826 N N . GLU A 1 357 ? 21.875 -8.595 -16.793 1.00 95.00 357 GLU A N 1
ATOM 2827 C CA . GLU A 1 357 ? 20.671 -8.545 -15.958 1.00 95.00 357 GLU A CA 1
ATOM 2828 C C . GLU A 1 357 ? 19.615 -7.582 -16.528 1.00 95.00 357 GLU A C 1
ATOM 2830 O O . GLU A 1 357 ? 18.424 -7.888 -16.525 1.00 95.00 357 GLU A O 1
ATOM 2835 N N . LEU A 1 358 ? 20.022 -6.430 -17.074 1.00 94.31 358 LEU A N 1
ATOM 2836 C CA . LEU A 1 358 ? 19.094 -5.500 -17.726 1.00 94.31 358 LEU A CA 1
ATOM 2837 C C . LEU A 1 358 ? 18.410 -6.143 -18.944 1.00 94.31 358 LEU A C 1
ATOM 2839 O O . LEU A 1 358 ? 17.198 -5.978 -19.132 1.00 94.31 358 LEU A O 1
ATOM 2843 N N . VAL A 1 359 ? 19.170 -6.876 -19.764 1.00 95.69 359 VAL A N 1
ATOM 2844 C CA . VAL A 1 359 ? 18.643 -7.603 -20.927 1.00 95.69 359 VAL A CA 1
ATOM 2845 C C . VAL A 1 359 ? 17.676 -8.696 -20.469 1.00 95.69 359 VAL A C 1
ATOM 2847 O O . VAL A 1 359 ? 16.564 -8.778 -20.995 1.00 95.69 359 VAL A O 1
ATOM 2850 N N . GLU A 1 360 ? 18.044 -9.486 -19.459 1.00 96.69 360 GLU A N 1
ATOM 2851 C CA . GLU A 1 360 ? 17.197 -10.540 -18.889 1.00 96.69 360 GLU A CA 1
ATOM 2852 C C . GLU A 1 360 ? 15.881 -9.983 -18.323 1.00 96.69 360 GLU A C 1
ATOM 2854 O O . GLU A 1 360 ? 14.797 -10.462 -18.669 1.00 96.69 360 GLU A O 1
ATOM 2859 N N . ASN A 1 361 ? 15.952 -8.920 -17.517 1.00 95.44 361 ASN A N 1
ATOM 2860 C CA . ASN A 1 361 ? 14.782 -8.269 -16.929 1.00 95.44 361 ASN A CA 1
ATOM 2861 C C . ASN A 1 361 ? 13.829 -7.737 -18.013 1.00 95.44 361 ASN A C 1
ATOM 2863 O O . ASN A 1 361 ? 12.614 -7.940 -17.944 1.00 95.44 361 ASN A O 1
ATOM 2867 N N . THR A 1 362 ? 14.374 -7.094 -19.049 1.00 94.00 362 THR A N 1
ATOM 2868 C CA . THR A 1 362 ? 13.577 -6.502 -20.137 1.00 94.00 362 THR A CA 1
ATOM 2869 C C . THR A 1 362 ? 12.926 -7.572 -21.016 1.00 94.00 362 THR A C 1
ATOM 2871 O O . THR A 1 362 ? 11.742 -7.483 -21.341 1.00 94.00 362 THR A O 1
ATOM 2874 N N . THR A 1 363 ? 13.678 -8.608 -21.390 1.00 95.38 363 THR A N 1
ATOM 2875 C CA . THR A 1 363 ? 13.168 -9.717 -22.215 1.00 95.38 363 THR A CA 1
ATOM 2876 C C . THR A 1 363 ? 12.118 -10.544 -21.479 1.00 95.38 363 THR A C 1
ATOM 2878 O O . THR A 1 363 ? 11.080 -10.858 -22.061 1.00 95.38 363 THR A O 1
ATOM 2881 N N . THR A 1 364 ? 12.323 -10.802 -20.184 1.00 96.44 364 THR A N 1
ATOM 2882 C CA . THR A 1 364 ? 11.325 -11.450 -19.319 1.00 96.44 364 THR A CA 1
ATOM 2883 C C . THR A 1 364 ? 10.047 -10.617 -19.234 1.00 96.44 364 THR A C 1
ATOM 2885 O O . THR A 1 364 ? 8.952 -11.158 -19.373 1.00 96.44 364 THR A O 1
ATOM 2888 N N . LEU A 1 365 ? 10.152 -9.291 -19.072 1.00 95.69 365 LEU A N 1
ATOM 2889 C CA . LEU A 1 365 ? 8.980 -8.411 -19.091 1.00 95.69 365 LEU A CA 1
ATOM 2890 C C . LEU A 1 365 ? 8.190 -8.550 -20.401 1.00 95.69 365 LEU A C 1
ATOM 2892 O O . LEU A 1 365 ? 6.963 -8.640 -20.365 1.00 95.69 365 LEU A O 1
ATOM 2896 N N . TYR A 1 366 ? 8.869 -8.574 -21.549 1.00 93.88 366 TYR A N 1
ATOM 2897 C CA . TYR A 1 366 ? 8.206 -8.712 -22.848 1.00 93.88 366 TYR A CA 1
ATOM 2898 C C . TYR A 1 366 ? 7.520 -10.068 -23.015 1.00 93.88 366 TYR A C 1
ATOM 2900 O O . TYR A 1 366 ? 6.390 -10.115 -23.501 1.00 93.88 366 TYR A O 1
ATOM 2908 N N . GLU A 1 367 ? 8.155 -11.151 -22.568 1.00 96.06 367 GLU A N 1
ATOM 2909 C CA . GLU A 1 367 ? 7.557 -12.486 -22.567 1.00 96.06 367 GLU A CA 1
ATOM 2910 C C . GLU A 1 367 ? 6.283 -12.527 -21.704 1.00 96.06 367 GLU A C 1
ATOM 2912 O O . GLU A 1 367 ? 5.215 -12.926 -22.175 1.00 96.06 367 GLU A O 1
ATOM 2917 N N . GLU A 1 368 ? 6.348 -12.049 -20.459 1.00 96.56 368 GLU A N 1
ATOM 2918 C CA . GLU A 1 368 ? 5.201 -12.074 -19.543 1.00 96.56 368 GLU A CA 1
ATOM 2919 C C . GLU A 1 368 ? 4.071 -11.122 -19.979 1.00 96.56 368 GLU A C 1
ATOM 2921 O O . GLU A 1 368 ? 2.885 -11.437 -19.823 1.00 96.56 368 GLU A O 1
ATOM 2926 N N . ALA A 1 369 ? 4.412 -9.980 -20.586 1.00 94.31 369 ALA A N 1
ATOM 2927 C CA . ALA A 1 369 ? 3.447 -9.086 -21.221 1.00 94.31 369 ALA A CA 1
ATOM 2928 C C . ALA A 1 369 ? 2.751 -9.773 -22.407 1.00 94.31 369 ALA A C 1
ATOM 2930 O O . ALA A 1 369 ? 1.521 -9.761 -22.495 1.00 94.31 369 ALA A O 1
ATOM 2931 N N . HIS A 1 370 ? 3.504 -10.457 -23.270 1.00 94.19 370 HIS A N 1
ATOM 2932 C CA . HIS A 1 370 ? 2.936 -11.192 -24.397 1.00 94.19 370 HIS A CA 1
ATOM 2933 C C . HIS A 1 370 ? 1.951 -12.277 -23.934 1.00 94.19 370 HIS A C 1
ATOM 2935 O O . HIS A 1 370 ? 0.842 -12.388 -24.464 1.00 94.19 370 HIS A O 1
ATOM 2941 N N . LEU A 1 371 ? 2.300 -13.018 -22.878 1.00 94.94 371 LEU A N 1
ATOM 2942 C CA . LEU A 1 371 ? 1.447 -14.059 -22.292 1.00 94.94 371 LEU A CA 1
ATOM 2943 C C . LEU A 1 371 ? 0.162 -13.508 -21.644 1.00 94.94 371 LEU A C 1
ATOM 2945 O O . LEU A 1 371 ? -0.799 -14.255 -21.467 1.00 94.94 371 LEU A O 1
ATOM 2949 N N . THR A 1 372 ? 0.108 -12.204 -21.354 1.00 92.31 372 THR A N 1
ATOM 2950 C CA . THR A 1 372 ? -1.098 -11.479 -20.903 1.00 92.31 372 THR A CA 1
ATOM 2951 C C . THR A 1 372 ? -1.788 -10.707 -22.032 1.00 92.31 372 THR A C 1
ATOM 2953 O O . THR A 1 372 ? -2.669 -9.886 -21.788 1.00 92.31 372 THR A O 1
ATOM 2956 N N . ARG A 1 373 ? -1.442 -10.991 -23.297 1.00 91.12 373 ARG A N 1
ATOM 2957 C CA . ARG A 1 373 ? -1.981 -10.324 -24.500 1.00 91.12 373 ARG A CA 1
ATOM 2958 C C . ARG A 1 373 ? -1.686 -8.821 -24.556 1.00 91.12 373 ARG A C 1
ATOM 2960 O O . ARG A 1 373 ? -2.404 -8.072 -25.220 1.00 91.12 373 ARG A O 1
ATOM 2967 N N . LEU A 1 374 ? -0.635 -8.384 -23.872 1.00 91.06 374 LEU A N 1
ATOM 2968 C CA . LEU A 1 374 ? -0.077 -7.044 -23.981 1.00 91.06 374 LEU A CA 1
ATOM 2969 C C . LEU A 1 374 ? 1.080 -7.068 -24.985 1.00 91.06 374 LEU A C 1
ATOM 2971 O O . LEU A 1 374 ? 1.815 -8.046 -25.089 1.00 91.06 374 LEU A O 1
ATOM 2975 N N . THR A 1 375 ? 1.238 -5.988 -25.744 1.00 87.06 375 THR A N 1
ATOM 2976 C CA . THR A 1 375 ? 2.355 -5.815 -26.680 1.00 87.06 375 THR A CA 1
ATOM 2977 C C . THR A 1 375 ? 2.917 -4.402 -26.561 1.00 87.06 375 THR A C 1
ATOM 2979 O O . THR A 1 375 ? 2.220 -3.475 -26.142 1.00 87.06 375 THR A O 1
ATOM 2982 N N . THR A 1 376 ? 4.185 -4.243 -26.927 1.00 83.31 376 THR A N 1
ATOM 2983 C CA . THR A 1 376 ? 4.884 -2.956 -27.041 1.00 83.31 376 THR A CA 1
ATOM 2984 C C . THR A 1 376 ? 4.675 -2.300 -28.408 1.00 83.31 376 THR A C 1
ATOM 2986 O O . THR A 1 376 ? 5.332 -1.312 -28.727 1.00 83.31 376 THR A O 1
ATOM 2989 N N . GLU A 1 377 ? 3.739 -2.820 -29.201 1.00 84.44 377 GLU A N 1
ATOM 2990 C CA . GLU A 1 377 ? 3.413 -2.348 -30.541 1.00 84.44 377 GLU A CA 1
ATOM 2991 C C . GLU A 1 377 ? 2.026 -1.703 -30.585 1.00 84.44 377 GLU A C 1
ATOM 2993 O O . GLU A 1 377 ? 1.098 -2.081 -29.865 1.00 84.44 377 GLU A O 1
ATOM 2998 N N . LYS A 1 378 ? 1.856 -0.726 -31.474 1.00 85.06 378 LYS A N 1
ATOM 2999 C CA . LYS A 1 378 ? 0.551 -0.128 -31.757 1.00 85.06 378 LYS A CA 1
ATOM 3000 C C . LYS A 1 378 ? 0.359 -0.028 -33.257 1.00 85.06 378 LYS A C 1
ATOM 3002 O O . LYS A 1 378 ? 1.228 0.458 -33.969 1.00 85.06 378 LYS A O 1
ATOM 3007 N N . PHE A 1 379 ? -0.807 -0.441 -33.737 1.00 83.81 379 PHE A N 1
ATOM 3008 C CA . PHE A 1 379 ? -1.149 -0.362 -35.151 1.00 83.81 379 PHE A CA 1
ATOM 3009 C C . PHE A 1 379 ? -2.253 0.670 -35.364 1.00 83.81 379 PHE A C 1
ATOM 3011 O O . PHE A 1 379 ? -3.213 0.755 -34.594 1.00 83.81 379 PHE A O 1
ATOM 3018 N N . MET A 1 380 ? -2.094 1.480 -36.403 1.00 83.19 380 MET A N 1
ATOM 3019 C CA . MET A 1 380 ? -3.157 2.333 -36.920 1.00 83.19 380 MET A CA 1
ATOM 3020 C C . MET A 1 380 ? -4.248 1.463 -37.561 1.00 83.19 380 MET A C 1
ATOM 3022 O O . MET A 1 380 ? -4.031 0.289 -37.855 1.00 83.19 380 MET A O 1
ATOM 3026 N N . VAL A 1 381 ? -5.431 2.035 -37.802 1.00 85.62 381 VAL A N 1
ATOM 3027 C CA . VAL A 1 381 ? -6.566 1.303 -38.404 1.00 85.62 381 VAL A CA 1
ATOM 3028 C C . VAL A 1 381 ? -6.218 0.725 -39.785 1.00 85.62 381 VAL A C 1
ATOM 3030 O O . VAL A 1 381 ? -6.749 -0.309 -40.171 1.00 85.62 381 VAL A O 1
ATOM 3033 N N . ASP A 1 382 ? -5.292 1.357 -40.508 1.00 90.69 382 ASP A N 1
ATOM 3034 C CA . ASP A 1 382 ? -4.775 0.900 -41.804 1.00 90.69 382 ASP A CA 1
ATOM 3035 C C . ASP A 1 382 ? -3.647 -0.149 -41.696 1.00 90.69 382 ASP A C 1
ATOM 3037 O O . ASP A 1 382 ? -3.032 -0.499 -42.701 1.00 90.69 382 ASP A O 1
ATOM 3041 N N . GLY A 1 383 ? -3.358 -0.644 -40.489 1.00 86.31 383 GLY A N 1
ATOM 3042 C CA . GLY A 1 383 ? -2.340 -1.661 -40.229 1.00 86.31 383 GLY A CA 1
ATOM 3043 C C . GLY A 1 383 ? -0.908 -1.130 -40.143 1.00 86.31 383 GLY A C 1
ATOM 3044 O O . GLY A 1 383 ? 0.009 -1.917 -39.916 1.00 86.31 383 GLY A O 1
ATOM 3045 N N . ARG A 1 384 ? -0.671 0.183 -40.284 1.00 87.56 384 ARG A N 1
ATOM 3046 C CA . ARG A 1 384 ? 0.678 0.741 -40.109 1.00 87.56 384 ARG A CA 1
ATOM 3047 C C . ARG A 1 384 ? 1.112 0.682 -38.651 1.00 87.56 384 ARG A C 1
ATOM 3049 O O . ARG A 1 384 ? 0.395 1.147 -37.764 1.00 87.56 384 ARG A O 1
ATOM 3056 N N . HIS A 1 385 ? 2.315 0.165 -38.422 1.00 86.50 385 HIS A N 1
ATOM 3057 C CA . HIS A 1 385 ? 2.947 0.196 -37.110 1.00 86.50 385 HIS A CA 1
ATOM 3058 C C . HIS A 1 385 ? 3.297 1.643 -36.725 1.00 86.50 385 HIS A C 1
ATOM 3060 O O . HIS A 1 385 ? 3.848 2.401 -37.523 1.00 86.50 385 HIS A O 1
ATOM 3066 N N . THR A 1 386 ? 2.962 2.028 -35.501 1.00 81.38 386 THR A N 1
ATOM 3067 C CA . THR A 1 386 ? 3.286 3.315 -34.887 1.00 81.38 386 THR A CA 1
ATOM 3068 C C . THR A 1 386 ? 3.805 3.072 -33.475 1.00 81.38 386 THR A C 1
ATOM 3070 O O . THR A 1 386 ? 3.468 2.074 -32.841 1.00 81.38 386 THR A O 1
ATOM 3073 N N . GLY A 1 387 ? 4.584 4.013 -32.941 1.00 74.31 387 GLY A N 1
ATOM 3074 C CA . GLY A 1 387 ? 4.944 3.983 -31.528 1.00 74.31 387 GLY A CA 1
ATOM 3075 C C . GLY A 1 387 ? 3.693 3.947 -30.646 1.00 74.31 387 GLY A C 1
ATOM 3076 O O . GLY A 1 387 ? 2.679 4.588 -30.949 1.00 74.31 387 GLY A O 1
ATOM 3077 N N . THR A 1 388 ? 3.765 3.211 -29.538 1.00 78.12 388 THR A N 1
ATOM 3078 C CA . THR A 1 388 ? 2.678 3.117 -28.547 1.00 78.12 388 THR A CA 1
ATOM 3079 C C . THR A 1 388 ? 2.324 4.475 -27.942 1.00 78.12 388 THR A C 1
ATOM 3081 O O . THR A 1 388 ? 1.188 4.683 -27.517 1.00 78.12 388 THR A O 1
ATOM 3084 N N . GLY A 1 389 ? 3.279 5.412 -27.963 1.00 73.25 389 GLY A N 1
ATOM 3085 C CA . GLY A 1 389 ? 3.221 6.697 -27.272 1.00 73.25 389 GLY A CA 1
ATOM 3086 C C . GLY A 1 389 ? 3.844 6.646 -25.873 1.00 73.25 389 GLY A C 1
ATOM 3087 O O . GLY A 1 389 ? 3.971 7.692 -25.248 1.00 73.25 389 GLY A O 1
ATOM 3088 N N . GLY A 1 390 ? 4.249 5.459 -25.400 1.00 74.25 390 GLY A N 1
ATOM 3089 C CA . GLY A 1 390 ? 5.057 5.283 -24.193 1.00 74.25 390 GLY A CA 1
ATOM 3090 C C . GLY A 1 390 ? 6.553 5.293 -24.518 1.00 74.25 390 GLY A C 1
ATOM 3091 O O . GLY A 1 390 ? 6.967 4.763 -25.549 1.00 74.25 390 GLY A O 1
ATOM 3092 N N . GLY A 1 391 ? 7.357 5.918 -23.655 1.00 79.69 391 GLY A N 1
ATOM 3093 C CA . GLY A 1 391 ? 8.818 5.913 -23.754 1.00 79.69 391 GLY A CA 1
ATOM 3094 C C . GLY A 1 391 ? 9.449 4.745 -22.990 1.00 79.69 391 GLY A C 1
ATOM 3095 O O . GLY A 1 391 ? 8.881 4.265 -22.014 1.00 79.69 391 GLY A O 1
ATOM 3096 N N . ASN A 1 392 ? 10.648 4.328 -23.406 1.00 83.25 392 ASN A N 1
ATOM 3097 C CA . ASN A 1 392 ? 11.503 3.408 -22.649 1.00 83.25 392 ASN A CA 1
ATOM 3098 C C . ASN A 1 392 ? 12.572 4.230 -21.922 1.00 83.25 392 ASN A C 1
ATOM 3100 O O . ASN A 1 392 ? 13.665 4.451 -22.445 1.00 83.25 392 ASN A O 1
ATOM 3104 N N . HIS A 1 393 ? 12.225 4.763 -20.752 1.00 86.44 393 HIS A N 1
ATOM 3105 C CA . HIS A 1 393 ? 13.150 5.577 -19.968 1.00 86.44 393 HIS A CA 1
ATOM 3106 C C . HIS A 1 393 ? 14.177 4.692 -19.258 1.00 86.44 393 HIS A C 1
ATOM 3108 O O . HIS A 1 393 ? 13.813 3.722 -18.599 1.00 86.44 393 HIS A O 1
ATOM 3114 N N . ILE A 1 394 ? 15.454 5.058 -19.361 1.00 85.12 394 ILE A N 1
ATOM 3115 C CA . ILE A 1 394 ? 16.541 4.422 -18.614 1.00 85.12 394 ILE A CA 1
ATOM 3116 C C . ILE A 1 394 ? 16.959 5.381 -17.504 1.00 85.12 394 ILE A C 1
ATOM 3118 O O . ILE A 1 394 ? 17.320 6.529 -17.769 1.00 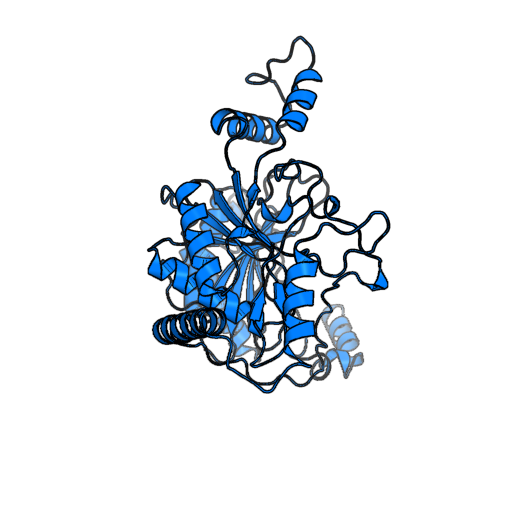85.12 394 ILE A O 1
ATOM 3122 N N . ILE A 1 395 ? 16.910 4.906 -16.261 1.00 87.56 395 ILE A N 1
ATOM 3123 C CA . ILE A 1 395 ? 17.423 5.628 -15.097 1.00 87.56 395 ILE A CA 1
ATOM 3124 C C . ILE A 1 395 ? 18.814 5.073 -14.791 1.00 87.56 395 ILE A C 1
ATOM 3126 O O . ILE A 1 395 ? 18.977 3.870 -14.606 1.00 87.56 395 ILE A O 1
ATOM 3130 N N . LEU A 1 396 ? 19.814 5.954 -14.753 1.00 86.38 396 LEU A N 1
ATOM 3131 C CA . LEU A 1 396 ? 21.205 5.611 -14.463 1.00 86.38 396 LEU A CA 1
ATOM 3132 C C . LEU A 1 396 ? 21.606 6.195 -13.108 1.00 86.38 396 LEU A C 1
ATOM 3134 O O . LEU A 1 396 ? 21.388 7.378 -12.846 1.00 86.38 396 LEU A O 1
ATOM 3138 N N . GLY A 1 397 ? 22.218 5.375 -12.261 1.00 87.31 397 GLY A N 1
ATOM 3139 C CA . GLY A 1 397 ? 22.622 5.765 -10.915 1.00 87.31 397 GLY A CA 1
ATOM 3140 C C . GLY A 1 397 ? 23.501 4.711 -10.249 1.00 87.31 397 GLY A C 1
ATOM 3141 O O . GLY A 1 397 ? 23.933 3.757 -10.891 1.00 87.31 397 GLY A O 1
ATOM 3142 N N . GLY A 1 398 ? 23.784 4.920 -8.965 1.00 84.69 398 GLY A N 1
ATOM 3143 C CA . GLY A 1 398 ? 24.373 3.908 -8.085 1.00 84.69 398 GLY A CA 1
ATOM 3144 C C . GLY A 1 398 ? 23.330 3.383 -7.101 1.00 84.69 398 GLY A C 1
ATOM 3145 O O . GLY A 1 398 ? 22.266 3.983 -6.960 1.00 84.69 398 GLY A O 1
ATOM 3146 N N . GLU A 1 399 ? 23.648 2.283 -6.418 1.00 81.69 399 GLU A N 1
ATOM 3147 C CA . GLU A 1 399 ? 22.790 1.705 -5.373 1.00 81.69 399 GLU A CA 1
ATOM 3148 C C . GLU A 1 399 ? 22.579 2.675 -4.204 1.00 81.69 399 GLU A C 1
ATOM 3150 O O . GLU A 1 399 ? 21.466 2.819 -3.701 1.00 81.69 399 GLU A O 1
ATOM 3155 N N . THR A 1 400 ? 23.633 3.401 -3.831 1.00 81.50 400 THR A N 1
ATOM 3156 C CA . THR A 1 400 ? 23.573 4.524 -2.896 1.00 81.50 400 THR A CA 1
ATOM 3157 C C . THR A 1 400 ? 23.979 5.828 -3.591 1.00 81.50 400 THR A C 1
ATOM 3159 O O . THR A 1 400 ? 24.670 5.802 -4.621 1.00 81.50 400 THR A O 1
ATOM 3162 N N . PRO A 1 401 ? 23.620 7.002 -3.032 1.00 84.06 401 PRO A N 1
ATOM 3163 C CA . PRO A 1 401 ? 24.137 8.277 -3.524 1.00 84.06 401 PRO A CA 1
ATOM 3164 C C . PRO A 1 401 ? 25.673 8.307 -3.602 1.00 84.06 401 PRO A C 1
ATOM 3166 O O . PRO A 1 401 ? 26.227 8.823 -4.573 1.00 84.06 401 PRO A O 1
ATOM 3169 N N . SER A 1 402 ? 26.361 7.693 -2.634 1.00 86.62 402 SER A N 1
ATOM 3170 C CA . SER A 1 402 ? 27.824 7.552 -2.617 1.00 86.62 402 SER A CA 1
ATOM 3171 C C . SER A 1 402 ? 28.373 6.673 -3.744 1.00 86.62 402 SER A C 1
ATOM 3173 O O . SER A 1 402 ? 29.470 6.939 -4.234 1.00 86.62 402 SER A O 1
ATOM 3175 N N . ASP A 1 403 ? 27.618 5.679 -4.212 1.00 86.00 403 ASP A N 1
ATOM 3176 C CA . ASP A 1 403 ? 28.056 4.779 -5.286 1.00 86.00 403 ASP A CA 1
ATOM 3177 C C . ASP A 1 403 ? 27.813 5.351 -6.684 1.00 86.00 403 ASP A C 1
ATOM 3179 O O . ASP A 1 403 ? 28.443 4.925 -7.658 1.00 86.00 403 ASP A O 1
ATOM 3183 N N . SER A 1 404 ? 26.948 6.359 -6.807 1.00 88.62 404 SER A N 1
ATOM 3184 C CA . SER A 1 404 ? 26.599 6.949 -8.097 1.00 88.62 404 SER A CA 1
ATOM 3185 C C . SER A 1 404 ? 27.819 7.549 -8.799 1.00 88.62 404 SER A C 1
ATOM 3187 O O . SER A 1 404 ? 28.422 8.525 -8.344 1.00 88.62 404 SER A O 1
ATOM 3189 N N . ALA A 1 405 ? 28.177 6.984 -9.956 1.00 86.81 405 ALA A N 1
ATOM 3190 C CA . ALA A 1 405 ? 29.259 7.503 -10.789 1.00 86.81 405 ALA A CA 1
ATOM 3191 C C . ALA A 1 405 ? 28.969 8.934 -11.269 1.00 86.81 405 ALA A C 1
ATOM 3193 O O . ALA A 1 405 ? 29.886 9.743 -11.351 1.00 86.81 405 ALA A O 1
ATOM 3194 N N . LEU A 1 406 ? 27.698 9.267 -11.521 1.00 89.12 406 LEU A N 1
ATOM 3195 C CA . LEU A 1 406 ? 27.287 10.600 -11.971 1.00 89.12 406 LEU A CA 1
ATOM 3196 C C . LEU A 1 406 ? 27.390 11.651 -10.857 1.00 89.12 406 LEU A C 1
ATOM 3198 O O . LEU A 1 406 ? 27.719 12.798 -11.144 1.00 89.12 406 LEU A O 1
ATOM 3202 N N . LEU A 1 407 ? 27.154 11.270 -9.594 1.00 89.75 407 LEU A N 1
ATOM 3203 C CA . LEU A 1 407 ? 27.329 12.180 -8.454 1.00 89.75 407 LEU A CA 1
ATOM 3204 C C . LEU A 1 407 ? 28.808 12.353 -8.092 1.00 89.75 407 LEU A C 1
ATOM 3206 O O . LEU A 1 407 ? 29.249 13.466 -7.820 1.00 89.75 407 LEU A O 1
ATOM 3210 N N . ARG A 1 408 ? 29.595 11.271 -8.146 1.00 89.88 408 ARG A N 1
ATOM 3211 C CA . ARG A 1 408 ? 31.045 11.316 -7.891 1.00 89.88 408 ARG A CA 1
ATOM 3212 C C . ARG A 1 408 ? 31.828 12.015 -9.004 1.00 89.88 408 ARG A C 1
ATOM 3214 O O . ARG A 1 408 ? 32.850 12.642 -8.736 1.00 89.88 408 ARG A O 1
ATOM 3221 N N . ARG A 1 409 ? 31.376 11.883 -10.253 1.00 90.88 409 ARG A N 1
ATOM 3222 C CA . ARG A 1 409 ? 32.004 12.442 -11.459 1.00 90.88 409 ARG A CA 1
ATOM 3223 C C . ARG A 1 409 ? 30.959 13.118 -12.358 1.00 90.88 409 ARG A C 1
ATOM 3225 O O . ARG A 1 409 ? 30.589 12.567 -13.397 1.00 90.88 409 ARG A O 1
ATOM 3232 N N . PRO A 1 410 ? 30.497 14.334 -12.003 1.00 90.62 410 PRO A N 1
ATOM 3233 C CA . PRO A 1 410 ? 29.500 15.067 -12.792 1.00 90.62 410 PRO A CA 1
ATOM 3234 C C . PRO A 1 410 ? 29.935 15.362 -14.235 1.00 90.62 410 PRO A C 1
ATOM 3236 O O . PRO A 1 410 ? 29.103 15.555 -15.122 1.00 90.62 410 PRO A O 1
ATOM 3239 N N . ASP A 1 411 ? 31.242 15.362 -14.503 1.00 92.88 411 ASP A N 1
ATOM 3240 C CA . ASP A 1 411 ? 31.806 15.499 -15.844 1.00 92.88 411 ASP A CA 1
ATOM 3241 C C . ASP A 1 411 ? 31.418 14.343 -16.786 1.00 92.88 411 ASP A C 1
ATOM 3243 O O . ASP A 1 411 ? 31.261 14.573 -17.988 1.00 92.88 411 ASP A O 1
ATOM 3247 N N . LEU A 1 412 ? 31.170 13.136 -16.257 1.00 89.56 412 LEU A N 1
ATOM 3248 C CA . LEU A 1 412 ? 30.682 12.001 -17.047 1.00 89.56 412 LEU A CA 1
ATOM 3249 C C . LEU A 1 412 ? 29.289 12.266 -17.616 1.00 89.56 412 LEU A C 1
ATOM 3251 O O . LEU A 1 412 ? 29.046 11.964 -18.783 1.00 89.56 412 LEU A O 1
ATOM 3255 N N . LEU A 1 413 ? 28.395 12.884 -16.835 1.00 88.75 413 LEU A N 1
ATOM 3256 C CA . LEU A 1 413 ? 27.055 13.241 -17.307 1.00 88.75 413 LEU A CA 1
ATOM 3257 C C . LEU A 1 413 ? 27.140 14.198 -18.499 1.00 88.75 413 LEU A C 1
ATOM 3259 O O . LEU A 1 413 ? 26.483 13.987 -19.517 1.00 88.75 413 LEU A O 1
ATOM 3263 N N . ARG A 1 414 ? 27.999 15.222 -18.403 1.00 89.81 414 ARG A N 1
ATOM 3264 C CA . ARG A 1 414 ? 28.243 16.155 -19.510 1.00 89.81 414 ARG A CA 1
ATOM 3265 C C . ARG A 1 414 ? 28.776 15.425 -20.742 1.00 89.81 414 ARG A C 1
ATOM 3267 O O . ARG A 1 414 ? 28.295 15.680 -21.845 1.00 89.81 414 ARG A O 1
ATOM 3274 N N . SER A 1 415 ? 29.761 14.544 -20.571 1.00 91.69 415 SER A N 1
ATOM 3275 C CA . SER A 1 415 ? 30.352 13.785 -21.679 1.00 91.69 415 SER A CA 1
ATOM 3276 C C . SER A 1 415 ? 29.317 12.896 -22.371 1.00 91.69 415 SER A C 1
ATOM 3278 O O . SER A 1 415 ? 29.224 12.923 -23.595 1.00 91.69 415 SER A O 1
ATOM 3280 N N . MET A 1 416 ? 28.490 12.195 -21.594 1.00 89.31 416 MET A N 1
ATOM 3281 C CA . MET A 1 416 ? 27.432 11.315 -22.086 1.00 89.31 416 MET A CA 1
ATOM 3282 C C . MET A 1 416 ? 26.347 12.087 -22.852 1.00 89.31 416 MET A C 1
ATOM 3284 O O . MET A 1 416 ? 25.993 11.714 -23.967 1.00 89.31 416 MET A O 1
ATOM 3288 N N . LEU A 1 417 ? 25.877 13.216 -22.307 1.00 89.31 417 LEU A N 1
ATOM 3289 C CA . LEU A 1 417 ? 24.927 14.092 -23.000 1.00 89.31 417 LEU A CA 1
ATOM 3290 C C . LEU A 1 417 ? 25.516 14.677 -24.288 1.00 89.31 417 LEU A C 1
ATOM 3292 O O . LEU A 1 417 ? 24.795 14.822 -25.269 1.00 89.31 417 LEU A O 1
ATOM 3296 N N . THR A 1 418 ? 26.808 15.012 -24.297 1.00 92.69 418 THR A N 1
ATOM 3297 C CA . THR A 1 418 ? 27.475 15.533 -25.499 1.00 92.69 418 THR A CA 1
ATOM 3298 C C . THR A 1 418 ? 27.559 14.451 -26.574 1.00 92.69 418 THR A C 1
ATOM 3300 O O . THR A 1 418 ? 27.203 14.726 -27.709 1.00 92.69 418 THR A O 1
ATOM 3303 N N . TYR A 1 419 ? 27.953 13.226 -26.210 1.00 93.00 419 TYR A N 1
ATOM 3304 C CA . TYR A 1 419 ? 28.094 12.097 -27.137 1.00 93.00 419 TYR A CA 1
ATOM 3305 C C . TYR A 1 419 ? 26.781 11.674 -27.814 1.00 93.00 419 TYR A C 1
ATOM 3307 O O . TYR A 1 419 ? 26.806 11.186 -28.935 1.00 93.00 419 TYR A O 1
ATOM 3315 N N . TRP A 1 420 ? 25.631 11.817 -27.146 1.00 86.56 420 TRP A N 1
ATOM 3316 C CA . TRP A 1 420 ? 24.339 11.457 -27.751 1.00 86.56 420 TRP A CA 1
ATOM 3317 C C . TRP A 1 420 ? 23.654 12.595 -28.510 1.00 86.56 420 TRP A C 1
ATOM 3319 O O . TRP A 1 420 ? 22.764 12.322 -29.312 1.00 86.56 420 TRP A O 1
ATOM 3329 N N . ASN A 1 421 ? 24.033 13.853 -28.265 1.00 87.94 421 ASN A N 1
ATOM 3330 C CA . ASN A 1 421 ? 23.450 15.011 -28.956 1.00 87.94 421 ASN A CA 1
ATOM 3331 C C . ASN A 1 421 ? 24.307 15.533 -30.123 1.00 87.94 421 ASN A C 1
ATOM 3333 O O . ASN A 1 421 ? 23.817 16.349 -30.904 1.00 87.94 421 ASN A O 1
ATOM 3337 N N . HIS A 1 422 ? 25.561 15.092 -30.231 1.00 77.81 422 HIS A N 1
ATOM 3338 C CA . HIS A 1 422 ? 26.512 15.434 -31.292 1.00 77.81 422 HIS A CA 1
ATOM 3339 C C . HIS A 1 422 ? 27.099 14.162 -31.886 1.00 77.81 422 HIS A C 1
ATOM 3341 O O . HIS A 1 422 ? 27.312 14.156 -33.119 1.00 77.81 422 HIS A O 1
#

Sequence (422 aa):
TAALGGKKRVLSGELIKRLRKRFAPGGLLFYGQGKWYPGEQIPRWALACYWRKDKEPIWEDEQWIADESKDYGHSSSDAKHFATALAGALGADPKWMMSAYEDVFHYLLRERRLPSNGDPLESNLKDPYERARLTRLFSQGLGEVVGFVLPLKREGTGASARWRSGPWFLREERLYLIPGDSPMGYRLPLDSLPWVTEAEYPYIIPADPTQTWGDLPPREPIMQVARSRSQAAAAAHDSERFPATQSSRAWVGETVTALHESEIPPTAQQSAKDVIRTAICFEPREGRLHIFLPPLEGTEEFLDLIACLEQTAAALNIPIILEGSPPPYDPRIQVLKVTPDPGVIEVNLQPAASWDELVENTTTLYEEAHLTRLTTEKFMVDGRHTGTGGGNHIILGGETPSDSALLRRPDLLRSMLTYWNH

Secondary structure (DSSP, 8-state):
-GGG-HHHHHHHHHHHHHHHHHH-TTPEEEEEE----TT-SSPPEEEEEEEETT---SS--GGGB--TT------HHHHHHHHHHHHHHHT--GGG-EEEEE-HHHHHHHHHTS-TT--SSS---S-HHHHHHHHHHHHH-TT-EEEEEEE-EEESSGGG-EEE------SSSSEEEPSSSS-GGGG--GGGSPP--GGGS---PPPPTTSPP-PPPP---HHHHHHHHHHHHHHHHHHHHS--SSS-TTTHHHHHHHHHHTTSPPPTT---TTS---EEEEEEETTEEEEEEPP-S-HHHHHHHHHHHHHHHHHHT--EEEEESPPPP-TTEEEEEEEEETTEEEEEPPPPSSHHHHHHHHHHHHHHHHHTT--S-EE-TTS-EE--S---------SSTTT-HHHH-HHHHHHHHHHHH-

pLDDT: mean 83.87, std 15.45, range [29.69, 98.44]

Radius of gyration: 24.82 Å; chains: 1; bounding box: 69×46×90 Å

Foldseek 3Di:
DLQADPLQVLLLLLLVVLLCVVPNQLWDWEWEFDDDDPPDQGGFIKIKTKHFPVNAHLHHDPLLADRPVDFQQDDQVNLLVLLVLLCLLQVEDCVQKAFEFAPPVVVVVVVVPDPPPADLQNGPPVDPVVNVVSVVCVVCPHPDGQWMKWQWDWDDDDPPIGIYTAHFDAPDPHFHFQDGPDPRQVGGPLVRGAAADPVLPPDQDADDLPDDDDDADHQDPLVVSVVVSVVVVVVVVVCVVDVDPDDDPPPVVVVVVVVVVRHDRDDVPDGDSSDRSWIWIWGCDSNATEIAHTDYNAPNVVSSSSSSSSSSCVVSVHRYHYYHDDGGDDLRMWMWMWTTDNQDIDIDHTDDPDPVRVVVSVVSSQVSCVVSVHHQWDADPVRDIDGSPDDDDDDAAASGNVRGPCNVCVVVVVVVVVVVVD